Protein AF-0000000080250674 (afdb_homodimer)

Sequence (614 aa):
MIVAAYVLPHGGLALDPSHTEFTSSTDQQLAQSLHDSLILSSQDVAEQNPDIIFLSTPHGFLDVDRFLVYLNHKAAGLASPDNCKDAKNGSVDLSITLAAKESLDLVQHLKKSHKVSGISVFGPPAGSSSPQIRLSADQSFDQTAMPLRWGEVIPLYFIPKMQDRRTIILSHPSRRYDHPETMIPELLHLGRSLFLQLDRLKERVVVIISADLAHTHQKDGPYGYSPSAQAFDDAIGEWLQTLEPAPLLETAATYVNEALSCGYTGLVLLHGMLSEDGLRTWKPNLLINAHPTYYGMAIASMKRSFNMIVAAYVLPHGGLALDPSHTEFTSSTDQQLAQSLHDSLILSSQDVAEQNPDIIFLSTPHGFLDVDRFLVYLNHKAAGLASPDNCKDAKNGSVDLSITLAAKESLDLVQHLKKSHKVSGISVFGPPAGSSSPQIRLSADQSFDQTAMPLRWGEVIPLYFIPKMQDRRTIILSHPSRRYDHPETMIPELLHLGRSLFLQLDRLKERVVVIISADLAHTHQKDGPYGYSPSAQAFDDAIGEWLQTLEPAPLLETAATYVNEALSCGYTGLVLLHGMLSEDGLRTWKPNLLINAHPTYYGMAIASMKRSFN

Nearest PDB structures (foldseek):
  5hee-assembly1_B  TM=8.677E-01  e=6.722E-21  Thermococcus kodakarensis KOD1
  7txy-assembly2_F  TM=7.539E-01  e=1.302E-14  Micromonospora rosaria
  7txy-assembly2_E  TM=7.842E-01  e=2.587E-13  Micromonospora rosaria
  3wpm-assembly1_A  TM=7.695E-01  e=2.399E-12  Sphingobium sp. SYK-6
  8in2-assembly2_B  TM=7.752E-01  e=4.239E-11  Beta vulgaris

InterPro domains:
  IPR004183 Extradiol ring-cleavage dioxygenase, class III enzyme, subunit B [PF02900] (24-287)

Secondary structure (DSSP, 8-state):
-EEEEEEE---HHHH-GGGS--SSHHHHHHHHHHHHHHHHHHHHHHHT--SEEEEEESSSEEESSSEEEE-SSEEEEEE--TT-S-HHHH-EEEEEEE-HHHHHHHHHHHTTTSSEEEEEESSPPTT---HHHHHH--HHHHTPEEEE-HHHHHHHHTSTTGGG-EEEEEEPPGGGGS-GGGGHHHHHHHHHHHHHHHHTSSS-EEEEEE----S-B-TTSTT-B-THHHHHHHHHHHHHHH--HHIIIIIHHHHHHHHT-SSHHHHHHHHHHHHHH-GGGEEEEEEEEE-SSSS-EEEEEEEE---/-EEEEEEE---HHHH-GGGS--SSHHHHHHHHHHHHHHHHHHHHHHHT--SEEEEEESSSEEESSSEEEE-SSEEEEEE--TT-S-HHHH-EEEEEEE-HHHHHHHHHHHTTTSSEEEEEESS--TT---HHHHHH--HHHHTPEEEE-HHHHHHHHTSTTGGG-EEEEEEPPGGGGS-GGGGHHHHHHHHHHHHHHHHTSSS-EEEEEE----S-B-TTSTT-B-THHHHHHHHHHHHHHH--HHIIIIIHHHHHHHHT-SSHHHHHHHHHHHHHH-GGGEEEEEEEEE-SSSS-EEEEEEEE---

pLDDT: mean 94.66, std 8.74, range [53.38, 99.0]

Radius of gyration: 25.17 Å; Cα contacts (8 Å, |Δi|>4): 1543; chains: 2; bounding box: 48×75×57 Å

Foldseek 3Di:
DEFKEKEAALALLLVPVPLDDAPDPVLSVQSVLSVVLLLVVLAVVVVLVFQEEEEEFAPADAAQFAKEKEFAQKAKEKEAHPNDPCCVPRIDIDIAGAPNQLRVVLQVVQVVPARYHYDYPPADGDNDPDPVSVVVPDPVRNPDHHYDYSRPCRSNPSNPPRHSHHYIYIYYHPCCQPLVLVCLVRLLVSLLSVLVSVVPDPTYYYYYQHWWAFQAPDQPGPLHHDPLQVQLLVLVVVCLQQVDVCSLNPRNSVSCNSSVISRSSSVSNNSSNCPNVPVVQWHKDWSDWDDSDRIITTIMMIGGHDD/DEFKEKEAALALLLVPVPLDDAPDPVLSVQSVLSVVLLLVVLAVVVVLVFQEEEEEFAPADAAQFAKEKEQAQKAKEKEAHPNDPCCVPRIDIDIAGAPNQLRVVLQVVQVVPARYHYDYPPADGPNDPDPVSVVVPDPVRNPDHHYDYSRPCRSNPSNPPRHSHHYIYIYYHPCCQPLVLVCLVRLLVLLLSVLVSVVPDPTYYYYYQHWWAFQAPDQPGPLHHDPLQVQLLVLVVVCLQPVDVCSLNPRNSVSCNSSVISRSSSVSNNSSNCPNVPVVQWHKDWSDWDDSDRIITTIMMIGGHDD

Solvent-accessible surface area (backbone atoms only — not comparable to full-atom values): 29170 Å² total; per-residue (Å²): 42,64,50,35,35,34,37,30,37,33,53,23,40,44,72,38,42,84,49,52,87,64,96,42,70,65,34,45,50,48,29,49,48,45,26,51,49,50,45,52,50,19,48,51,51,47,71,67,59,42,45,31,38,40,36,37,22,60,34,40,55,18,25,52,76,28,31,28,30,53,14,28,46,26,32,30,35,46,32,50,30,39,70,47,89,47,52,87,75,56,38,47,76,45,72,43,38,34,35,13,51,62,33,48,53,48,32,67,61,42,40,77,83,41,64,40,41,36,34,13,57,54,36,67,52,30,60,62,79,48,64,52,46,55,56,62,52,42,78,68,42,65,62,44,52,38,82,42,32,33,33,58,37,50,58,48,64,60,31,65,68,48,85,76,28,28,32,37,44,38,15,38,26,43,47,54,57,60,60,47,59,78,41,48,68,59,28,29,54,51,14,30,52,47,37,60,59,51,39,67,37,92,49,37,26,32,41,37,28,26,23,36,37,19,35,6,64,24,65,89,32,95,60,22,60,37,82,32,11,62,56,25,46,50,20,44,48,51,18,45,53,66,64,49,60,55,33,48,73,46,55,19,42,72,20,40,81,64,8,55,37,64,12,56,64,44,53,43,21,47,49,16,25,44,50,64,74,37,59,85,40,42,50,51,43,58,77,48,73,49,49,59,56,30,42,28,36,43,36,34,39,30,39,51,59,81,131,41,64,51,36,35,35,37,30,37,34,53,22,42,42,71,37,42,85,48,50,88,63,94,42,72,65,34,46,50,48,29,48,49,45,26,51,48,50,45,51,49,19,46,51,52,47,72,68,59,41,42,30,38,39,37,37,22,59,35,39,54,17,25,51,76,28,31,29,31,54,16,28,46,26,31,31,34,46,34,49,31,40,70,46,86,48,53,88,74,56,38,47,76,47,73,44,38,34,35,14,50,62,33,48,52,50,32,66,60,41,40,77,81,43,66,39,41,36,32,13,56,54,36,66,51,58,43,57,83,47,65,51,46,55,58,62,51,42,78,68,39,64,63,42,52,39,80,42,30,33,33,58,36,49,57,50,62,63,28,65,68,49,84,76,26,28,33,38,44,37,14,39,26,43,47,55,58,59,61,46,60,78,43,48,69,58,29,29,52,49,14,30,53,49,37,58,59,50,39,67,37,89,49,37,26,30,41,36,29,25,23,35,38,18,36,8,63,24,66,89,33,95,60,22,58,35,82,32,11,62,55,26,45,49,20,44,49,50,20,46,53,68,65,50,60,54,33,48,72,45,56,17,40,72,20,39,80,64,7,54,36,66,12,55,62,43,53,44,20,47,50,16,26,44,50,64,75,36,58,83,39,42,50,52,42,59,77,48,73,51,50,61,56,31,41,27,35,43,35,34,38,30,40,52,59,82,130

Structure (mmCIF, N/CA/C/O backbone):
data_AF-0000000080250674-model_v1
#
loop_
_entity.id
_entity.type
_entity.pdbx_description
1 polymer 'Extradiol ring-cleavage dioxygenase class III enzyme subunit B domain-containing protein'
#
loop_
_atom_site.group_PDB
_atom_site.id
_atom_site.type_symbol
_atom_site.label_atom_id
_atom_site.label_alt_id
_atom_site.label_comp_id
_atom_site.label_asym_id
_atom_site.label_entity_id
_atom_site.label_seq_id
_atom_site.pdbx_PDB_ins_code
_atom_site.Cartn_x
_atom_site.Cartn_y
_atom_site.Cartn_z
_atom_site.occupancy
_atom_site.B_iso_or_equiv
_atom_site.auth_seq_id
_atom_site.auth_comp_id
_atom_site.auth_asym_id
_atom_site.auth_atom_id
_atom_site.pdbx_PDB_model_num
ATOM 1 N N . MET A 1 1 ? 19.844 -13.625 -15.172 1 94.56 1 MET A N 1
ATOM 2 C CA . MET A 1 1 ? 19.234 -14.633 -16.031 1 94.56 1 MET A CA 1
ATOM 3 C C . MET A 1 1 ? 18.172 -15.422 -15.281 1 94.56 1 MET A C 1
ATOM 5 O O . MET A 1 1 ? 18.406 -15.883 -14.164 1 94.56 1 MET A O 1
ATOM 9 N N . ILE A 1 2 ? 17.031 -15.594 -15.914 1 98.62 2 ILE A N 1
ATOM 10 C CA . ILE A 1 2 ? 15.969 -16.406 -15.344 1 98.62 2 ILE A CA 1
ATOM 11 C C . ILE A 1 2 ? 16.266 -17.891 -15.578 1 98.62 2 ILE A C 1
ATOM 13 O O . ILE A 1 2 ? 16.5 -18.312 -16.719 1 98.62 2 ILE A O 1
ATOM 17 N N . VAL A 1 3 ? 16.141 -18.703 -14.5 1 98.56 3 VAL A N 1
ATOM 18 C CA . VAL A 1 3 ? 16.594 -20.078 -14.641 1 98.56 3 VAL A CA 1
ATOM 19 C C . VAL A 1 3 ? 15.406 -21.031 -14.492 1 98.56 3 VAL A C 1
ATOM 21 O O . VAL A 1 3 ? 15.461 -22.172 -14.938 1 98.56 3 VAL A O 1
ATOM 24 N N . ALA A 1 4 ? 14.375 -20.578 -13.844 1 98.81 4 ALA A N 1
ATOM 25 C CA . ALA A 1 4 ? 13.188 -21.406 -13.641 1 98.81 4 ALA A CA 1
ATOM 26 C C . ALA A 1 4 ? 11.984 -20.547 -13.234 1 98.81 4 ALA A C 1
ATOM 28 O O . ALA A 1 4 ? 12.148 -19.391 -12.852 1 98.81 4 ALA A O 1
ATOM 29 N N . ALA A 1 5 ? 10.844 -21.078 -13.414 1 98.94 5 ALA A N 1
ATOM 30 C CA . ALA A 1 5 ? 9.586 -20.5 -12.953 1 98.94 5 ALA A CA 1
ATOM 31 C C . ALA A 1 5 ? 8.742 -21.531 -12.211 1 98.94 5 ALA A C 1
ATOM 33 O O . ALA A 1 5 ? 8.844 -22.734 -12.461 1 98.94 5 ALA A O 1
ATOM 34 N N . TYR A 1 6 ? 7.98 -21.031 -11.281 1 98.94 6 TYR A N 1
ATOM 35 C CA . TYR A 1 6 ? 7.129 -21.891 -10.461 1 98.94 6 TYR A CA 1
ATOM 36 C C . TYR A 1 6 ? 5.738 -21.281 -10.305 1 98.94 6 TYR A C 1
ATOM 38 O O . TYR A 1 6 ? 5.586 -20.062 -10.242 1 98.94 6 TYR A O 1
ATOM 46 N N . VAL A 1 7 ? 4.727 -22.094 -10.289 1 98.94 7 VAL A N 1
ATOM 47 C CA . VAL A 1 7 ? 3.379 -21.766 -9.844 1 98.94 7 VAL A CA 1
ATOM 48 C C . VAL A 1 7 ? 3.113 -22.406 -8.484 1 98.94 7 VAL A C 1
ATOM 50 O O . VAL A 1 7 ? 3.168 -23.625 -8.344 1 98.94 7 VAL A O 1
ATOM 53 N N . LEU A 1 8 ? 2.938 -21.594 -7.496 1 98.94 8 LEU A N 1
ATOM 54 C CA . LEU A 1 8 ? 2.717 -22.062 -6.129 1 98.94 8 LEU A CA 1
ATOM 55 C C . LEU A 1 8 ? 1.421 -21.484 -5.566 1 98.94 8 LEU A C 1
ATOM 57 O O . LEU A 1 8 ? 1.098 -20.312 -5.793 1 98.94 8 LEU A O 1
ATOM 61 N N . PRO A 1 9 ? 0.677 -22.281 -4.812 1 98.81 9 PRO A N 1
ATOM 62 C CA . PRO A 1 9 ? -0.557 -21.781 -4.199 1 98.81 9 PRO A CA 1
ATOM 63 C C . PRO A 1 9 ? -0.297 -20.875 -3 1 98.81 9 PRO A C 1
ATOM 65 O O . PRO A 1 9 ? 0.83 -20.812 -2.5 1 98.81 9 PRO A O 1
ATOM 68 N N . HIS A 1 10 ? -1.327 -20.141 -2.623 1 98.12 10 HIS A N 1
ATOM 69 C CA . HIS A 1 10 ? -1.252 -19.312 -1.419 1 98.12 10 HIS A CA 1
ATOM 70 C C . HIS A 1 10 ? -2.385 -19.656 -0.454 1 98.12 10 HIS A C 1
ATOM 72 O O . HIS A 1 10 ? -2.637 -18.906 0.495 1 98.12 10 HIS A O 1
ATOM 78 N N . GLY A 1 11 ? -3.088 -20.75 -0.676 1 96.19 11 GLY A N 1
ATOM 79 C CA . GLY A 1 11 ? -4.113 -21.188 0.254 1 96.19 11 GLY A CA 1
ATOM 80 C C . GLY A 1 11 ? -3.551 -21.719 1.56 1 96.19 11 GLY A C 1
ATOM 81 O O . GLY A 1 11 ? -2.555 -22.438 1.562 1 96.19 11 GLY A O 1
ATOM 82 N N . GLY A 1 12 ? -4.23 -21.359 2.635 1 95.81 12 GLY A N 1
ATOM 83 C CA . GLY A 1 12 ? -3.791 -21.812 3.945 1 95.81 12 GLY A CA 1
ATOM 84 C C . GLY A 1 12 ? -3.795 -23.312 4.086 1 95.81 12 GLY A C 1
ATOM 85 O O . GLY A 1 12 ? -3.064 -23.875 4.91 1 95.81 12 GLY A O 1
ATOM 86 N N . LEU A 1 13 ? -4.547 -23.984 3.266 1 96.56 13 LEU A N 1
ATOM 87 C CA . LEU A 1 13 ? -4.609 -25.438 3.27 1 96.56 13 LEU A CA 1
ATOM 88 C C . LEU A 1 13 ? -3.26 -26.031 2.891 1 96.56 13 LEU A C 1
ATOM 90 O O . LEU A 1 13 ? -2.857 -27.062 3.441 1 96.56 13 LEU A O 1
ATOM 94 N N . ALA A 1 14 ? -2.613 -25.422 1.9 1 97.94 14 ALA A N 1
ATOM 95 C CA . ALA A 1 14 ? -1.311 -25.906 1.453 1 97.94 14 ALA A CA 1
ATOM 96 C C . ALA A 1 14 ? -0.231 -25.609 2.49 1 97.94 14 ALA A C 1
ATOM 98 O O . ALA A 1 14 ? 0.792 -26.297 2.541 1 97.94 14 ALA A O 1
ATOM 99 N N . LEU A 1 15 ? -0.47 -24.578 3.328 1 97.88 15 LEU A N 1
ATOM 100 C CA . LEU A 1 15 ? 0.463 -24.219 4.395 1 97.88 15 LEU A CA 1
ATOM 101 C C . LEU A 1 15 ? 0.484 -25.297 5.473 1 97.88 15 LEU A C 1
ATOM 103 O O . LEU A 1 15 ? 1.553 -25.781 5.855 1 97.88 15 LEU A O 1
ATOM 107 N N . ASP A 1 16 ? -0.65 -25.672 5.938 1 97.38 16 ASP A N 1
ATOM 108 C CA . ASP A 1 16 ? -0.815 -26.703 6.949 1 97.38 16 ASP A CA 1
ATOM 109 C C . ASP A 1 16 ? -2.213 -27.312 6.887 1 97.38 16 ASP A C 1
ATOM 111 O O . ASP A 1 16 ? -3.168 -26.75 7.426 1 97.38 16 ASP A O 1
ATOM 115 N N . PRO A 1 17 ? -2.311 -28.531 6.363 1 97.12 17 PRO A N 1
ATOM 116 C CA . PRO A 1 17 ? -3.633 -29.141 6.188 1 97.12 17 PRO A CA 1
ATOM 117 C C . PRO A 1 17 ? -4.195 -29.719 7.484 1 97.12 17 PRO A C 1
ATOM 119 O O . PRO A 1 17 ? -5.359 -30.125 7.531 1 97.12 17 PRO A O 1
ATOM 122 N N . SER A 1 18 ? -3.443 -29.719 8.562 1 94.75 18 SER A N 1
ATOM 123 C CA . SER A 1 18 ? -3.842 -30.422 9.781 1 94.75 18 SER A CA 1
ATOM 124 C C . SER A 1 18 ? -4.965 -29.688 10.5 1 94.75 18 SER A C 1
ATOM 126 O O . SER A 1 18 ? -5.625 -30.25 11.375 1 94.75 18 SER A O 1
ATOM 128 N N . HIS A 1 19 ? -5.191 -28.406 10.148 1 93.19 19 HIS A N 1
ATOM 129 C CA . HIS A 1 19 ? -6.207 -27.609 10.82 1 93.19 19 HIS A CA 1
ATOM 130 C C . HIS A 1 19 ? -7.574 -27.781 10.172 1 93.19 19 HIS A C 1
ATOM 132 O O . HIS A 1 19 ? -8.578 -27.266 10.68 1 93.19 19 HIS A O 1
ATOM 138 N N . THR A 1 20 ? -7.613 -28.516 9.062 1 92.5 20 THR A N 1
ATOM 139 C CA . THR A 1 20 ? -8.852 -28.688 8.312 1 92.5 20 THR A CA 1
ATOM 140 C C . THR A 1 20 ? -9.383 -30.109 8.484 1 92.5 20 THR A C 1
ATOM 142 O O . THR A 1 20 ? -8.625 -31.078 8.383 1 92.5 20 THR A O 1
ATOM 145 N N . GLU A 1 21 ? -10.648 -30.172 8.766 1 91.94 21 GLU A N 1
ATOM 146 C CA . GLU A 1 21 ? -11.312 -31.469 8.828 1 91.94 21 GLU A CA 1
ATOM 147 C C . GLU A 1 21 ? -11.906 -31.844 7.469 1 91.94 21 GLU A C 1
ATOM 149 O O . GLU A 1 21 ? -12.492 -30.984 6.785 1 91.94 21 GLU A O 1
ATOM 154 N N . PHE A 1 22 ? -11.719 -33.094 7.133 1 93.19 22 PHE A N 1
ATOM 155 C CA . PHE A 1 22 ? -12.203 -33.562 5.84 1 93.19 22 PHE A CA 1
ATOM 156 C C . PHE A 1 22 ? -13.234 -34.656 6.02 1 93.19 22 PHE A C 1
ATOM 158 O O . PHE A 1 22 ? -13.148 -35.438 6.969 1 93.19 22 PHE A O 1
ATOM 165 N N . THR A 1 23 ? -14.18 -34.625 5.148 1 87.38 23 THR A N 1
ATOM 166 C CA . THR A 1 23 ? -15.195 -35.688 5.195 1 87.38 23 THR A CA 1
ATOM 167 C C . THR A 1 23 ? -14.719 -36.938 4.477 1 87.38 23 THR A C 1
ATOM 169 O O . THR A 1 23 ? -15.227 -38.031 4.723 1 87.38 23 THR A O 1
ATOM 172 N N . SER A 1 24 ? -13.797 -36.75 3.57 1 92.56 24 SER A N 1
ATOM 173 C CA . SER A 1 24 ? -13.289 -37.875 2.793 1 92.56 24 SER A CA 1
ATOM 174 C C . SER A 1 24 ? -11.789 -38.062 2.984 1 92.56 24 SER A C 1
ATOM 176 O O . SER A 1 24 ? -11.047 -37.094 3.09 1 92.56 24 SER A O 1
ATOM 178 N N . SER A 1 25 ? -11.359 -39.344 3.023 1 94 25 SER A N 1
ATOM 179 C CA . SER A 1 25 ? -9.93 -39.656 3.111 1 94 25 SER A CA 1
ATOM 180 C C . SER A 1 25 ? -9.188 -39.219 1.861 1 94 25 SER A C 1
ATOM 182 O O . SER A 1 25 ? -8.016 -38.844 1.933 1 94 25 SER A O 1
ATOM 184 N N . THR A 1 26 ? -9.852 -39.25 0.79 1 96.06 26 THR A N 1
ATOM 185 C CA . THR A 1 26 ? -9.258 -38.812 -0.469 1 96.06 26 THR A CA 1
ATOM 186 C C . THR A 1 26 ? -8.906 -37.312 -0.413 1 96.06 26 THR A C 1
ATOM 188 O O . THR A 1 26 ? -7.809 -36.938 -0.806 1 96.06 26 THR A O 1
ATOM 191 N N . ASP A 1 27 ? -9.836 -36.531 0.128 1 96.56 27 ASP A N 1
ATOM 192 C CA . ASP A 1 27 ? -9.602 -35.094 0.237 1 96.56 27 ASP A CA 1
ATOM 193 C C . ASP A 1 27 ? -8.461 -34.812 1.214 1 96.56 27 ASP A C 1
ATOM 195 O O . ASP A 1 27 ? -7.652 -33.906 0.975 1 96.56 27 ASP A O 1
ATOM 199 N N . GLN A 1 28 ? -8.438 -35.531 2.244 1 97.19 28 GLN A N 1
ATOM 200 C CA . GLN A 1 28 ? -7.363 -35.375 3.215 1 97.19 28 GLN A CA 1
ATOM 201 C C . GLN A 1 28 ? -6.004 -35.688 2.588 1 97.19 28 GLN A C 1
ATOM 203 O O . GLN A 1 28 ? -5.027 -34.969 2.824 1 97.19 28 GLN A O 1
ATOM 208 N N . GLN A 1 29 ? -5.945 -36.75 1.82 1 97.94 29 GLN A N 1
ATOM 209 C CA . GLN A 1 29 ? -4.707 -37.156 1.161 1 97.94 29 GLN A CA 1
ATOM 210 C C . GLN A 1 29 ? -4.277 -36.125 0.125 1 97.94 29 GLN A C 1
ATOM 212 O O . GLN A 1 29 ? -3.088 -35.812 -0.012 1 97.94 29 GLN A O 1
ATOM 217 N N . LEU A 1 30 ? -5.238 -35.625 -0.587 1 98.06 30 LEU A N 1
ATOM 218 C CA . LEU A 1 30 ? -4.938 -34.594 -1.577 1 98.06 30 LEU A CA 1
ATOM 219 C C . LEU A 1 30 ? -4.375 -33.344 -0.909 1 98.06 30 LEU A C 1
ATOM 221 O O . LEU A 1 30 ? -3.439 -32.719 -1.423 1 98.06 30 LEU A O 1
ATOM 225 N N . ALA A 1 31 ? -4.98 -33 0.22 1 98.44 31 ALA A N 1
ATOM 226 C CA . ALA A 1 31 ? -4.5 -31.828 0.964 1 98.44 31 ALA A CA 1
ATOM 227 C C . ALA A 1 31 ? -3.059 -32.031 1.426 1 98.44 31 ALA A C 1
ATOM 229 O O . ALA A 1 31 ? -2.234 -31.125 1.32 1 98.44 31 ALA A O 1
ATOM 230 N N . GLN A 1 32 ? -2.789 -33.188 1.932 1 98.5 32 GLN A N 1
ATOM 231 C CA . GLN A 1 32 ? -1.429 -33.531 2.354 1 98.5 32 GLN A CA 1
ATOM 232 C C . GLN A 1 32 ? -0.464 -33.5 1.171 1 98.5 32 GLN A C 1
ATOM 234 O O . GLN A 1 32 ? 0.666 -33 1.297 1 98.5 32 GLN A O 1
ATOM 239 N N . SER A 1 33 ? -0.892 -34 0.052 1 98.75 33 SER A N 1
ATOM 240 C CA . SER A 1 33 ? -0.061 -34 -1.147 1 98.75 33 SER A CA 1
ATOM 241 C C . SER A 1 33 ? 0.253 -32.594 -1.605 1 98.75 33 SER A C 1
ATOM 243 O O . SER A 1 33 ? 1.355 -32.312 -2.086 1 98.75 33 SER A O 1
ATOM 245 N N . LEU A 1 34 ? -0.746 -31.703 -1.5 1 98.81 34 LEU A N 1
ATOM 246 C CA . LEU A 1 34 ? -0.515 -30.297 -1.825 1 98.81 34 LEU A CA 1
ATOM 247 C C . LEU A 1 34 ? 0.559 -29.703 -0.923 1 98.81 34 LEU A C 1
ATOM 249 O O . LEU A 1 34 ? 1.478 -29.031 -1.402 1 98.81 34 LEU A O 1
ATOM 253 N N . HIS A 1 35 ? 0.445 -29.969 0.351 1 98.88 35 HIS A N 1
ATOM 254 C CA . HIS A 1 35 ? 1.419 -29.484 1.323 1 98.88 35 HIS A CA 1
ATOM 255 C C . HIS A 1 35 ? 2.816 -30.016 1.012 1 98.88 35 HIS A C 1
ATOM 257 O O . HIS A 1 35 ? 3.779 -29.234 0.969 1 98.88 35 HIS A O 1
ATOM 263 N N . ASP A 1 36 ? 2.912 -31.297 0.788 1 98.88 36 ASP A N 1
ATOM 264 C CA . ASP A 1 36 ? 4.199 -31.922 0.503 1 98.88 36 ASP A CA 1
ATOM 265 C C . ASP A 1 36 ? 4.797 -31.391 -0.793 1 98.88 36 ASP A C 1
ATOM 267 O O . ASP A 1 36 ? 6.012 -31.188 -0.887 1 98.88 36 ASP A O 1
ATOM 271 N N . SER A 1 37 ? 3.959 -31.203 -1.787 1 98.94 37 SER A N 1
ATOM 272 C CA . SER A 1 37 ? 4.418 -30.688 -3.072 1 98.94 37 SER A CA 1
ATOM 273 C C . SER A 1 37 ? 4.918 -29.25 -2.943 1 98.94 37 SER A C 1
ATOM 275 O O . SER A 1 37 ? 5.855 -28.859 -3.635 1 98.94 37 SER A O 1
ATOM 277 N N . LEU A 1 38 ? 4.234 -28.469 -2.074 1 98.94 38 LEU A N 1
ATOM 278 C CA . LEU A 1 38 ? 4.695 -27.109 -1.822 1 98.94 38 LEU A CA 1
ATOM 279 C C . LEU A 1 38 ? 6.09 -27.109 -1.199 1 98.94 38 LEU A C 1
ATOM 281 O O . LEU A 1 38 ? 6.965 -26.359 -1.619 1 98.94 38 LEU A O 1
ATOM 285 N N . ILE A 1 39 ? 6.316 -27.953 -0.235 1 98.88 39 ILE A N 1
ATOM 286 C CA . ILE A 1 39 ? 7.617 -28.094 0.415 1 98.88 39 ILE A CA 1
ATOM 287 C C . ILE A 1 39 ? 8.664 -28.531 -0.605 1 98.88 39 ILE A C 1
ATOM 289 O O . ILE A 1 39 ? 9.75 -27.969 -0.678 1 98.88 39 ILE A O 1
ATOM 293 N N . LEU A 1 40 ? 8.305 -29.547 -1.42 1 98.81 40 LEU A N 1
ATOM 294 C CA . LEU A 1 40 ? 9.211 -30.078 -2.438 1 98.81 40 LEU A CA 1
ATOM 295 C C . LEU A 1 40 ? 9.586 -28.984 -3.439 1 98.81 40 LEU A C 1
ATOM 297 O O . LEU A 1 40 ? 10.758 -28.859 -3.816 1 98.81 40 LEU A O 1
ATOM 301 N N . SER A 1 41 ? 8.625 -28.25 -3.906 1 98.88 41 SER A N 1
ATOM 302 C CA . SER A 1 41 ? 8.875 -27.188 -4.867 1 98.88 41 SER A CA 1
ATOM 303 C C . SER A 1 41 ? 9.75 -26.094 -4.258 1 98.88 41 SER A C 1
ATOM 305 O O . SER A 1 41 ? 10.578 -25.5 -4.945 1 98.88 41 SER A O 1
ATOM 307 N N . SER A 1 42 ? 9.5 -25.781 -2.98 1 98.88 42 SER A N 1
ATOM 308 C CA . SER A 1 42 ? 10.312 -24.797 -2.281 1 98.88 42 SER A CA 1
ATOM 309 C C . SER A 1 42 ? 11.773 -25.219 -2.215 1 98.88 42 SER A C 1
ATOM 311 O O . SER A 1 42 ? 12.68 -24.406 -2.389 1 98.88 42 SER A O 1
ATOM 313 N N . GLN A 1 43 ? 11.961 -26.469 -1.958 1 98.69 43 GLN A N 1
ATOM 314 C CA . GLN A 1 43 ? 13.312 -27.016 -1.979 1 98.69 43 GLN A CA 1
ATOM 315 C C . GLN A 1 43 ? 13.93 -26.906 -3.371 1 98.69 43 GLN A C 1
ATOM 317 O O . GLN A 1 43 ? 15.109 -26.578 -3.512 1 98.69 43 GLN A O 1
ATOM 322 N N . ASP A 1 44 ? 13.156 -27.219 -4.352 1 98.75 44 ASP A N 1
ATOM 323 C CA . ASP A 1 44 ? 13.617 -27.125 -5.73 1 98.75 44 ASP A CA 1
ATOM 324 C C . ASP A 1 44 ? 14 -25.688 -6.09 1 98.75 44 ASP A C 1
ATOM 326 O O . ASP A 1 44 ? 14.977 -25.469 -6.809 1 98.75 44 ASP A O 1
ATOM 330 N N . VAL A 1 45 ? 13.219 -24.688 -5.617 1 98.81 45 VAL A N 1
ATOM 331 C CA . VAL A 1 45 ? 13.57 -23.281 -5.812 1 98.81 45 VAL A CA 1
ATOM 332 C C . VAL A 1 45 ? 14.961 -23.016 -5.246 1 98.81 45 VAL A C 1
ATOM 334 O O . VAL A 1 45 ? 15.805 -22.406 -5.914 1 98.81 45 VAL A O 1
ATOM 337 N N . ALA A 1 46 ? 15.164 -23.422 -4.043 1 98.44 46 ALA A N 1
ATOM 338 C CA . ALA A 1 46 ? 16.453 -23.203 -3.391 1 98.44 46 ALA A CA 1
ATOM 339 C C . ALA A 1 46 ? 17.578 -23.859 -4.176 1 98.44 46 ALA A C 1
ATOM 341 O O . ALA A 1 46 ? 18.688 -23.312 -4.25 1 98.44 46 ALA A O 1
ATOM 342 N N . GLU A 1 47 ? 17.312 -24.984 -4.742 1 97.94 47 GLU A N 1
ATOM 343 C CA . GLU A 1 47 ? 18.328 -25.734 -5.484 1 97.94 47 GLU A CA 1
ATOM 344 C C . GLU A 1 47 ? 18.734 -25 -6.762 1 97.94 47 GLU A C 1
ATOM 346 O O . GLU A 1 47 ? 19.812 -25.234 -7.309 1 97.94 47 GLU A O 1
ATOM 351 N N . GLN A 1 48 ? 17.844 -24.156 -7.266 1 97.94 48 GLN A N 1
ATOM 352 C CA . GLN A 1 48 ? 18.203 -23.344 -8.422 1 97.94 48 GLN A CA 1
ATOM 353 C C . GLN A 1 48 ? 19.188 -22.234 -8.031 1 97.94 48 GLN A C 1
ATOM 355 O O . GLN A 1 48 ? 19.719 -21.531 -8.891 1 97.94 48 GLN A O 1
ATOM 360 N N . ASN A 1 49 ? 19.422 -21.969 -6.742 1 97.38 49 ASN A N 1
ATOM 361 C CA . ASN A 1 49 ? 20.359 -21.016 -6.164 1 97.38 49 ASN A CA 1
ATOM 362 C C . ASN A 1 49 ? 20.109 -19.594 -6.672 1 97.38 49 ASN A C 1
ATOM 364 O O . ASN A 1 49 ? 21.016 -18.953 -7.191 1 97.38 49 ASN A O 1
ATOM 368 N N . PRO A 1 50 ? 18.859 -19.141 -6.562 1 98.44 50 PRO A N 1
ATOM 369 C CA . PRO A 1 50 ? 18.594 -17.781 -7.039 1 98.44 50 PRO A CA 1
ATOM 370 C C . PRO A 1 50 ? 19.188 -16.719 -6.133 1 98.44 50 PRO A C 1
ATOM 372 O O . PRO A 1 50 ? 19.188 -16.875 -4.906 1 98.44 50 PRO A O 1
ATOM 375 N N . ASP A 1 51 ? 19.719 -15.602 -6.762 1 98.5 51 ASP A N 1
ATOM 376 C CA . ASP A 1 51 ? 20.031 -14.367 -6.047 1 98.5 51 ASP A CA 1
ATOM 377 C C . ASP A 1 51 ? 18.766 -13.547 -5.789 1 98.5 51 ASP A C 1
ATOM 379 O O . ASP A 1 51 ? 18.641 -12.906 -4.742 1 98.5 51 ASP A O 1
ATOM 383 N N . ILE A 1 52 ? 17.844 -13.617 -6.766 1 98.81 52 ILE A N 1
ATOM 384 C CA . ILE A 1 52 ? 16.609 -12.844 -6.719 1 98.81 52 ILE A CA 1
ATOM 385 C C . ILE A 1 52 ? 15.414 -13.758 -7.02 1 98.81 52 ILE A C 1
ATOM 387 O O . ILE A 1 52 ? 15.469 -14.578 -7.938 1 98.81 52 ILE A O 1
ATOM 391 N N . ILE A 1 53 ? 14.43 -13.672 -6.254 1 98.94 53 ILE A N 1
ATOM 392 C CA . ILE A 1 53 ? 13.133 -14.281 -6.531 1 98.94 53 ILE A CA 1
ATOM 393 C C . ILE A 1 53 ? 12.133 -13.203 -6.945 1 98.94 53 ILE A C 1
ATOM 395 O O . ILE A 1 53 ? 11.93 -12.227 -6.219 1 98.94 53 ILE A O 1
ATOM 399 N N . PHE A 1 54 ? 11.633 -13.297 -8.18 1 98.94 54 PHE A N 1
ATOM 400 C CA . PHE A 1 54 ? 10.508 -12.469 -8.602 1 98.94 54 PHE A CA 1
ATOM 401 C C . PHE A 1 54 ? 9.188 -13.125 -8.234 1 98.94 54 PHE A C 1
ATOM 403 O O . PHE A 1 54 ? 8.891 -14.234 -8.672 1 98.94 54 PHE A O 1
ATOM 410 N N . LEU A 1 55 ? 8.336 -12.461 -7.422 1 98.94 55 LEU A N 1
ATOM 411 C CA . LEU A 1 55 ? 7.043 -12.977 -6.988 1 98.94 55 LEU A CA 1
ATOM 412 C C . LEU A 1 55 ? 5.902 -12.109 -7.52 1 98.94 55 LEU A C 1
ATOM 414 O O . LEU A 1 55 ? 5.887 -10.898 -7.301 1 98.94 55 LEU A O 1
ATOM 418 N N . SER A 1 56 ? 5.047 -12.695 -8.25 1 98.94 56 SER A N 1
ATOM 419 C CA . SER A 1 56 ? 3.781 -12.086 -8.648 1 98.94 56 SER A CA 1
ATOM 420 C C . SER A 1 56 ? 2.645 -12.531 -7.73 1 98.94 56 SER A C 1
ATOM 422 O O . SER A 1 56 ? 2.471 -13.727 -7.484 1 98.94 56 SER A O 1
ATOM 424 N N . THR A 1 57 ? 1.849 -11.562 -7.191 1 98.69 57 THR A N 1
ATOM 425 C CA . THR A 1 57 ? 0.793 -11.922 -6.25 1 98.69 57 THR A CA 1
ATOM 426 C C . THR A 1 57 ? -0.501 -11.188 -6.582 1 98.69 57 THR A C 1
ATOM 428 O O . THR A 1 57 ? -0.474 -10.016 -6.977 1 98.69 57 THR A O 1
ATOM 431 N N . PRO A 1 58 ? -1.633 -11.836 -6.434 1 97 58 PRO A N 1
ATOM 432 C CA . PRO A 1 58 ? -2.928 -11.18 -6.625 1 97 58 PRO A CA 1
ATOM 433 C C . PRO A 1 58 ? -3.498 -10.609 -5.332 1 97 58 PRO A C 1
ATOM 435 O O . PRO A 1 58 ? -4.555 -9.977 -5.344 1 97 58 PRO A O 1
ATOM 438 N N . HIS A 1 59 ? -2.809 -10.844 -4.191 1 94.75 59 HIS A N 1
ATOM 439 C CA . HIS A 1 59 ? -3.398 -10.492 -2.906 1 94.75 59 HIS A CA 1
ATOM 440 C C . HIS A 1 59 ? -2.48 -9.57 -2.111 1 94.75 59 HIS A C 1
ATOM 442 O O . HIS A 1 59 ? -2.352 -9.719 -0.894 1 94.75 59 HIS A O 1
ATOM 448 N N . GLY A 1 60 ? -1.796 -8.656 -2.727 1 96.31 60 GLY A N 1
ATOM 449 C CA . GLY A 1 60 ? -0.945 -7.684 -2.064 1 96.31 60 GLY A CA 1
ATOM 450 C C . GLY A 1 60 ? -1.572 -6.305 -1.98 1 96.31 60 GLY A C 1
ATOM 451 O O . GLY A 1 60 ? -2.674 -6.148 -1.45 1 96.31 60 GLY A O 1
ATOM 452 N N . PHE A 1 61 ? -0.778 -5.355 -2.439 1 97 61 PHE A N 1
ATOM 453 C CA . PHE A 1 61 ? -1.237 -3.979 -2.566 1 97 61 PHE A CA 1
ATOM 454 C C . PHE A 1 61 ? -1.908 -3.752 -3.916 1 97 61 PHE A C 1
ATOM 456 O O . PHE A 1 61 ? -1.243 -3.756 -4.953 1 97 61 PHE A O 1
ATOM 463 N N . LEU A 1 62 ? -3.207 -3.502 -3.85 1 96.56 62 LEU A N 1
ATOM 464 C CA . LEU A 1 62 ? -3.973 -3.488 -5.09 1 96.56 62 LEU A CA 1
ATOM 465 C C . LEU A 1 62 ? -4.379 -2.066 -5.461 1 96.56 62 LEU A C 1
ATOM 467 O O . LEU A 1 62 ? -5.34 -1.527 -4.906 1 96.56 62 LEU A O 1
ATOM 471 N N . ASP A 1 63 ? -3.578 -1.5 -6.375 1 98 63 ASP A N 1
ATOM 472 C CA . ASP A 1 63 ? -4.047 -0.292 -7.047 1 98 63 ASP A CA 1
ATOM 473 C C . ASP A 1 63 ? -5.266 -0.588 -7.922 1 98 63 ASP A C 1
ATOM 475 O O . ASP A 1 63 ? -5.402 -1.695 -8.445 1 98 63 ASP A O 1
ATOM 479 N N . VAL A 1 64 ? -6.098 0.38 -8.117 1 96.31 64 VAL A N 1
ATOM 480 C CA . VAL A 1 64 ? -7.32 0.133 -8.875 1 96.31 64 VAL A CA 1
ATOM 481 C C . VAL A 1 64 ? -6.977 -0.146 -10.336 1 96.31 64 VAL A C 1
ATOM 483 O O . VAL A 1 64 ? -7.695 -0.881 -11.023 1 96.31 64 VAL A O 1
ATOM 486 N N . ASP A 1 65 ? -5.84 0.383 -10.789 1 96.44 65 ASP A N 1
ATOM 487 C CA . ASP A 1 65 ? -5.594 0.328 -12.227 1 96.44 65 ASP A CA 1
ATOM 488 C C . ASP A 1 65 ? -4.234 -0.294 -12.531 1 96.44 65 ASP A C 1
ATOM 490 O O . ASP A 1 65 ? -4.039 -0.893 -13.594 1 96.44 65 ASP A O 1
ATOM 494 N N . ARG A 1 66 ? -3.23 -0.116 -11.695 1 98.31 66 ARG A N 1
ATOM 495 C CA . ARG A 1 66 ? -1.848 -0.4 -12.07 1 98.31 66 ARG A CA 1
ATOM 496 C C . ARG A 1 66 ? -1.292 -1.568 -11.258 1 98.31 66 ARG A C 1
ATOM 498 O O . ARG A 1 66 ? -1.679 -1.771 -10.109 1 98.31 66 ARG A O 1
ATOM 505 N N . PHE A 1 67 ? -0.348 -2.301 -11.898 1 98.88 67 PHE A N 1
ATOM 506 C CA . PHE A 1 67 ? 0.505 -3.219 -11.148 1 98.88 67 PHE A CA 1
ATOM 507 C C . PHE A 1 67 ? 1.491 -2.453 -10.273 1 98.88 67 PHE A C 1
ATOM 509 O O . PHE A 1 67 ? 2.012 -1.412 -10.68 1 98.88 67 PHE A O 1
ATOM 516 N N . LEU A 1 68 ? 1.729 -2.965 -9.094 1 98.81 68 LEU A N 1
ATOM 517 C CA . LEU A 1 68 ? 2.623 -2.26 -8.188 1 98.81 68 LEU A CA 1
ATOM 518 C C . LEU A 1 68 ? 3.832 -3.121 -7.832 1 98.81 68 LEU A C 1
ATOM 520 O O . LEU A 1 68 ? 3.684 -4.293 -7.484 1 98.81 68 LEU A O 1
ATOM 524 N N . VAL A 1 69 ? 4.984 -2.506 -7.926 1 98.88 69 VAL A N 1
ATOM 525 C CA . VAL A 1 69 ? 6.219 -3.127 -7.461 1 98.88 69 VAL A CA 1
ATOM 526 C C . VAL A 1 69 ? 6.602 -2.561 -6.094 1 98.88 69 VAL A C 1
ATOM 528 O O . VAL A 1 69 ? 6.574 -1.345 -5.891 1 98.88 69 VAL A O 1
ATOM 531 N N . TYR A 1 70 ? 6.91 -3.443 -5.133 1 98.25 70 TYR A N 1
ATOM 532 C CA . TYR A 1 70 ? 7.262 -3.037 -3.775 1 98.25 70 TYR A CA 1
ATOM 533 C C . TYR A 1 70 ? 8.656 -2.416 -3.734 1 98.25 70 TYR A C 1
ATOM 535 O O . TYR A 1 70 ? 9.609 -2.979 -4.277 1 98.25 70 TYR A O 1
ATOM 543 N N . LEU A 1 71 ? 8.836 -1.295 -2.969 1 96.81 71 LEU A N 1
ATOM 544 C CA . LEU A 1 71 ? 10.086 -0.55 -3.086 1 96.81 71 LEU A CA 1
ATOM 545 C C . LEU A 1 71 ? 10.719 -0.323 -1.714 1 96.81 71 LEU A C 1
ATOM 547 O O . LEU A 1 71 ? 11.625 0.501 -1.57 1 96.81 71 LEU A O 1
ATOM 551 N N . ASN A 1 72 ? 10.195 -0.987 -0.663 1 95.69 72 ASN A N 1
ATOM 552 C CA . ASN A 1 72 ? 10.891 -0.935 0.619 1 95.69 72 ASN A CA 1
ATOM 553 C C . ASN A 1 72 ? 12.164 -1.776 0.603 1 95.69 72 ASN A C 1
ATOM 555 O O . ASN A 1 72 ? 12.43 -2.486 -0.369 1 95.69 72 ASN A O 1
ATOM 559 N N . HIS A 1 73 ? 12.977 -1.695 1.706 1 94 73 HIS A N 1
ATOM 560 C CA . HIS A 1 73 ? 14.156 -2.529 1.876 1 94 73 HIS A CA 1
ATOM 561 C C . HIS A 1 73 ? 13.781 -3.932 2.342 1 94 73 HIS A C 1
ATOM 563 O O . HIS A 1 73 ? 14.461 -4.906 2.012 1 94 73 HIS A O 1
ATOM 569 N 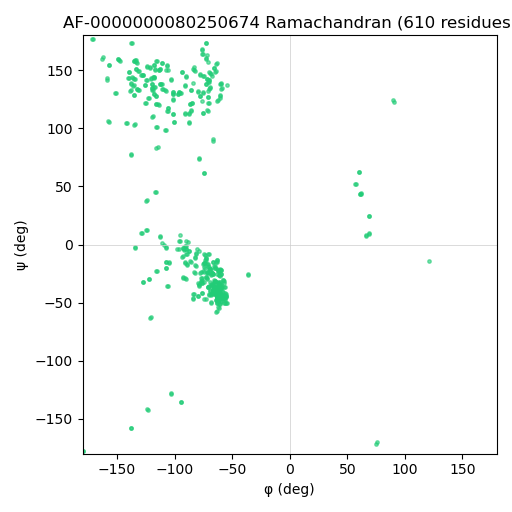N . LYS A 1 74 ? 12.711 -3.938 3.145 1 95.62 74 LYS A N 1
ATOM 570 C CA . LYS A 1 74 ? 12.281 -5.191 3.758 1 95.62 74 LYS A CA 1
ATOM 571 C C . LYS A 1 74 ? 10.766 -5.355 3.662 1 95.62 74 LYS A C 1
ATOM 573 O O . LYS A 1 74 ? 10.047 -4.383 3.445 1 95.62 74 LYS A O 1
ATOM 578 N N . ALA A 1 75 ? 10.328 -6.523 3.752 1 97.44 75 ALA A N 1
ATOM 579 C CA . ALA A 1 75 ? 8.922 -6.879 3.865 1 97.44 75 ALA A CA 1
ATOM 580 C C . ALA A 1 75 ? 8.719 -8.016 4.859 1 97.44 75 ALA A C 1
ATOM 582 O O . ALA A 1 75 ? 9.625 -8.828 5.078 1 97.44 75 ALA A O 1
ATOM 583 N N . ALA A 1 76 ? 7.598 -7.988 5.496 1 97.19 76 ALA A N 1
ATOM 584 C CA . ALA A 1 76 ? 7.316 -9.016 6.492 1 97.19 76 ALA A CA 1
ATOM 585 C C . ALA A 1 76 ? 5.812 -9.172 6.711 1 97.19 76 ALA A C 1
ATOM 587 O O . ALA A 1 76 ? 5.043 -8.25 6.457 1 97.19 76 ALA A O 1
ATOM 588 N N . GLY A 1 77 ? 5.43 -10.336 7.133 1 95.62 77 GLY A N 1
ATOM 589 C CA . GLY A 1 77 ? 4.023 -10.57 7.414 1 95.62 77 GLY A CA 1
ATOM 590 C C . GLY A 1 77 ? 3.734 -11.969 7.914 1 95.62 77 GLY A C 1
ATOM 591 O O . GLY A 1 77 ? 4.66 -12.742 8.18 1 95.62 77 GLY A O 1
ATOM 592 N N . LEU A 1 78 ? 2.457 -12.211 8.133 1 94.56 78 LEU A N 1
ATOM 593 C CA . LEU A 1 78 ? 1.983 -13.469 8.695 1 94.56 78 LEU A CA 1
ATOM 594 C C . LEU A 1 78 ? 1.004 -14.148 7.742 1 94.56 78 LEU A C 1
ATOM 596 O O . LEU A 1 78 ? 0.363 -13.484 6.922 1 94.56 78 LEU A O 1
ATOM 600 N N . ALA A 1 79 ? 0.954 -15.406 7.828 1 95.62 79 ALA A N 1
ATOM 601 C CA . ALA A 1 79 ? -0.07 -16.219 7.176 1 95.62 79 ALA A CA 1
ATOM 602 C C . ALA A 1 79 ? -0.533 -17.359 8.086 1 95.62 79 ALA A C 1
ATOM 604 O O . ALA A 1 79 ? 0.265 -17.922 8.836 1 95.62 79 ALA A O 1
ATOM 605 N N . SER A 1 80 ? -1.789 -17.625 8 1 94.56 80 SER A N 1
ATOM 606 C CA . SER A 1 80 ? -2.361 -18.703 8.805 1 94.56 80 SER A CA 1
ATOM 607 C C . SER A 1 80 ? -2.92 -19.812 7.93 1 94.56 80 SER A C 1
ATOM 609 O O . SER A 1 80 ? -3.4 -19.562 6.824 1 94.56 80 SER A O 1
ATOM 611 N N . PRO A 1 81 ? -2.885 -21.047 8.492 1 95.62 81 PRO A N 1
ATOM 612 C CA . PRO A 1 81 ? -3.609 -22.125 7.797 1 95.62 81 PRO A CA 1
ATOM 613 C C . PRO A 1 81 ? -5.117 -21.875 7.742 1 95.62 81 PRO A C 1
ATOM 615 O O . PRO A 1 81 ? -5.652 -21.109 8.555 1 95.62 81 PRO A O 1
ATOM 618 N N . ASP A 1 82 ? -5.688 -22.484 6.754 1 92.5 82 ASP A N 1
ATOM 619 C CA . ASP A 1 82 ? -7.148 -22.484 6.742 1 92.5 82 ASP A CA 1
ATOM 620 C C . ASP A 1 82 ? -7.711 -23.141 8 1 92.5 82 ASP A C 1
ATOM 622 O O . ASP A 1 82 ? -7.184 -24.156 8.469 1 92.5 82 ASP A O 1
ATOM 626 N N . ASN A 1 83 ? -8.711 -22.469 8.586 1 89.25 83 ASN A N 1
ATOM 627 C CA . ASN A 1 83 ? -9.469 -23 9.711 1 89.25 83 ASN A CA 1
ATOM 628 C C . ASN A 1 83 ? -8.609 -23.078 10.969 1 89.25 83 ASN A C 1
ATOM 630 O O . ASN A 1 83 ? -8.82 -23.953 11.812 1 89.25 83 ASN A O 1
ATOM 634 N N . CYS A 1 84 ? -7.637 -22.234 10.93 1 88.5 84 CYS A N 1
ATOM 635 C CA . CYS A 1 84 ? -6.82 -22.156 12.141 1 88.5 84 CYS A CA 1
ATOM 636 C C . CYS A 1 84 ? -7.578 -21.484 13.273 1 88.5 84 CYS A C 1
ATOM 638 O O . CYS A 1 84 ? -7.918 -20.297 13.18 1 88.5 84 CYS A O 1
ATOM 640 N N . LYS A 1 85 ? -7.891 -22.156 14.398 1 84.5 85 LYS A N 1
ATOM 641 C CA . LYS A 1 85 ? -8.68 -21.625 15.508 1 84.5 85 LYS A CA 1
ATOM 642 C C . LYS A 1 85 ? -7.859 -20.672 16.359 1 84.5 85 LYS A C 1
ATOM 644 O O . LYS A 1 85 ? -8.398 -19.703 16.922 1 84.5 85 LYS A O 1
ATOM 649 N N . ASP A 1 86 ? -6.625 -20.938 16.391 1 83.25 86 ASP A N 1
ATOM 650 C CA . ASP A 1 86 ? -5.699 -20.094 17.141 1 83.25 86 ASP A CA 1
ATOM 651 C C . ASP A 1 86 ? -4.695 -19.422 16.219 1 83.25 86 ASP A C 1
ATOM 653 O O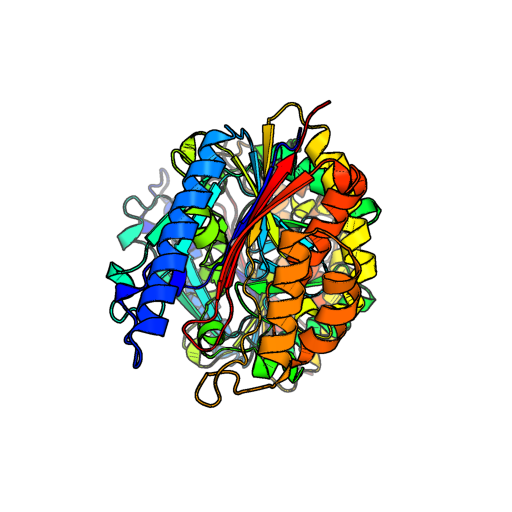 . ASP A 1 86 ? -3.545 -19.844 16.109 1 83.25 86 ASP A O 1
ATOM 657 N N . ALA A 1 87 ? -5.152 -18.312 15.656 1 76.06 87 ALA A N 1
ATOM 658 C CA . ALA A 1 87 ? -4.316 -17.625 14.672 1 76.06 87 ALA A CA 1
ATOM 659 C C . ALA A 1 87 ? -3.025 -17.125 15.305 1 76.06 87 ALA A C 1
ATOM 661 O O . ALA A 1 87 ? -1.983 -17.062 14.648 1 76.06 87 ALA A O 1
ATOM 662 N N . LYS A 1 88 ? -3.074 -16.781 16.516 1 75.38 88 LYS A N 1
ATOM 663 C CA . LYS A 1 88 ? -1.9 -16.234 17.203 1 75.38 88 LYS A CA 1
ATOM 664 C C . LYS A 1 88 ? -0.777 -17.266 17.25 1 75.38 88 LYS A C 1
ATOM 666 O O . LYS A 1 88 ? 0.385 -16.938 17 1 75.38 88 LYS A O 1
ATOM 671 N N . ASN A 1 89 ? -1.225 -18.484 17.344 1 79.12 89 ASN A N 1
ATOM 672 C CA . ASN A 1 89 ? -0.202 -19.516 17.531 1 79.12 89 ASN A CA 1
ATOM 673 C C . ASN A 1 89 ? -0.01 -20.344 16.266 1 79.12 89 ASN A C 1
ATOM 675 O O . ASN A 1 89 ? 1.037 -20.969 16.078 1 79.12 89 ASN A O 1
ATOM 679 N N . GLY A 1 90 ? -0.907 -20.328 15.469 1 88.62 90 GLY A N 1
ATOM 680 C CA . GLY A 1 90 ? -0.854 -21.203 14.297 1 88.62 90 GLY A CA 1
ATOM 681 C C . GLY A 1 90 ? -0.344 -20.484 13.055 1 88.62 90 GLY A C 1
ATOM 682 O O . GLY A 1 90 ? -0.082 -21.125 12.031 1 88.62 90 GLY A O 1
ATOM 683 N N . SER A 1 91 ? -0.112 -19.219 13.188 1 93.44 91 SER A N 1
ATOM 684 C CA . SER A 1 91 ? 0.371 -18.453 12.039 1 93.44 91 SER A CA 1
ATOM 685 C C . SER A 1 91 ? 1.882 -18.594 11.891 1 93.44 91 SER A C 1
ATOM 687 O O . SER A 1 91 ? 2.586 -18.906 12.852 1 93.44 91 SER A O 1
ATOM 689 N N . VAL A 1 92 ? 2.27 -18.453 10.672 1 95.88 92 VAL A N 1
ATOM 690 C CA . VAL A 1 92 ? 3.697 -18.422 10.375 1 95.88 92 VAL A CA 1
ATOM 691 C C . VAL A 1 92 ? 4.109 -16.984 10.016 1 95.88 92 VAL A C 1
ATOM 693 O O . VAL A 1 92 ? 3.285 -16.203 9.555 1 95.88 92 VAL A O 1
ATOM 696 N N . ASP A 1 93 ? 5.324 -16.688 10.312 1 95.75 93 ASP A N 1
ATOM 697 C CA . ASP A 1 93 ? 5.848 -15.352 10.008 1 95.75 93 ASP A CA 1
ATOM 698 C C . ASP A 1 93 ? 7.004 -15.43 9.016 1 95.75 93 ASP A C 1
ATOM 700 O O . ASP A 1 93 ? 7.754 -16.406 9 1 95.75 93 ASP A O 1
ATOM 704 N N . LEU A 1 94 ? 7.105 -14.5 8.164 1 97.5 94 LEU A N 1
ATOM 705 C CA . LEU A 1 94 ? 8.172 -14.391 7.168 1 97.5 94 LEU A CA 1
ATOM 706 C C . LEU A 1 94 ? 8.703 -12.969 7.094 1 97.5 94 LEU A C 1
ATOM 708 O O . LEU A 1 94 ? 7.93 -12.008 7.117 1 97.5 94 LEU A O 1
ATOM 712 N N . SER A 1 95 ? 9.969 -12.773 7.18 1 97.12 95 SER A N 1
ATOM 713 C CA . SER A 1 95 ? 10.68 -11.523 6.906 1 97.12 95 SER A CA 1
ATOM 714 C C . SER A 1 95 ? 11.664 -11.688 5.758 1 97.12 95 SER A C 1
ATOM 716 O O . SER A 1 95 ? 12.469 -12.625 5.75 1 97.12 95 SER A O 1
ATOM 718 N N . ILE A 1 96 ? 11.602 -10.805 4.793 1 98 96 ILE A N 1
ATOM 719 C CA . ILE A 1 96 ? 12.461 -10.945 3.623 1 98 96 ILE A CA 1
ATOM 720 C C . ILE A 1 96 ? 13.102 -9.602 3.289 1 98 96 ILE A C 1
ATOM 722 O O . ILE A 1 96 ? 12.633 -8.555 3.74 1 98 96 ILE A O 1
ATOM 726 N N . THR A 1 97 ? 14.195 -9.664 2.557 1 97.25 97 THR A N 1
ATOM 727 C CA . THR A 1 97 ? 14.836 -8.484 1.976 1 97.25 97 THR A CA 1
ATOM 728 C C . THR A 1 97 ? 14.367 -8.266 0.54 1 97.25 97 THR A C 1
ATOM 730 O O . THR A 1 97 ? 14.328 -9.211 -0.255 1 97.25 97 THR A O 1
ATOM 733 N N . LEU A 1 98 ? 13.969 -7.082 0.242 1 97.56 98 LEU A N 1
ATOM 734 C CA . LEU A 1 98 ? 13.562 -6.758 -1.121 1 97.56 98 LEU A CA 1
ATOM 735 C C . LEU A 1 98 ? 14.75 -6.266 -1.942 1 97.56 98 LEU A C 1
ATOM 737 O O . LEU A 1 98 ? 15.656 -5.621 -1.407 1 97.56 98 LEU A O 1
ATOM 741 N N . ALA A 1 99 ? 14.742 -6.621 -3.223 1 97.44 99 ALA A N 1
ATOM 742 C CA . ALA A 1 99 ? 15.734 -6.098 -4.16 1 97.44 99 ALA A CA 1
ATOM 743 C C . ALA A 1 99 ? 15.383 -4.68 -4.602 1 97.44 99 ALA A C 1
ATOM 745 O O . ALA A 1 99 ? 15.031 -4.457 -5.762 1 97.44 99 ALA A O 1
ATOM 746 N N . ALA A 1 100 ? 15.578 -3.771 -3.711 1 92.56 100 ALA A N 1
ATOM 747 C CA . ALA A 1 100 ? 15.031 -2.426 -3.842 1 92.56 100 ALA A CA 1
ATOM 748 C C . ALA A 1 100 ? 15.57 -1.73 -5.086 1 92.56 100 ALA A C 1
ATOM 750 O O . ALA A 1 100 ? 14.82 -1.095 -5.828 1 92.56 100 ALA A O 1
ATOM 751 N N . LYS A 1 101 ? 16.859 -1.772 -5.336 1 93.94 101 LYS A N 1
ATOM 752 C CA . LYS A 1 101 ? 17.453 -1.12 -6.496 1 93.94 101 LYS A CA 1
ATOM 753 C C . LYS A 1 101 ? 16.922 -1.718 -7.797 1 93.94 101 LYS A C 1
ATOM 755 O O . LYS A 1 101 ? 16.5 -0.987 -8.695 1 93.94 101 LYS A O 1
ATOM 760 N N . GLU A 1 102 ? 16.938 -3.07 -7.879 1 97.31 102 GLU A N 1
ATOM 761 C CA . GLU A 1 102 ? 16.438 -3.754 -9.07 1 97.31 102 GLU A CA 1
ATOM 762 C C . GLU A 1 102 ? 14.945 -3.484 -9.273 1 97.31 102 GLU A C 1
ATOM 764 O O . GLU A 1 102 ? 14.484 -3.35 -10.406 1 97.31 102 GLU A O 1
ATOM 769 N N . SER A 1 103 ? 14.211 -3.404 -8.156 1 97.94 103 SER A N 1
ATOM 770 C CA . SER A 1 103 ? 12.781 -3.113 -8.219 1 97.94 103 SER A CA 1
ATOM 771 C C . SER A 1 103 ? 12.523 -1.723 -8.789 1 97.94 103 SER A C 1
ATOM 773 O O . SER A 1 103 ? 11.656 -1.546 -9.641 1 97.94 103 SER A O 1
ATOM 775 N N . LEU A 1 104 ? 13.25 -0.787 -8.266 1 96.38 104 LEU A N 1
ATOM 776 C CA . LEU A 1 104 ? 13.07 0.585 -8.734 1 96.38 104 LEU A CA 1
ATOM 777 C C . LEU A 1 104 ? 13.461 0.718 -10.203 1 96.38 104 LEU A C 1
ATOM 779 O O . LEU A 1 104 ? 12.773 1.4 -10.969 1 96.38 104 LEU A O 1
ATOM 783 N N . ASP A 1 105 ? 14.555 0.068 -10.617 1 97 105 ASP A N 1
ATOM 784 C CA . ASP A 1 105 ? 14.953 0.057 -12.023 1 97 105 ASP A CA 1
ATOM 785 C C . ASP A 1 105 ? 13.867 -0.564 -12.898 1 97 105 ASP A C 1
ATOM 787 O O . ASP A 1 105 ? 13.578 -0.065 -13.984 1 97 105 ASP A O 1
ATOM 791 N N . LEU A 1 106 ? 13.312 -1.655 -12.414 1 98.31 106 LEU A N 1
ATOM 792 C CA . LEU A 1 106 ? 12.234 -2.336 -13.117 1 98.31 106 LEU A CA 1
ATOM 793 C C . LEU A 1 106 ? 11.055 -1.399 -13.344 1 98.31 106 LEU A C 1
ATOM 795 O O . LEU A 1 106 ? 10.516 -1.324 -14.445 1 98.31 106 LEU A O 1
ATOM 799 N N . VAL A 1 107 ? 10.664 -0.678 -12.336 1 98.38 107 VAL A N 1
ATOM 800 C CA . VAL A 1 107 ? 9.547 0.26 -12.414 1 98.38 107 VAL A CA 1
ATOM 801 C C . VAL A 1 107 ? 9.852 1.343 -13.445 1 98.38 107 VAL A C 1
ATOM 803 O O . VAL A 1 107 ? 9 1.672 -14.281 1 98.38 107 VAL A O 1
ATOM 806 N N . GLN A 1 108 ? 11.055 1.9 -13.398 1 96.88 108 GLN A N 1
ATOM 807 C CA . GLN A 1 108 ? 11.438 2.982 -14.305 1 96.88 108 GLN A CA 1
ATOM 808 C C . GLN A 1 108 ? 11.352 2.543 -15.758 1 96.88 108 GLN A C 1
ATOM 810 O O . GLN A 1 108 ? 10.969 3.33 -16.625 1 96.88 108 GLN A O 1
ATOM 815 N N . HIS A 1 109 ? 11.648 1.313 -16 1 97.94 109 HIS A N 1
ATOM 816 C CA . HIS A 1 109 ? 11.602 0.798 -17.359 1 97.94 109 HIS A CA 1
ATOM 817 C C . HIS A 1 109 ? 10.172 0.467 -17.781 1 97.94 109 HIS A C 1
ATOM 819 O O . HIS A 1 109 ? 9.75 0.804 -18.891 1 97.94 109 HIS A O 1
ATOM 825 N N . LEU A 1 110 ? 9.414 -0.174 -16.906 1 98.56 110 LEU A N 1
ATOM 826 C CA . LEU A 1 110 ? 8.117 -0.725 -17.266 1 98.56 110 LEU A CA 1
ATOM 827 C C . LEU A 1 110 ? 7.062 0.374 -17.344 1 98.56 110 LEU A C 1
ATOM 829 O O . LEU A 1 110 ? 6.121 0.288 -18.141 1 98.56 110 LEU A O 1
ATOM 833 N N . LYS A 1 111 ? 7.203 1.413 -16.516 1 97.38 111 LYS A N 1
ATOM 834 C CA . LYS A 1 111 ? 6.148 2.416 -16.406 1 97.38 111 LYS A CA 1
ATOM 835 C C . LYS A 1 111 ? 6.008 3.203 -17.719 1 97.38 111 LYS A C 1
ATOM 837 O O . LYS A 1 111 ? 4.992 3.863 -17.938 1 97.38 111 LYS A O 1
ATOM 842 N N . LYS A 1 112 ? 6.949 3.145 -18.641 1 96.56 112 LYS A N 1
ATOM 843 C CA . LYS A 1 112 ? 6.949 3.861 -19.906 1 96.56 112 LYS A CA 1
ATOM 844 C C . LYS A 1 112 ? 5.934 3.264 -20.875 1 96.56 112 LYS A C 1
ATOM 846 O O . LYS A 1 112 ? 5.375 3.973 -21.719 1 96.56 112 LYS A O 1
ATOM 851 N N . SER A 1 113 ? 5.652 1.955 -20.719 1 97.62 113 SER A N 1
ATOM 852 C CA . SER A 1 113 ? 4.828 1.297 -21.734 1 97.62 113 SER A CA 1
ATOM 853 C C . SER A 1 113 ? 3.748 0.435 -21.094 1 97.62 113 SER A C 1
ATOM 855 O O . SER A 1 113 ? 2.953 -0.199 -21.797 1 97.62 113 SER A O 1
ATOM 857 N N . HIS A 1 114 ? 3.738 0.361 -19.781 1 98.69 114 HIS A N 1
ATOM 858 C CA . HIS A 1 114 ? 2.791 -0.5 -19.094 1 98.69 114 HIS A CA 1
ATOM 859 C C . HIS A 1 114 ? 2.121 0.241 -17.938 1 98.69 114 HIS A C 1
ATOM 861 O O . HIS A 1 114 ? 2.646 1.242 -17.453 1 98.69 114 HIS A O 1
ATOM 867 N N . LYS A 1 115 ? 0.968 -0.179 -17.516 1 98.19 115 LYS A N 1
ATOM 868 C CA . LYS A 1 115 ? 0.303 0.304 -16.312 1 98.19 115 LYS A CA 1
ATOM 869 C C . LYS A 1 115 ? 0.965 -0.256 -15.055 1 98.19 115 LYS A C 1
ATOM 871 O O . LYS A 1 115 ? 0.339 -0.997 -14.297 1 98.19 115 LYS A O 1
ATOM 876 N N . VAL A 1 116 ? 2.238 0.099 -14.898 1 98.81 116 VAL A N 1
ATOM 877 C CA . VAL A 1 116 ? 3.053 -0.339 -13.766 1 98.81 116 VAL A CA 1
ATOM 878 C C . VAL A 1 116 ? 3.537 0.874 -12.977 1 98.81 116 VAL A C 1
ATOM 880 O O . VAL A 1 116 ? 3.873 1.908 -13.562 1 98.81 116 VAL A O 1
ATOM 883 N N . SER A 1 117 ? 3.514 0.81 -11.656 1 98.62 117 SER A N 1
ATOM 884 C CA . SER A 1 117 ? 4.098 1.806 -10.766 1 98.62 117 SER A CA 1
ATOM 885 C C . SER A 1 117 ? 4.844 1.145 -9.609 1 98.62 117 SER A C 1
ATOM 887 O O . SER A 1 117 ? 4.957 -0.082 -9.562 1 98.62 117 SER A O 1
ATOM 889 N N . GLY A 1 118 ? 5.543 1.973 -8.797 1 98.25 118 GLY A N 1
ATOM 890 C CA . GLY A 1 118 ? 6.188 1.53 -7.574 1 98.25 118 GLY A CA 1
ATOM 891 C C . GLY A 1 118 ? 5.555 2.109 -6.32 1 98.25 118 GLY A C 1
ATOM 892 O O . GLY A 1 118 ? 4.992 3.207 -6.355 1 98.25 118 GLY A O 1
ATOM 893 N N . ILE A 1 119 ? 5.664 1.346 -5.27 1 98 119 ILE A N 1
ATOM 894 C CA . ILE A 1 119 ? 5.062 1.81 -4.027 1 98 119 ILE A CA 1
ATOM 895 C C . ILE A 1 119 ? 5.996 1.519 -2.855 1 98 119 ILE A C 1
ATOM 897 O O . ILE A 1 119 ? 6.629 0.461 -2.807 1 98 119 ILE A O 1
ATOM 901 N N . SER A 1 120 ? 6.234 2.436 -2.008 1 95.56 120 SER A N 1
ATOM 902 C CA . SER A 1 120 ? 6.836 2.248 -0.692 1 95.56 120 SER A CA 1
ATOM 903 C C . SER A 1 120 ? 5.879 2.672 0.418 1 95.56 120 SER A C 1
ATOM 905 O O . SER A 1 120 ? 4.949 3.445 0.183 1 95.56 120 SER A O 1
ATOM 907 N N . VAL A 1 121 ? 6.059 2.098 1.582 1 95 121 VAL A N 1
ATOM 908 C CA . VAL A 1 121 ? 5.152 2.461 2.666 1 95 121 VAL A CA 1
ATOM 909 C C . VAL A 1 121 ? 5.934 3.123 3.797 1 95 121 VAL A C 1
ATOM 911 O O . VAL A 1 121 ? 7.07 2.738 4.082 1 95 121 VAL A O 1
ATOM 914 N N . PHE A 1 122 ? 5.391 4.242 4.355 1 92.94 122 PHE A N 1
ATOM 915 C CA . PHE A 1 122 ? 5.77 4.957 5.57 1 92.94 122 PHE A CA 1
ATOM 916 C C . PHE A 1 122 ? 7.148 5.59 5.414 1 92.94 122 PHE A C 1
ATOM 918 O O . PHE A 1 122 ? 7.75 6.027 6.395 1 92.94 122 PHE A O 1
ATOM 925 N N . GLY A 1 123 ? 7.707 5.559 4.211 1 89.94 123 GLY A N 1
ATOM 926 C CA . GLY A 1 123 ? 8.992 6.164 3.883 1 89.94 123 GLY A CA 1
ATOM 927 C C . GLY A 1 123 ? 9.297 6.145 2.398 1 89.94 123 GLY A C 1
ATOM 928 O O . GLY A 1 123 ? 8.516 5.609 1.605 1 89.94 123 GLY A O 1
ATOM 929 N N . PRO A 1 124 ? 10.375 6.719 2.047 1 90.88 124 PRO A N 1
ATOM 930 C CA . PRO A 1 124 ? 10.727 6.785 0.6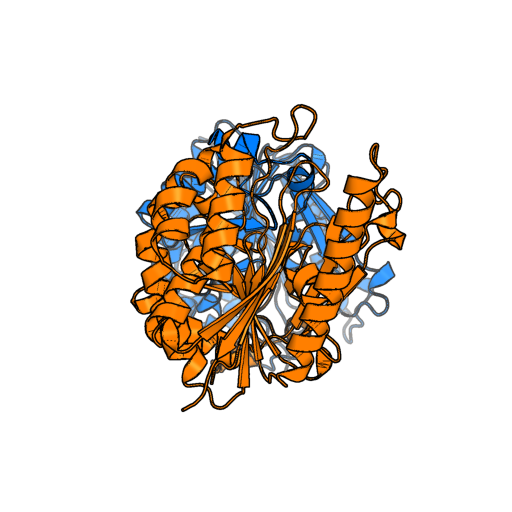25 1 90.88 124 PRO A CA 1
ATOM 931 C C . PRO A 1 124 ? 11.141 5.434 0.056 1 90.88 124 PRO A C 1
ATOM 933 O O . PRO A 1 124 ? 11.469 4.516 0.813 1 90.88 124 PRO A O 1
ATOM 936 N N . PRO A 1 125 ? 11.016 5.25 -1.317 1 91.62 125 PRO A N 1
ATOM 937 C CA . PRO A 1 125 ? 11.516 4.02 -1.936 1 91.62 125 PRO A CA 1
ATOM 938 C C . PRO A 1 125 ? 12.984 3.75 -1.606 1 91.62 125 PRO A C 1
ATOM 940 O O . PRO A 1 125 ? 13.828 4.645 -1.729 1 91.62 125 PRO A O 1
ATOM 943 N N . ALA A 1 126 ? 13.07 2.449 -1.338 1 85.69 126 ALA A N 1
ATOM 944 C CA . ALA A 1 126 ? 14.445 2.014 -1.089 1 85.69 126 ALA A CA 1
ATOM 945 C C . ALA A 1 126 ? 15.234 1.904 -2.393 1 85.69 126 ALA A C 1
ATOM 947 O O . ALA A 1 126 ? 14.656 1.669 -3.457 1 85.69 126 ALA A O 1
ATOM 948 N N . GLY A 1 127 ? 16.312 2.496 -2.66 1 78.25 127 GLY A N 1
ATOM 949 C CA . GLY A 1 127 ? 17.141 2.385 -3.846 1 78.25 127 GLY A CA 1
ATOM 950 C C . GLY A 1 127 ? 17.328 3.703 -4.57 1 78.25 127 GLY A C 1
ATOM 951 O O . GLY A 1 127 ? 18.094 3.787 -5.535 1 78.25 127 GLY A O 1
ATOM 952 N N . SER A 1 128 ? 16.422 4.574 -4.09 1 79.06 128 SER A N 1
ATOM 953 C CA . SER A 1 128 ? 16.531 5.875 -4.75 1 79.06 128 SER A CA 1
ATOM 954 C C . SER A 1 128 ? 17.906 6.492 -4.543 1 79.06 128 SER A C 1
ATOM 956 O O . SER A 1 128 ? 18.469 6.406 -3.453 1 79.06 128 SER A O 1
ATOM 958 N N . SER A 1 129 ? 18.375 7.031 -5.562 1 71.81 129 SER A N 1
ATOM 959 C CA . SER A 1 129 ? 19.672 7.699 -5.504 1 71.81 129 SER A CA 1
ATOM 960 C C . SER A 1 129 ? 19.516 9.195 -5.262 1 71.81 129 SER A C 1
ATOM 962 O O . SER A 1 129 ? 20.5 9.93 -5.195 1 71.81 129 SER A O 1
ATOM 964 N N . SER A 1 130 ? 18.266 9.625 -5.09 1 72 130 SER A N 1
ATOM 965 C CA . SER A 1 130 ? 18.031 11.039 -4.836 1 72 130 SER A CA 1
ATOM 966 C C . SER A 1 130 ? 18.672 11.477 -3.523 1 72 130 SER A C 1
ATOM 968 O O . SER A 1 130 ? 18.406 10.906 -2.469 1 72 130 SER A O 1
ATOM 970 N N . PRO A 1 131 ? 19.5 12.445 -3.594 1 67.62 131 PRO A N 1
ATOM 971 C CA . PRO A 1 131 ? 20.156 12.922 -2.373 1 67.62 131 PRO A CA 1
ATOM 972 C C . PRO A 1 131 ? 19.156 13.352 -1.29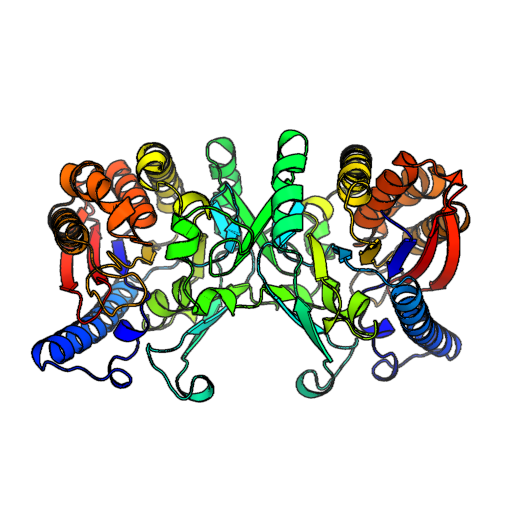9 1 67.62 131 PRO A C 1
ATOM 974 O O . PRO A 1 131 ? 19.391 13.133 -0.108 1 67.62 131 PRO A O 1
ATOM 977 N N . GLN A 1 132 ? 18.125 13.812 -1.774 1 67.25 132 GLN A N 1
ATOM 978 C CA . GLN A 1 132 ? 17.125 14.289 -0.822 1 67.25 132 GLN A CA 1
ATOM 979 C C . GLN A 1 132 ? 16.484 13.117 -0.085 1 67.25 132 GLN A C 1
ATOM 981 O O . GLN A 1 132 ? 16.25 13.188 1.125 1 67.25 132 GLN A O 1
ATOM 986 N N . ILE A 1 133 ? 16.219 12.18 -0.935 1 67.56 133 ILE A N 1
ATOM 987 C CA . ILE A 1 133 ? 15.633 10.984 -0.326 1 67.56 133 ILE A CA 1
ATOM 988 C C . ILE A 1 133 ? 16.641 10.359 0.641 1 67.56 133 ILE A C 1
ATOM 990 O O . ILE A 1 133 ? 16.266 9.953 1.748 1 67.56 133 ILE A O 1
ATOM 994 N N . ARG A 1 134 ? 17.859 10.375 0.302 1 65.69 134 ARG A N 1
ATOM 995 C CA . ARG A 1 134 ? 18.891 9.781 1.135 1 65.69 134 ARG A CA 1
ATOM 996 C C . ARG A 1 134 ? 19.047 10.547 2.447 1 65.69 134 ARG A C 1
ATOM 998 O O . ARG A 1 134 ? 19.266 9.945 3.502 1 65.69 134 ARG A O 1
ATOM 1005 N N . LEU A 1 135 ? 18.922 11.812 2.299 1 59.06 135 LEU A N 1
ATOM 1006 C CA . LEU A 1 135 ? 19.031 12.672 3.473 1 59.06 135 LEU A CA 1
ATOM 1007 C C . LEU A 1 135 ? 17.812 12.516 4.379 1 59.06 135 LEU A C 1
ATOM 1009 O O . LEU A 1 135 ? 17.938 12.609 5.605 1 59.06 135 LEU A O 1
ATOM 1013 N N . SER A 1 136 ? 16.719 12.336 3.635 1 58.25 136 SER A N 1
ATOM 1014 C CA . SER A 1 136 ? 15.477 12.234 4.387 1 58.25 136 SER A CA 1
ATOM 1015 C C . SER A 1 136 ? 15.281 10.82 4.945 1 58.25 136 SER A C 1
ATOM 1017 O O . SER A 1 136 ? 14.445 10.609 5.828 1 58.25 136 SER A O 1
ATOM 1019 N N . ALA A 1 137 ? 16.094 9.984 4.242 1 53.81 137 ALA A N 1
ATOM 1020 C CA . ALA A 1 137 ? 15.945 8.609 4.715 1 53.81 137 ALA A CA 1
ATOM 1021 C C . ALA A 1 137 ? 16.469 8.461 6.145 1 53.81 137 ALA A C 1
ATOM 1023 O O . ALA A 1 137 ? 17.641 8.703 6.41 1 53.81 137 ALA A O 1
ATOM 1024 N N . ASP A 1 138 ? 15.516 8.703 7.039 1 56.5 138 ASP A N 1
ATOM 1025 C CA . ASP A 1 138 ? 15.852 8.461 8.445 1 56.5 138 ASP A CA 1
ATOM 1026 C C . ASP A 1 138 ? 15.992 6.973 8.727 1 56.5 138 ASP A C 1
ATOM 1028 O O . ASP A 1 138 ? 15.359 6.145 8.07 1 56.5 138 ASP A O 1
ATOM 1032 N N . GLN A 1 139 ? 17.031 6.641 9.406 1 53.38 139 GLN A N 1
ATOM 1033 C CA . GLN A 1 139 ? 17.297 5.262 9.805 1 53.38 139 GLN A CA 1
ATOM 1034 C C . GLN A 1 139 ? 16 4.527 10.141 1 53.38 139 GLN A C 1
ATOM 1036 O O . GLN A 1 139 ? 15.891 3.32 9.922 1 53.38 139 GLN A O 1
ATOM 1041 N N . SER A 1 140 ? 14.977 5.309 10.531 1 57.09 140 SER A N 1
ATOM 1042 C CA . SER A 1 140 ? 13.758 4.656 11 1 57.09 140 SER A CA 1
ATOM 1043 C C . SER A 1 140 ? 12.922 4.145 9.836 1 57.09 140 SER A C 1
ATOM 1045 O O . SER A 1 140 ? 12.273 3.104 9.938 1 57.09 140 SER A O 1
ATOM 1047 N N . PHE A 1 141 ? 13.156 4.812 8.703 1 57.09 141 PHE A N 1
ATOM 1048 C CA . PHE A 1 141 ? 12.367 4.402 7.543 1 57.09 141 PHE A CA 1
ATOM 1049 C C . PHE A 1 141 ? 12.906 3.102 6.961 1 57.09 141 PHE A C 1
ATOM 1051 O O . PHE A 1 141 ? 12.133 2.262 6.484 1 57.09 141 PHE A O 1
ATOM 1058 N N . ASP A 1 142 ? 14.148 2.957 7.16 1 55.22 142 ASP A N 1
ATOM 1059 C CA . ASP A 1 142 ? 14.789 1.773 6.598 1 55.22 142 ASP A CA 1
ATOM 1060 C C . ASP A 1 142 ? 14.344 0.507 7.324 1 55.22 142 ASP A C 1
ATOM 1062 O O . ASP A 1 142 ? 14.406 -0.59 6.766 1 55.22 142 ASP A O 1
ATOM 1066 N N . GLN A 1 143 ? 13.648 0.856 8.344 1 64.81 143 GLN A N 1
ATOM 1067 C CA . GLN A 1 143 ? 13.375 -0.332 9.141 1 64.81 143 GLN A CA 1
ATOM 1068 C C . GLN A 1 143 ? 11.906 -0.749 9.016 1 64.81 143 GLN A C 1
ATOM 1070 O O . GLN A 1 143 ? 11.531 -1.84 9.453 1 64.81 143 GLN A O 1
ATOM 1075 N N . THR A 1 144 ? 11.258 -0.01 8.336 1 83.56 144 THR A N 1
ATOM 1076 C CA . THR A 1 144 ? 9.844 -0.369 8.25 1 83.56 144 THR A CA 1
ATOM 1077 C C . THR A 1 144 ? 9.609 -1.401 7.152 1 83.56 144 THR A C 1
ATOM 1079 O O . THR A 1 144 ? 9.977 -1.18 6 1 83.56 144 THR A O 1
ATOM 1082 N N . ALA A 1 145 ? 9.062 -2.5 7.57 1 92.5 145 ALA A N 1
ATOM 1083 C CA . ALA A 1 145 ? 8.805 -3.586 6.629 1 92.5 145 ALA A CA 1
ATOM 1084 C C . ALA A 1 145 ? 7.461 -3.402 5.938 1 92.5 145 ALA A C 1
ATOM 1086 O O . ALA A 1 145 ? 6.477 -3.02 6.574 1 92.5 145 ALA A O 1
ATOM 1087 N N . MET A 1 146 ? 7.5 -3.566 4.656 1 94.88 146 MET A N 1
ATOM 1088 C CA . MET A 1 146 ? 6.254 -3.645 3.902 1 94.88 146 MET A CA 1
ATOM 1089 C C . MET A 1 146 ? 5.406 -4.824 4.371 1 94.88 146 MET A C 1
ATOM 1091 O O . MET A 1 146 ? 5.898 -5.949 4.457 1 94.88 146 MET A O 1
ATOM 1095 N N . PRO A 1 147 ? 4.18 -4.602 4.699 1 95.62 147 PRO A N 1
ATOM 1096 C CA . PRO A 1 147 ? 3.367 -5.715 5.195 1 95.62 147 PRO A CA 1
ATOM 1097 C C . PRO A 1 147 ? 3.057 -6.746 4.113 1 95.62 147 PRO A C 1
ATOM 1099 O O . PRO A 1 147 ? 2.727 -6.383 2.982 1 95.62 147 PRO A O 1
ATOM 1102 N N . LEU A 1 148 ? 3.203 -7.984 4.469 1 97.31 148 LEU A N 1
ATOM 1103 C CA . LEU A 1 148 ? 2.848 -9.117 3.625 1 97.31 148 LEU A CA 1
ATOM 1104 C C . LEU A 1 148 ? 1.727 -9.938 4.258 1 97.31 148 LEU A C 1
ATOM 1106 O O . LEU A 1 148 ? 1.517 -9.875 5.473 1 97.31 148 LEU A O 1
ATOM 1110 N N . ARG A 1 149 ? 1.043 -10.664 3.443 1 95.31 149 ARG A N 1
ATOM 1111 C CA . ARG A 1 149 ? 0.068 -11.641 3.922 1 95.31 149 ARG A CA 1
ATOM 1112 C C . ARG A 1 149 ? 0.164 -12.938 3.133 1 95.31 149 ARG A C 1
ATOM 1114 O O . ARG A 1 149 ? 1.22 -13.266 2.584 1 95.31 149 ARG A O 1
ATOM 1121 N N . TRP A 1 150 ? -0.872 -13.711 3.123 1 95.75 150 TRP A N 1
ATOM 1122 C CA . TRP A 1 150 ? -0.845 -15.102 2.678 1 95.75 150 TRP A CA 1
ATOM 1123 C C . TRP A 1 150 ? -0.42 -15.195 1.216 1 95.75 150 TRP A C 1
ATOM 1125 O O . TRP A 1 150 ? 0.293 -16.125 0.829 1 95.75 150 TRP A O 1
ATOM 1135 N N . GLY A 1 151 ? -0.771 -14.18 0.386 1 97.25 151 GLY A N 1
ATOM 1136 C CA . GLY A 1 151 ? -0.471 -14.234 -1.036 1 97.25 151 GLY A CA 1
ATOM 1137 C C . GLY A 1 151 ? 1.015 -14.164 -1.335 1 97.25 151 GLY A C 1
ATOM 1138 O O . GLY A 1 151 ? 1.463 -14.625 -2.389 1 97.25 151 GLY A O 1
ATOM 1139 N N . GLU A 1 152 ? 1.765 -13.578 -0.404 1 98.38 152 GLU A N 1
ATOM 1140 C CA . GLU A 1 152 ? 3.213 -13.469 -0.545 1 98.38 152 GLU A CA 1
ATOM 1141 C C . GLU A 1 152 ? 3.938 -14.438 0.38 1 98.38 152 GLU A C 1
ATOM 1143 O O . GLU A 1 152 ? 4.938 -15.047 -0.01 1 98.38 152 GLU A O 1
ATOM 1148 N N . VAL A 1 153 ? 3.408 -14.648 1.537 1 98.44 153 VAL A N 1
ATOM 1149 C CA . VAL A 1 153 ? 4.094 -15.398 2.586 1 98.44 153 VAL A CA 1
ATOM 1150 C C . VAL A 1 153 ? 4.109 -16.891 2.238 1 98.44 153 VAL A C 1
ATOM 1152 O O . VAL A 1 153 ? 5.164 -17.531 2.275 1 98.44 153 VAL A O 1
ATOM 1155 N N . ILE A 1 154 ? 3.014 -17.438 1.849 1 98.69 154 ILE A N 1
ATOM 1156 C CA . ILE A 1 154 ? 2.873 -18.875 1.749 1 98.69 154 ILE A CA 1
ATOM 1157 C C . ILE A 1 154 ? 3.752 -19.406 0.618 1 98.69 154 ILE A C 1
ATOM 1159 O O . ILE A 1 154 ? 4.477 -20.391 0.793 1 98.69 154 ILE A O 1
ATOM 1163 N N . PRO A 1 155 ? 3.803 -18.766 -0.568 1 98.88 155 PRO A N 1
ATOM 1164 C CA . PRO A 1 155 ? 4.66 -19.297 -1.63 1 98.88 155 PRO A CA 1
ATOM 1165 C C . PRO A 1 155 ? 6.145 -19.234 -1.273 1 98.88 155 PRO A C 1
ATOM 1167 O O . PRO A 1 155 ? 6.957 -19.953 -1.865 1 98.88 155 PRO A O 1
ATOM 1170 N N . LEU A 1 156 ? 6.5 -18.391 -0.274 1 98.88 156 LEU A N 1
ATOM 1171 C CA . LEU A 1 156 ? 7.91 -18.172 0.017 1 98.88 156 LEU A CA 1
ATOM 1172 C C . LEU A 1 156 ? 8.328 -18.906 1.286 1 98.88 156 LEU A C 1
ATOM 1174 O O . LEU A 1 156 ? 9.516 -19.109 1.526 1 98.88 156 LEU A O 1
ATOM 1178 N N . TYR A 1 157 ? 7.426 -19.328 2.086 1 98.75 157 TYR A N 1
ATOM 1179 C CA . TYR A 1 157 ? 7.648 -19.672 3.486 1 98.75 157 TYR A CA 1
ATOM 1180 C C . TYR A 1 157 ? 8.586 -20.859 3.619 1 98.75 157 TYR A C 1
ATOM 1182 O O . TYR A 1 157 ? 9.461 -20.875 4.492 1 98.75 157 TYR A O 1
ATOM 1190 N N . PHE A 1 158 ? 8.438 -21.844 2.791 1 98.75 158 PHE A N 1
ATOM 1191 C CA . PHE A 1 158 ? 9.18 -23.078 2.971 1 98.75 158 PHE A CA 1
ATOM 1192 C C . PHE A 1 158 ? 10.508 -23.031 2.23 1 98.75 158 PHE A C 1
ATOM 1194 O O . PHE A 1 158 ? 11.273 -24 2.244 1 98.75 158 PHE A O 1
ATOM 1201 N N . ILE A 1 159 ? 10.797 -21.938 1.47 1 98.81 159 ILE A N 1
ATOM 1202 C CA . ILE A 1 159 ? 12.07 -21.828 0.762 1 98.81 159 ILE A CA 1
ATOM 1203 C C . ILE A 1 159 ? 13.203 -21.609 1.764 1 98.81 159 ILE A C 1
ATOM 1205 O O . ILE A 1 159 ? 13.211 -20.609 2.492 1 98.81 159 ILE A O 1
ATOM 1209 N N . PRO A 1 160 ? 14.133 -22.469 1.761 1 97.69 160 PRO A N 1
ATOM 1210 C CA . PRO A 1 160 ? 15.219 -22.328 2.736 1 97.69 160 PRO A CA 1
ATOM 1211 C C . PRO A 1 160 ? 16.125 -21.141 2.447 1 97.69 160 PRO A C 1
ATOM 1213 O O . PRO A 1 160 ? 16.281 -20.734 1.288 1 97.69 160 PRO A O 1
ATOM 1216 N N . LYS A 1 161 ? 16.688 -20.516 3.447 1 96.38 161 LYS A N 1
ATOM 1217 C CA . LYS A 1 161 ? 17.734 -19.5 3.412 1 96.38 161 LYS A CA 1
ATOM 1218 C C . LYS A 1 161 ? 17.281 -18.266 2.639 1 96.38 161 LYS A C 1
ATOM 1220 O O . LYS A 1 161 ? 18 -17.75 1.786 1 96.38 161 LYS A O 1
ATOM 1225 N N . MET A 1 162 ? 16.047 -17.891 2.936 1 96.19 162 MET A N 1
ATOM 1226 C CA . MET A 1 162 ? 15.523 -16.688 2.301 1 96.19 162 MET A CA 1
ATOM 1227 C C . MET A 1 162 ? 16.375 -15.477 2.646 1 96.19 162 MET A C 1
ATOM 1229 O O . MET A 1 162 ? 16.422 -14.5 1.892 1 96.19 162 MET A O 1
ATOM 1233 N N . GLN A 1 163 ? 17.078 -15.477 3.764 1 93.94 163 GLN A N 1
ATOM 1234 C CA . GLN A 1 163 ? 17.906 -14.352 4.195 1 93.94 163 GLN A CA 1
ATOM 1235 C C . GLN A 1 163 ? 19.062 -14.125 3.23 1 93.94 163 GLN A C 1
ATOM 1237 O O . GLN A 1 163 ? 19.672 -13.055 3.221 1 93.94 163 GLN A O 1
ATOM 1242 N N . ASP A 1 164 ? 19.406 -15.188 2.416 1 95.31 164 ASP A N 1
ATOM 1243 C CA . ASP A 1 164 ? 20.516 -15.086 1.468 1 95.31 164 ASP A CA 1
ATOM 1244 C C . ASP A 1 164 ? 20.031 -14.586 0.109 1 95.31 164 ASP A C 1
ATOM 1246 O O . ASP A 1 164 ? 20.812 -14.453 -0.828 1 95.31 164 ASP A O 1
ATOM 1250 N N . ARG A 1 165 ? 18.75 -14.367 0.021 1 97.5 165 ARG A N 1
ATOM 1251 C CA . ARG A 1 165 ? 18.125 -14 -1.246 1 97.5 165 ARG A CA 1
ATOM 1252 C C . ARG A 1 165 ? 17.359 -12.695 -1.123 1 97.5 165 ARG A C 1
ATOM 1254 O O . ARG A 1 165 ? 16.969 -12.297 -0.022 1 97.5 165 ARG A O 1
ATOM 1261 N N . ARG A 1 166 ? 17.25 -12.023 -2.221 1 98.38 166 ARG A N 1
ATOM 1262 C CA . ARG A 1 166 ? 16.391 -10.836 -2.285 1 98.38 166 ARG A CA 1
ATOM 1263 C C . ARG A 1 166 ? 15.172 -11.094 -3.158 1 98.38 166 ARG A C 1
ATOM 1265 O O . ARG A 1 166 ? 15.172 -12 -3.988 1 98.38 166 ARG A O 1
ATOM 1272 N N . THR A 1 167 ? 14.102 -10.344 -2.932 1 98.88 167 THR A N 1
ATOM 1273 C CA . THR A 1 167 ? 12.852 -10.594 -3.637 1 98.88 167 THR A CA 1
ATOM 1274 C C . THR A 1 167 ? 12.352 -9.336 -4.332 1 98.88 167 THR A C 1
ATOM 1276 O O . THR A 1 167 ? 12.469 -8.234 -3.787 1 98.88 167 THR A O 1
ATOM 1279 N N . ILE A 1 168 ? 11.883 -9.414 -5.535 1 98.88 168 ILE A N 1
ATOM 1280 C CA . ILE A 1 168 ? 11.062 -8.422 -6.223 1 98.88 168 ILE A CA 1
ATOM 1281 C C . ILE A 1 168 ? 9.602 -8.859 -6.211 1 98.88 168 ILE A C 1
ATOM 1283 O O . ILE A 1 168 ? 9.273 -9.977 -6.637 1 98.88 168 ILE A O 1
ATOM 1287 N N . ILE A 1 169 ? 8.711 -8.047 -5.715 1 98.94 169 ILE A N 1
ATOM 1288 C CA . ILE A 1 169 ? 7.301 -8.43 -5.645 1 98.94 169 ILE A CA 1
ATOM 1289 C C . ILE A 1 169 ? 6.469 -7.5 -6.527 1 98.94 169 ILE A C 1
ATOM 1291 O O . ILE A 1 169 ? 6.609 -6.277 -6.461 1 98.94 169 ILE A O 1
ATOM 1295 N N . LEU A 1 170 ? 5.676 -8.055 -7.395 1 98.94 170 LEU A N 1
ATOM 1296 C CA . LEU A 1 170 ? 4.695 -7.371 -8.234 1 98.94 170 LEU A CA 1
ATOM 1297 C C . LEU A 1 170 ? 3.275 -7.77 -7.852 1 98.94 170 LEU A C 1
ATOM 1299 O O . LEU A 1 170 ? 2.934 -8.953 -7.871 1 98.94 170 LEU A O 1
ATOM 1303 N N . SER A 1 171 ? 2.482 -6.82 -7.469 1 98.81 171 SER A N 1
ATOM 1304 C CA . SER A 1 171 ? 1.093 -7.082 -7.105 1 98.81 171 SER A CA 1
ATOM 1305 C C . SER A 1 171 ? 0.141 -6.664 -8.219 1 98.81 171 SER A C 1
ATOM 1307 O O . SER A 1 171 ? 0.346 -5.633 -8.859 1 98.81 171 SER A O 1
ATOM 1309 N N . HIS A 1 172 ? -0.885 -7.434 -8.422 1 98.62 172 HIS A N 1
ATOM 1310 C CA . HIS A 1 172 ? -1.851 -7.188 -9.484 1 98.62 172 HIS A CA 1
ATOM 1311 C C . HIS A 1 172 ? -2.898 -6.164 -9.055 1 98.62 172 HIS A C 1
ATOM 1313 O O . HIS A 1 172 ? -3.236 -6.074 -7.875 1 98.62 172 HIS A O 1
ATOM 1319 N N . PRO A 1 173 ? -3.438 -5.395 -10.016 1 97.88 173 PRO A N 1
ATOM 1320 C CA . PRO A 1 173 ? -4.465 -4.395 -9.703 1 97.88 173 PRO A CA 1
ATOM 1321 C C . PRO A 1 173 ? -5.816 -5.023 -9.375 1 97.88 173 PRO A C 1
ATOM 1323 O O . PRO A 1 173 ? -6.078 -6.168 -9.75 1 97.88 173 PRO A O 1
ATOM 1326 N N . SER A 1 174 ? -6.664 -4.289 -8.711 1 94.38 174 SER A N 1
ATOM 1327 C CA . SER A 1 174 ? -7.953 -4.82 -8.273 1 94.38 174 SER A CA 1
ATOM 1328 C C . SER A 1 174 ? -8.898 -5.02 -9.453 1 94.38 174 SER A C 1
ATOM 1330 O O . SER A 1 174 ? -9.883 -5.746 -9.352 1 94.38 174 SER A O 1
ATOM 1332 N N . ARG A 1 175 ? -8.602 -4.398 -10.578 1 93.75 175 ARG A N 1
ATOM 1333 C CA . ARG A 1 175 ? -9.469 -4.602 -11.734 1 93.75 175 ARG A CA 1
ATOM 1334 C C . ARG A 1 175 ? -9.453 -6.059 -12.18 1 93.75 175 ARG A C 1
ATOM 1336 O O . ARG A 1 175 ? -10.281 -6.477 -12.992 1 93.75 175 ARG A O 1
ATOM 1343 N N . ARG A 1 176 ? -8.516 -6.844 -11.688 1 94.12 176 ARG A N 1
ATOM 1344 C CA . ARG A 1 176 ? -8.484 -8.266 -12.008 1 94.12 176 ARG A CA 1
ATOM 1345 C C . ARG A 1 176 ? -9.75 -8.969 -11.531 1 94.12 176 ARG A C 1
ATOM 1347 O O . ARG A 1 176 ? -10.078 -10.062 -11.992 1 94.12 176 ARG A O 1
ATOM 1354 N N . TYR A 1 177 ? -10.438 -8.367 -10.531 1 90.81 177 TYR A N 1
ATOM 1355 C CA . TYR A 1 177 ? -11.656 -8.961 -10 1 90.81 177 TYR A CA 1
ATOM 1356 C C . TYR A 1 177 ? -12.789 -8.891 -11.023 1 90.81 177 TYR A C 1
ATOM 1358 O O . TYR A 1 177 ? -13.766 -9.625 -10.922 1 90.81 177 TYR A O 1
ATOM 1366 N N . ASP A 1 178 ? -12.57 -7.922 -11.969 1 87.25 178 ASP A N 1
ATOM 1367 C CA . ASP A 1 178 ? -13.633 -7.676 -12.938 1 87.25 178 ASP A CA 1
ATOM 1368 C C . ASP A 1 178 ? -13.172 -8.039 -14.352 1 87.25 178 ASP A C 1
ATOM 1370 O O . ASP A 1 178 ? -12.523 -7.242 -15.023 1 87.25 178 ASP A O 1
ATOM 1374 N N . HIS A 1 179 ? -13.562 -9.164 -14.836 1 88.25 179 HIS A N 1
ATOM 1375 C CA . HIS A 1 179 ? -13.297 -9.633 -16.188 1 88.25 179 HIS A CA 1
ATOM 1376 C C . HIS A 1 179 ? -11.797 -9.75 -16.453 1 88.25 179 HIS A C 1
ATOM 1378 O O . HIS A 1 179 ? -11.266 -9.094 -17.344 1 88.25 179 HIS A O 1
ATOM 1384 N N . PRO A 1 180 ? -11.203 -10.641 -15.656 1 94.25 180 PRO A N 1
ATOM 1385 C CA . PRO A 1 180 ? -9.75 -10.812 -15.797 1 94.25 180 PRO A CA 1
ATOM 1386 C C . PRO A 1 180 ? -9.352 -11.258 -17.203 1 94.25 180 PRO A C 1
ATOM 1388 O O . PRO A 1 180 ? -8.227 -11 -17.641 1 94.25 180 PRO A O 1
ATOM 1391 N N . GLU A 1 181 ? -10.297 -11.883 -18 1 95.44 181 GLU A N 1
ATOM 1392 C CA . GLU A 1 181 ? -9.984 -12.352 -19.344 1 95.44 181 GLU A CA 1
ATOM 1393 C C . GLU A 1 181 ? -9.695 -11.188 -20.281 1 95.44 181 GLU A C 1
ATOM 1395 O O . GLU A 1 181 ? -8.945 -11.336 -21.25 1 95.44 181 GLU A O 1
ATOM 1400 N N . THR A 1 182 ? -10.242 -9.969 -19.984 1 96.94 182 THR A N 1
ATOM 1401 C CA . THR A 1 182 ? -10.023 -8.805 -20.844 1 96.94 182 THR A CA 1
ATOM 1402 C C . THR A 1 182 ? -8.602 -8.266 -20.656 1 96.94 182 THR A C 1
ATOM 1404 O O . THR A 1 182 ? -8.141 -7.457 -21.469 1 96.94 182 THR A O 1
ATOM 1407 N N . MET A 1 183 ? -7.863 -8.797 -19.672 1 98.25 183 MET A N 1
ATOM 1408 C CA . MET A 1 183 ? -6.52 -8.312 -19.359 1 98.25 183 MET A CA 1
ATOM 1409 C C . MET A 1 183 ? -5.465 -9.125 -20.109 1 98.25 183 MET A C 1
ATOM 1411 O O . MET A 1 183 ? -4.273 -8.82 -20.031 1 98.25 183 MET A O 1
ATOM 1415 N N . ILE A 1 184 ? -5.832 -10.18 -20.875 1 98.81 184 ILE A N 1
ATOM 1416 C CA . ILE A 1 184 ? -4.918 -11.141 -21.469 1 98.81 184 ILE A CA 1
ATOM 1417 C C . ILE A 1 184 ? -3.881 -10.406 -22.312 1 98.81 184 ILE A C 1
ATOM 1419 O O . ILE A 1 184 ? -2.676 -10.57 -22.125 1 98.81 184 ILE A O 1
ATOM 1423 N N . PRO A 1 185 ? -4.309 -9.469 -23.25 1 98.81 185 PRO A N 1
ATOM 1424 C CA . PRO A 1 185 ? -3.285 -8.82 -24.078 1 98.81 185 PRO A CA 1
ATOM 1425 C C . PRO A 1 185 ? -2.293 -8.008 -23.25 1 98.81 185 PRO A C 1
ATOM 1427 O O . PRO A 1 185 ? -1.087 -8.047 -23.5 1 98.81 185 PRO A O 1
ATOM 1430 N N . GLU A 1 186 ? -2.783 -7.293 -22.266 1 98.75 186 GLU A N 1
ATOM 1431 C CA . GLU A 1 186 ? -1.928 -6.488 -21.391 1 98.75 186 GLU A CA 1
ATOM 1432 C C . GLU A 1 186 ? -0.965 -7.367 -20.594 1 98.75 186 GLU A C 1
ATOM 1434 O O . GLU A 1 186 ? 0.211 -7.027 -20.453 1 98.75 186 GLU A O 1
ATOM 1439 N N . LEU A 1 187 ? -1.459 -8.477 -20.094 1 98.88 187 LEU A N 1
ATOM 1440 C CA . LEU A 1 187 ? -0.667 -9.383 -19.266 1 98.88 187 LEU A CA 1
ATOM 1441 C C . LEU A 1 187 ? 0.429 -10.047 -20.078 1 98.88 187 LEU A C 1
ATOM 1443 O O . LEU A 1 187 ? 1.562 -10.188 -19.609 1 98.88 187 LEU A O 1
ATOM 1447 N N . LEU A 1 188 ? 0.098 -10.461 -21.281 1 98.88 188 LEU A N 1
ATOM 1448 C CA . LEU A 1 188 ? 1.102 -11.047 -22.172 1 98.88 188 LEU A CA 1
ATOM 1449 C C . LEU A 1 188 ? 2.195 -10.039 -22.5 1 98.88 188 LEU A C 1
ATOM 1451 O O . LEU A 1 188 ? 3.383 -10.367 -22.453 1 98.88 188 LEU A O 1
ATOM 1455 N N . HIS A 1 189 ? 1.77 -8.828 -22.797 1 98.88 189 HIS A N 1
ATOM 1456 C CA . HIS A 1 189 ? 2.721 -7.773 -23.109 1 98.88 189 HIS A CA 1
ATOM 1457 C C . HIS A 1 189 ? 3.617 -7.457 -21.922 1 98.88 189 HIS A C 1
ATOM 1459 O O . HIS A 1 189 ? 4.836 -7.348 -22.062 1 98.88 189 HIS A O 1
ATOM 1465 N N . LEU A 1 190 ? 3.062 -7.293 -20.75 1 98.94 190 LEU A N 1
ATOM 1466 C CA . LEU A 1 190 ? 3.832 -7.035 -19.531 1 98.94 190 LEU A CA 1
ATOM 1467 C C . LEU A 1 190 ? 4.766 -8.203 -19.234 1 98.94 190 LEU A C 1
ATOM 1469 O O . LEU A 1 190 ? 5.914 -7.996 -18.828 1 98.94 190 LEU A O 1
ATOM 1473 N N . GLY A 1 191 ? 4.246 -9.453 -19.391 1 98.94 191 GLY A N 1
ATOM 1474 C CA . GLY A 1 191 ? 5.074 -10.633 -19.172 1 98.94 191 GLY A CA 1
ATOM 1475 C C . GLY A 1 191 ? 6.332 -10.641 -20.031 1 98.94 191 GLY A C 1
ATOM 1476 O O . GLY A 1 191 ? 7.422 -10.922 -19.531 1 98.94 191 GLY A O 1
ATOM 1477 N N . ARG A 1 192 ? 6.176 -10.297 -21.281 1 98.81 192 ARG A N 1
ATOM 1478 C CA . ARG A 1 192 ? 7.324 -10.25 -22.188 1 98.81 192 ARG A CA 1
ATOM 1479 C C . ARG A 1 192 ? 8.336 -9.203 -21.734 1 98.81 192 ARG A C 1
ATOM 1481 O O . ARG A 1 192 ? 9.539 -9.469 -21.703 1 98.81 192 ARG A O 1
ATOM 1488 N N . SER A 1 193 ? 7.84 -8.055 -21.375 1 98.88 193 SER A N 1
ATOM 1489 C CA . SER A 1 193 ? 8.719 -6.98 -20.922 1 98.88 193 SER A CA 1
ATOM 1490 C C . SER A 1 193 ? 9.414 -7.352 -19.609 1 98.88 193 SER A C 1
ATOM 1492 O O . SER A 1 193 ? 10.586 -7.027 -19.406 1 98.88 193 SER A O 1
ATOM 1494 N N . LEU A 1 194 ? 8.672 -8.008 -18.703 1 98.94 194 LEU A N 1
ATOM 1495 C CA . LEU A 1 194 ? 9.266 -8.477 -17.453 1 98.94 194 LEU A CA 1
ATOM 1496 C C . LEU A 1 194 ? 10.398 -9.453 -17.719 1 98.94 194 LEU A C 1
ATOM 1498 O O . LEU A 1 194 ? 11.469 -9.359 -17.094 1 98.94 194 LEU A O 1
ATOM 1502 N N . PHE A 1 195 ? 10.141 -10.375 -18.625 1 98.81 195 PHE A N 1
ATOM 1503 C CA . PHE A 1 195 ? 11.188 -11.328 -18.969 1 98.81 195 PHE A CA 1
ATOM 1504 C C . PHE A 1 195 ? 12.453 -10.609 -19.438 1 98.81 195 PHE A C 1
ATOM 1506 O O . PHE A 1 195 ? 13.547 -10.898 -18.969 1 98.81 195 PHE A O 1
ATOM 1513 N N . LEU A 1 196 ? 12.305 -9.641 -20.344 1 98.44 196 LEU A N 1
ATOM 1514 C CA . LEU A 1 196 ? 13.445 -8.93 -20.922 1 98.44 196 LEU A CA 1
ATOM 1515 C C . LEU A 1 196 ? 14.234 -8.195 -19.844 1 98.44 196 LEU A C 1
ATOM 1517 O O . LEU A 1 196 ? 15.461 -8.227 -19.844 1 98.44 196 LEU A O 1
ATOM 1521 N N . GLN A 1 197 ? 13.555 -7.609 -18.922 1 98.44 197 GLN A N 1
ATOM 1522 C CA . GLN A 1 197 ? 14.227 -6.824 -17.891 1 98.44 197 GLN A CA 1
ATOM 1523 C C . GLN A 1 197 ? 14.883 -7.73 -16.844 1 98.44 197 GLN A C 1
ATOM 1525 O O . GLN A 1 197 ? 16.016 -7.48 -16.422 1 98.44 197 GLN A O 1
ATOM 1530 N N . LEU A 1 198 ? 14.211 -8.789 -16.438 1 98.69 198 LEU A N 1
ATOM 1531 C CA . LEU A 1 198 ? 14.711 -9.656 -15.383 1 98.69 198 LEU A CA 1
ATOM 1532 C C . LEU A 1 198 ? 15.828 -10.562 -15.906 1 98.69 198 LEU A C 1
ATOM 1534 O O . LEU A 1 198 ? 16.766 -10.875 -15.18 1 98.69 198 LEU A O 1
ATOM 1538 N N . ASP A 1 199 ? 15.727 -10.945 -17.141 1 98.12 199 ASP A N 1
ATOM 1539 C CA . ASP A 1 199 ? 16.703 -11.875 -17.703 1 98.12 199 ASP A CA 1
ATOM 1540 C C . ASP A 1 199 ? 18.031 -11.188 -17.969 1 98.12 199 ASP A C 1
ATOM 1542 O O . ASP A 1 199 ? 19.062 -11.844 -18.125 1 98.12 199 ASP A O 1
ATOM 1546 N N . ARG A 1 200 ? 18.062 -9.859 -18.062 1 97 200 ARG A N 1
ATOM 1547 C CA . ARG A 1 200 ? 19.281 -9.102 -18.328 1 97 200 ARG A CA 1
ATOM 1548 C C . ARG A 1 200 ? 20.078 -8.883 -17.062 1 97 200 ARG A C 1
ATOM 1550 O O . ARG A 1 200 ? 21.25 -8.5 -17.109 1 97 200 ARG A O 1
ATOM 1557 N N . LEU A 1 201 ? 19.453 -9.203 -15.945 1 97.12 201 LEU A N 1
ATOM 1558 C CA . LEU A 1 201 ? 20.172 -9.039 -14.68 1 97.12 201 LEU A CA 1
ATOM 1559 C C . LEU A 1 201 ? 21.359 -9.984 -14.609 1 97.12 201 LEU A C 1
ATOM 1561 O O . LEU A 1 201 ? 21.328 -11.078 -15.18 1 97.12 201 LEU A O 1
ATOM 1565 N N . LYS A 1 202 ? 22.453 -9.516 -13.891 1 95.75 202 LYS A N 1
ATOM 1566 C CA . LYS A 1 202 ? 23.609 -10.383 -13.633 1 95.75 202 LYS A CA 1
ATOM 1567 C C . LYS A 1 202 ? 23.266 -11.469 -12.617 1 95.75 202 LYS A C 1
ATOM 1569 O O . LYS A 1 202 ? 23.859 -12.547 -12.633 1 95.75 202 LYS A O 1
ATOM 1574 N N . GLU A 1 203 ? 22.281 -11.25 -11.789 1 97 203 GLU A N 1
ATOM 1575 C CA . GLU A 1 203 ? 21.812 -12.156 -10.75 1 97 203 GLU A CA 1
ATOM 1576 C C . GLU A 1 203 ? 21.016 -13.312 -11.344 1 97 203 GLU A C 1
ATOM 1578 O O . GLU A 1 203 ? 20.344 -13.148 -12.359 1 97 203 GLU A O 1
ATOM 1583 N N . ARG A 1 204 ? 21.141 -14.484 -10.742 1 98.06 204 ARG A N 1
ATOM 1584 C CA . ARG A 1 204 ? 20.281 -15.617 -11.055 1 98.06 204 ARG A CA 1
ATOM 1585 C C . ARG A 1 204 ? 18.875 -15.383 -10.523 1 98.06 204 ARG A C 1
ATOM 1587 O O . ARG A 1 204 ? 18.688 -15.094 -9.336 1 98.06 204 ARG A O 1
ATOM 1594 N N . VAL A 1 205 ? 17.844 -15.516 -11.414 1 98.81 205 VAL A N 1
ATOM 1595 C CA . VAL A 1 205 ? 16.469 -15.148 -11.047 1 98.81 205 VAL A CA 1
ATOM 1596 C C . VAL A 1 205 ? 15.562 -16.359 -11.148 1 98.81 205 VAL A C 1
ATOM 1598 O O . VAL A 1 205 ? 15.648 -17.141 -12.109 1 98.81 205 VAL A O 1
ATOM 1601 N N . VAL A 1 206 ? 14.727 -16.578 -10.172 1 98.88 206 VAL A N 1
ATOM 1602 C CA . VAL A 1 206 ? 13.594 -17.5 -10.234 1 98.88 206 VAL A CA 1
ATOM 1603 C C . VAL A 1 206 ? 12.289 -16.719 -10.172 1 98.88 206 VAL A C 1
ATOM 1605 O O . VAL A 1 206 ? 12.18 -15.734 -9.43 1 98.88 206 VAL A O 1
ATOM 1608 N N . VAL A 1 207 ? 11.344 -17.141 -11.008 1 98.94 207 VAL A N 1
ATOM 1609 C CA . VAL A 1 207 ? 10.016 -16.531 -11.039 1 98.94 207 VAL A CA 1
ATOM 1610 C C . VAL A 1 207 ? 9.023 -17.406 -10.281 1 98.94 207 VAL A C 1
ATOM 1612 O O . VAL A 1 207 ? 8.969 -18.609 -10.492 1 98.94 207 VAL A O 1
ATOM 1615 N N . ILE A 1 208 ? 8.273 -16.797 -9.375 1 99 208 ILE A N 1
ATOM 1616 C CA . ILE A 1 208 ? 7.195 -17.5 -8.672 1 99 208 ILE A CA 1
ATOM 1617 C C . ILE A 1 208 ? 5.875 -16.75 -8.898 1 99 208 ILE A C 1
ATOM 1619 O O . ILE A 1 208 ? 5.785 -15.555 -8.656 1 99 208 ILE A O 1
ATOM 1623 N N . ILE A 1 209 ? 4.891 -17.453 -9.375 1 99 209 ILE A N 1
ATOM 1624 C CA . ILE A 1 209 ? 3.527 -16.953 -9.477 1 99 209 ILE A CA 1
ATOM 1625 C C . ILE A 1 209 ? 2.682 -17.5 -8.336 1 99 209 ILE A C 1
ATOM 1627 O O . ILE A 1 209 ? 2.447 -18.703 -8.25 1 99 209 ILE A O 1
ATOM 1631 N N . SER A 1 210 ? 2.271 -16.625 -7.426 1 98.94 210 SER A N 1
ATOM 1632 C CA . SER A 1 210 ? 1.311 -16.969 -6.387 1 98.94 210 SER A CA 1
ATOM 1633 C C . SER A 1 210 ? -0.103 -17.062 -6.949 1 98.94 210 SER A C 1
ATOM 1635 O O . SER A 1 210 ? -0.676 -16.062 -7.371 1 98.94 210 SER A O 1
ATOM 1637 N N . ALA A 1 211 ? -0.669 -18.297 -6.953 1 98.75 211 ALA A N 1
ATOM 1638 C CA . ALA A 1 211 ? -1.938 -18.438 -7.66 1 98.75 211 ALA A CA 1
ATOM 1639 C C . ALA A 1 211 ? -2.781 -19.547 -7.051 1 98.75 211 ALA A C 1
ATOM 1641 O O . ALA A 1 211 ? -2.275 -20.641 -6.77 1 98.75 211 ALA A O 1
ATOM 1642 N N . ASP A 1 212 ? -3.996 -19.234 -6.789 1 97.62 212 ASP A N 1
ATOM 1643 C CA . ASP A 1 212 ? -5.023 -20.266 -6.602 1 97.62 212 ASP A CA 1
ATOM 1644 C C . ASP A 1 212 ? -5.957 -20.328 -7.809 1 97.62 212 ASP A C 1
ATOM 1646 O O . ASP A 1 212 ? -6.078 -19.359 -8.562 1 97.62 212 ASP A O 1
ATOM 1650 N N . LEU A 1 213 ? -6.5 -21.453 -7.953 1 98.62 213 LEU A N 1
ATOM 1651 C CA . LEU A 1 213 ? -7.289 -21.703 -9.156 1 98.62 213 LEU A CA 1
ATOM 1652 C C . LEU A 1 213 ? -8.766 -21.422 -8.898 1 98.62 213 LEU A C 1
ATOM 1654 O O . LEU A 1 213 ? -9.125 -20.375 -8.359 1 98.62 213 LEU A O 1
ATOM 1658 N N . ALA A 1 214 ? -9.68 -22.297 -9.344 1 97.69 214 ALA A N 1
ATOM 1659 C CA . ALA A 1 214 ? -11.109 -22.031 -9.195 1 97.69 214 ALA A CA 1
ATOM 1660 C C . ALA A 1 214 ? -11.523 -22.078 -7.73 1 97.69 214 ALA A C 1
ATOM 1662 O O . ALA A 1 214 ? -11.062 -22.938 -6.977 1 97.69 214 ALA A O 1
ATOM 1663 N N . HIS A 1 215 ? -12.523 -21.234 -7.312 1 95.31 215 HIS A N 1
ATOM 1664 C CA . HIS A 1 215 ? -12.984 -21.156 -5.934 1 95.31 215 HIS A CA 1
ATOM 1665 C C . HIS A 1 215 ? -14.422 -21.672 -5.805 1 95.31 215 HIS A C 1
ATOM 1667 O O . HIS A 1 215 ? -15.023 -21.562 -4.734 1 95.31 215 HIS A O 1
ATOM 1673 N N . THR A 1 216 ? -14.945 -22.219 -6.895 1 95.81 216 THR A N 1
ATOM 1674 C CA . THR A 1 216 ? -16.359 -22.547 -6.914 1 95.81 216 THR A CA 1
ATOM 1675 C C . THR A 1 216 ? -16.562 -24.047 -7.059 1 95.81 216 THR A C 1
ATOM 1677 O O . THR A 1 216 ? -17.453 -24.5 -7.805 1 95.81 216 THR A O 1
ATOM 1680 N N . HIS A 1 217 ? -15.867 -24.875 -6.344 1 96.75 217 HIS A N 1
ATOM 1681 C CA . HIS A 1 217 ? -15.938 -26.328 -6.484 1 96.75 217 HIS A CA 1
ATOM 1682 C C . HIS A 1 217 ? -17.016 -26.922 -5.582 1 96.75 217 HIS A C 1
ATOM 1684 O O . HIS A 1 217 ? -17.406 -28.078 -5.746 1 96.75 217 HIS A O 1
ATOM 1690 N N . GLN A 1 218 ? -17.469 -26.141 -4.566 1 94.69 218 GLN A N 1
ATOM 1691 C CA . GLN A 1 218 ? -18.391 -26.719 -3.586 1 94.69 218 GLN A CA 1
ATOM 1692 C C . GLN A 1 218 ? -19.578 -25.797 -3.34 1 94.69 218 GLN A C 1
ATOM 1694 O O . GLN A 1 218 ? -19.406 -24.609 -3.057 1 94.69 218 GLN A O 1
ATOM 1699 N N . LYS A 1 219 ? -20.734 -26.359 -3.334 1 94.94 219 LYS A N 1
ATOM 1700 C CA . LYS A 1 219 ? -21.969 -25.609 -3.119 1 94.94 219 LYS A CA 1
ATOM 1701 C C . LYS A 1 219 ? -21.984 -24.953 -1.741 1 94.94 219 LYS A C 1
ATOM 1703 O O . LYS A 1 219 ? -22.469 -23.844 -1.586 1 94.94 219 LYS A O 1
ATOM 1708 N N . ASP A 1 220 ? -21.484 -25.641 -0.778 1 91.06 220 ASP A N 1
ATOM 1709 C CA . ASP A 1 220 ? -21.5 -25.141 0.595 1 91.06 220 ASP A CA 1
ATOM 1710 C C . ASP A 1 220 ? -20.266 -24.297 0.9 1 91.06 220 ASP A C 1
ATOM 1712 O O . ASP A 1 220 ? -20.094 -23.828 2.027 1 91.06 220 ASP A O 1
ATOM 1716 N N . GLY A 1 221 ? -19.469 -24.141 -0.119 1 89.19 221 GLY A N 1
ATOM 1717 C CA . GLY A 1 221 ? -18.328 -23.25 0.037 1 89.19 221 GLY A CA 1
ATOM 1718 C C . GLY A 1 221 ? -18.703 -21.781 -0.018 1 89.19 221 GLY A C 1
ATOM 1719 O O . GLY A 1 221 ? -19.812 -21.438 -0.442 1 89.19 221 GLY A O 1
ATOM 1720 N N . PRO A 1 222 ? -17.766 -20.938 0.373 1 87.5 222 PRO A N 1
ATOM 1721 C CA . PRO A 1 222 ? -18.078 -19.516 0.474 1 87.5 222 PRO A CA 1
ATOM 1722 C C . PRO A 1 222 ? -18.469 -18.891 -0.865 1 87.5 222 PRO A C 1
ATOM 1724 O O . PRO A 1 222 ? -19.188 -17.891 -0.897 1 87.5 222 PRO A O 1
ATOM 1727 N N . TYR A 1 223 ? -18.031 -19.547 -1.999 1 90 223 TYR A N 1
ATOM 1728 C CA . TYR A 1 223 ? -18.266 -18.953 -3.305 1 90 223 TYR A CA 1
ATOM 1729 C C . TYR A 1 223 ? -19.312 -19.719 -4.09 1 90 223 TYR A C 1
ATOM 1731 O O . TYR A 1 223 ? -19.609 -19.406 -5.246 1 90 223 TYR A O 1
ATOM 1739 N N . GLY A 1 224 ? -19.812 -20.75 -3.508 1 91.44 224 GLY A N 1
ATOM 1740 C CA . GLY A 1 224 ? -20.797 -21.594 -4.18 1 91.44 224 GLY A CA 1
ATOM 1741 C C . GLY A 1 224 ? -20.188 -22.5 -5.23 1 91.44 224 GLY A C 1
ATOM 1742 O O . GLY A 1 224 ? -18.953 -22.656 -5.285 1 91.44 224 GLY A O 1
ATOM 1743 N N . TYR A 1 225 ? -21.062 -23.172 -6.047 1 95.69 225 TYR A N 1
ATOM 1744 C CA . TYR A 1 225 ? -20.625 -24.156 -7.039 1 95.69 225 TYR A CA 1
ATOM 1745 C C . TYR A 1 225 ? -20.859 -23.641 -8.453 1 95.69 225 TYR A C 1
ATOM 1747 O O . TYR A 1 225 ? -21.891 -23.016 -8.727 1 95.69 225 TYR A O 1
ATOM 1755 N N . SER A 1 226 ? -19.953 -23.844 -9.289 1 96.75 226 SER A N 1
ATOM 1756 C CA . SER A 1 226 ? -20.078 -23.656 -10.727 1 96.75 226 SER A CA 1
ATOM 1757 C C . SER A 1 226 ? -19.453 -24.812 -11.492 1 96.75 226 SER A C 1
ATOM 1759 O O . SER A 1 226 ? -18.344 -25.25 -11.164 1 96.75 226 SER A O 1
ATOM 1761 N N . PRO A 1 227 ? -20.109 -25.297 -12.508 1 97.25 227 PRO A N 1
ATOM 1762 C CA . PRO A 1 227 ? -19.5 -26.328 -13.344 1 97.25 227 PRO A CA 1
ATOM 1763 C C . PRO A 1 227 ? -18.234 -25.844 -14.055 1 97.25 227 PRO A C 1
ATOM 1765 O O . PRO A 1 227 ? -17.453 -26.656 -14.555 1 97.25 227 PRO A O 1
ATOM 1768 N N . SER A 1 228 ? -18.047 -24.562 -14.07 1 98 228 SER A N 1
ATOM 1769 C CA . SER A 1 228 ? -16.859 -23.984 -14.703 1 98 228 SER A CA 1
ATOM 1770 C C . SER A 1 228 ? -15.609 -24.297 -13.891 1 98 228 SER A C 1
ATOM 1772 O O . SER A 1 228 ? -14.492 -24.203 -14.414 1 98 228 SER A O 1
ATOM 1774 N N . ALA A 1 229 ? -15.75 -24.641 -12.641 1 98.25 229 ALA A N 1
ATOM 1775 C CA . ALA A 1 229 ? -14.602 -24.812 -11.75 1 98.25 229 ALA A CA 1
ATOM 1776 C C . ALA A 1 229 ? -13.688 -25.922 -12.25 1 98.25 229 ALA A C 1
ATOM 1778 O O . ALA A 1 229 ? -12.5 -25.688 -12.508 1 98.25 229 ALA A O 1
ATOM 1779 N N . GLN A 1 230 ? -14.289 -27.078 -12.453 1 98.62 230 GLN A N 1
ATOM 1780 C CA . GLN A 1 230 ? -13.469 -28.219 -12.891 1 98.62 230 GLN A CA 1
ATOM 1781 C C . GLN A 1 230 ? -12.891 -27.969 -14.281 1 98.62 230 GLN A C 1
ATOM 1783 O O . GLN A 1 230 ? -11.727 -28.297 -14.531 1 98.62 230 GLN A O 1
ATOM 1788 N N . ALA A 1 231 ? -13.68 -27.422 -15.164 1 98.81 231 ALA A N 1
ATOM 1789 C CA . ALA A 1 231 ? -13.219 -27.141 -16.516 1 98.81 231 ALA A CA 1
ATOM 1790 C C . ALA A 1 231 ? -12.055 -26.156 -16.516 1 98.81 231 ALA A C 1
ATOM 1792 O O . ALA A 1 231 ? -11.094 -26.312 -17.281 1 98.81 231 ALA A O 1
ATOM 1793 N N . PHE A 1 232 ? -12.18 -25.141 -15.711 1 98.88 232 PHE A N 1
ATOM 1794 C CA . PHE A 1 232 ? -11.125 -24.156 -15.562 1 98.88 232 PHE A CA 1
ATOM 1795 C C . PHE A 1 232 ? -9.836 -24.797 -15.055 1 98.88 232 PHE A C 1
ATOM 1797 O O . PHE A 1 232 ? -8.773 -24.625 -15.656 1 98.88 232 PHE A O 1
ATOM 1804 N N . ASP A 1 233 ? -9.93 -25.578 -13.953 1 98.94 233 ASP A N 1
ATOM 1805 C CA . ASP A 1 233 ? -8.75 -26.188 -13.344 1 98.94 233 ASP A CA 1
ATOM 1806 C C . ASP A 1 233 ? -8.094 -27.188 -14.297 1 98.94 233 ASP A C 1
ATOM 1808 O O . ASP A 1 233 ? -6.871 -27.312 -14.336 1 98.94 233 ASP A O 1
ATOM 1812 N N . ASP A 1 234 ? -8.938 -27.906 -15.062 1 98.88 234 ASP A N 1
ATOM 1813 C CA . ASP A 1 234 ? -8.414 -28.844 -16.047 1 98.88 234 ASP A CA 1
ATOM 1814 C C . ASP A 1 234 ? -7.621 -28.109 -17.125 1 98.88 234 ASP A C 1
ATOM 1816 O O . ASP A 1 234 ? -6.555 -28.562 -17.547 1 98.88 234 ASP A O 1
ATOM 1820 N N . ALA A 1 235 ? -8.156 -27.016 -17.578 1 98.94 235 ALA A N 1
ATOM 1821 C CA . ALA A 1 235 ? -7.484 -26.234 -18.594 1 98.94 235 ALA A CA 1
ATOM 1822 C C . ALA A 1 235 ? -6.145 -25.703 -18.094 1 98.94 235 ALA A C 1
ATOM 1824 O O . ALA A 1 235 ? -5.145 -25.75 -18.812 1 98.94 235 ALA A O 1
ATOM 1825 N N . ILE A 1 236 ? -6.145 -25.25 -16.875 1 98.94 236 ILE A N 1
ATOM 1826 C CA . ILE A 1 236 ? -4.895 -24.781 -16.281 1 98.94 236 ILE A CA 1
ATOM 1827 C C . ILE A 1 236 ? -3.904 -25.938 -16.188 1 98.94 236 ILE A C 1
ATOM 1829 O O . ILE A 1 236 ? -2.721 -25.766 -16.484 1 98.94 236 ILE A O 1
ATOM 1833 N N . GLY A 1 237 ? -4.387 -27.094 -15.711 1 98.94 237 GLY A N 1
ATOM 1834 C CA . GLY A 1 237 ? -3.527 -28.266 -15.641 1 98.94 237 GLY A CA 1
ATOM 1835 C C . GLY A 1 237 ? -2.902 -28.625 -16.984 1 98.94 237 GLY A C 1
ATOM 1836 O O . GLY A 1 237 ? -1.712 -28.938 -17.047 1 98.94 237 GLY A O 1
ATOM 1837 N N . GLU A 1 238 ? -3.697 -28.594 -17.984 1 98.88 238 GLU A N 1
ATOM 1838 C CA . GLU A 1 238 ? -3.195 -28.875 -19.312 1 98.88 238 GLU A CA 1
ATOM 1839 C C . GLU A 1 238 ? -2.111 -27.891 -19.734 1 98.88 238 GLU A C 1
ATOM 1841 O O . GLU A 1 238 ? -1.078 -28.281 -20.281 1 98.88 238 GLU A O 1
ATOM 1846 N N . TRP A 1 239 ? -2.35 -26.609 -19.484 1 98.94 239 TRP A N 1
ATOM 1847 C CA . TRP A 1 239 ? -1.354 -25.594 -19.812 1 98.94 239 TRP A CA 1
ATOM 1848 C C . TRP A 1 239 ? -0.064 -25.828 -19.031 1 98.94 239 TRP A C 1
ATOM 1850 O O . TRP A 1 239 ? 1.03 -25.75 -19.594 1 98.94 239 TRP A O 1
ATOM 1860 N N . LEU A 1 240 ? -0.157 -26.172 -17.766 1 98.94 240 LEU A N 1
ATOM 1861 C CA . LEU A 1 240 ? 1.008 -26.359 -16.906 1 98.94 240 LEU A CA 1
ATOM 1862 C C . LEU A 1 240 ? 1.806 -27.594 -17.328 1 98.94 240 LEU A C 1
ATOM 1864 O O . LEU A 1 240 ? 2.994 -27.703 -17.016 1 98.94 240 LEU A O 1
ATOM 1868 N N . GLN A 1 241 ? 1.156 -28.484 -18.031 1 98.5 241 GLN A N 1
ATOM 1869 C CA . GLN A 1 241 ? 1.817 -29.703 -18.469 1 98.5 241 GLN A CA 1
ATOM 1870 C C . GLN A 1 241 ? 2.471 -29.5 -19.844 1 98.5 241 GLN A C 1
ATOM 1872 O O . GLN A 1 241 ? 3.479 -30.141 -20.156 1 98.5 241 GLN A O 1
ATOM 1877 N N . THR A 1 242 ? 1.898 -28.625 -20.641 1 98.38 242 THR A N 1
ATOM 1878 C CA . THR A 1 242 ? 2.281 -28.609 -22.047 1 98.38 242 THR A CA 1
ATOM 1879 C C . THR A 1 242 ? 2.816 -27.25 -22.469 1 98.38 242 THR A C 1
ATOM 1881 O O . THR A 1 242 ? 3.529 -27.125 -23.469 1 98.38 242 THR A O 1
ATOM 1884 N N . LEU A 1 243 ? 2.346 -26.172 -21.828 1 98.5 243 LEU A N 1
ATOM 1885 C CA . LEU A 1 243 ? 2.609 -24.766 -22.109 1 98.5 243 LEU A CA 1
ATOM 1886 C C . LEU A 1 243 ? 1.973 -24.344 -23.422 1 98.5 243 LEU A C 1
ATOM 1888 O O . LEU A 1 243 ? 2.25 -23.25 -23.938 1 98.5 243 LEU A O 1
ATOM 1892 N N . GLU A 1 244 ? 1.135 -25.25 -23.969 1 98.5 244 GLU A N 1
ATOM 1893 C CA . GLU A 1 244 ? 0.347 -24.828 -25.125 1 98.5 244 GLU A CA 1
ATOM 1894 C C . GLU A 1 244 ? -0.557 -23.656 -24.781 1 98.5 244 GLU A C 1
ATOM 1896 O O . GLU A 1 244 ? -1.201 -23.641 -23.719 1 98.5 244 GLU A O 1
ATOM 1901 N N . PRO A 1 245 ? -0.669 -22.688 -25.641 1 98.69 245 PRO A N 1
ATOM 1902 C CA . PRO A 1 245 ? -1.329 -21.422 -25.281 1 98.69 245 PRO A CA 1
ATOM 1903 C C . PRO A 1 245 ? -2.842 -21.578 -25.125 1 98.69 245 PRO A C 1
ATOM 1905 O O . PRO A 1 245 ? -3.439 -20.938 -24.25 1 98.69 245 PRO A O 1
ATOM 1908 N N . ALA A 1 246 ? -3.496 -22.359 -25.891 1 98.81 246 ALA A N 1
ATOM 1909 C CA . ALA A 1 246 ? -4.949 -22.375 -26.016 1 98.81 246 ALA A CA 1
ATOM 1910 C C . ALA A 1 246 ? -5.621 -22.734 -24.703 1 98.81 246 ALA A C 1
ATOM 1912 O O . ALA A 1 246 ? -6.602 -22.109 -24.297 1 98.81 246 ALA A O 1
ATOM 1913 N N . PRO A 1 247 ? -5.121 -23.766 -23.984 1 98.94 247 PRO A N 1
ATOM 1914 C CA . PRO A 1 247 ? -5.781 -24.094 -22.719 1 98.94 247 PRO A CA 1
ATOM 1915 C C . PRO A 1 247 ? -5.84 -22.906 -21.75 1 98.94 247 PRO A C 1
ATOM 1917 O O . PRO A 1 247 ? -6.859 -22.703 -21.094 1 98.94 247 PRO A O 1
ATOM 1920 N N . LEU A 1 248 ? -4.836 -22.094 -21.703 1 98.94 248 LEU A N 1
ATOM 1921 C CA . LEU A 1 248 ? -4.77 -20.969 -20.797 1 98.94 248 LEU A CA 1
ATOM 1922 C C . LEU A 1 248 ? -5.504 -19.75 -21.375 1 98.94 248 LEU A C 1
ATOM 1924 O O . LEU A 1 248 ? -6.34 -19.156 -20.688 1 98.94 248 LEU A O 1
ATOM 1928 N N . LEU A 1 249 ? -5.273 -19.422 -22.641 1 98.88 249 LEU A N 1
ATOM 1929 C CA . LEU A 1 249 ? -5.652 -18.125 -23.203 1 98.88 249 LEU A CA 1
ATOM 1930 C C . LEU A 1 249 ? -7.051 -18.188 -23.812 1 98.88 249 LEU A C 1
ATOM 1932 O O . LEU A 1 249 ? -7.664 -17.156 -24.062 1 98.88 249 LEU A O 1
ATOM 1936 N N . GLU A 1 250 ? -7.551 -19.375 -24.031 1 98.81 250 GLU A N 1
ATOM 1937 C CA . GLU A 1 250 ? -8.875 -19.531 -24.625 1 98.81 250 GLU A CA 1
ATOM 1938 C C . GLU A 1 250 ? -9.812 -20.312 -23.703 1 98.81 250 GLU A C 1
ATOM 1940 O O . GLU A 1 250 ? -10.781 -19.75 -23.188 1 98.81 250 GLU A O 1
ATOM 1945 N N . THR A 1 251 ? -9.461 -21.562 -23.422 1 98.88 251 THR A N 1
ATOM 1946 C CA . THR A 1 251 ? -10.359 -22.422 -22.656 1 98.88 251 THR A CA 1
ATOM 1947 C C . THR A 1 251 ? -10.562 -21.859 -21.234 1 98.88 251 THR A C 1
ATOM 1949 O O . THR A 1 251 ? -11.688 -21.578 -20.828 1 98.88 251 THR A O 1
ATOM 1952 N N . ALA A 1 252 ? -9.5 -21.688 -20.5 1 98.88 252 ALA A N 1
ATOM 1953 C CA . ALA A 1 252 ? -9.609 -21.172 -19.141 1 98.88 252 ALA A CA 1
ATOM 1954 C C . ALA A 1 252 ? -10.242 -19.781 -19.125 1 98.88 252 ALA A C 1
ATOM 1956 O O . ALA A 1 252 ? -11 -19.438 -18.219 1 98.88 252 ALA A O 1
ATOM 1957 N N . ALA A 1 253 ? -9.906 -18.969 -20.172 1 98.75 253 ALA A N 1
ATOM 1958 C CA . ALA A 1 253 ? -10.445 -17.609 -20.297 1 98.75 253 ALA A CA 1
ATOM 1959 C C . ALA A 1 253 ? -11.969 -17.641 -20.344 1 98.75 253 ALA A C 1
ATOM 1961 O O . ALA A 1 253 ? -12.625 -16.734 -19.828 1 98.75 253 ALA A O 1
ATOM 1962 N N . THR A 1 254 ? -12.516 -18.656 -20.859 1 98.25 254 THR A N 1
ATOM 1963 C CA . THR A 1 254 ? -13.969 -18.766 -21 1 98.25 254 THR A CA 1
ATOM 1964 C C . THR A 1 254 ? -14.617 -19.078 -19.656 1 98.25 254 THR A C 1
ATOM 1966 O O . THR A 1 254 ? -15.781 -18.734 -19.422 1 98.25 254 THR A O 1
ATOM 1969 N N . TYR A 1 255 ? -13.844 -19.625 -18.781 1 98.19 255 TYR A N 1
ATOM 1970 C CA . TYR A 1 255 ? -14.438 -20.141 -17.547 1 98.19 255 TYR A CA 1
ATOM 1971 C C . TYR A 1 255 ? -14.086 -19.25 -16.359 1 98.19 255 TYR A C 1
ATOM 1973 O O . TYR A 1 255 ? -14.703 -19.359 -15.297 1 98.19 255 TYR A O 1
ATOM 1981 N N . VAL A 1 256 ? -13.109 -18.359 -16.453 1 97.06 256 VAL A N 1
ATOM 1982 C CA . VAL A 1 256 ? -12.453 -17.734 -15.305 1 97.06 256 VAL A CA 1
ATOM 1983 C C . VAL A 1 256 ? -13.469 -16.875 -14.547 1 97.06 256 VAL A C 1
ATOM 1985 O O . VAL A 1 256 ? -13.414 -16.781 -13.32 1 97.06 256 VAL A O 1
ATOM 1988 N N . ASN A 1 257 ? -14.445 -16.281 -15.141 1 93.31 257 ASN A N 1
ATOM 1989 C CA . ASN A 1 257 ? -15.398 -15.383 -14.484 1 93.31 257 ASN A CA 1
ATOM 1990 C C . ASN A 1 257 ? -16.312 -16.141 -13.523 1 93.31 257 ASN A C 1
ATOM 1992 O O . ASN A 1 257 ? -16.734 -15.586 -12.5 1 93.31 257 ASN A O 1
ATOM 1996 N N . GLU A 1 258 ? -16.594 -17.359 -13.867 1 93.62 258 GLU A N 1
ATOM 1997 C CA . GLU A 1 258 ? -17.438 -18.172 -13.008 1 93.62 258 GLU A CA 1
ATOM 1998 C C . GLU A 1 258 ? -16.609 -19 -12.031 1 93.62 258 GLU A C 1
ATOM 2000 O O . GLU A 1 258 ? -17.062 -19.312 -10.93 1 93.62 258 GLU A O 1
ATOM 2005 N N . ALA A 1 259 ? -15.383 -19.312 -12.5 1 95.62 259 ALA A N 1
ATOM 2006 C CA . ALA A 1 259 ? -14.492 -20.094 -11.648 1 95.62 259 ALA A CA 1
ATOM 2007 C C . ALA A 1 259 ? -13.977 -19.266 -10.477 1 95.62 259 ALA A C 1
ATOM 2009 O O . ALA A 1 259 ? -13.625 -19.812 -9.43 1 95.62 259 ALA A O 1
ATOM 2010 N N . LEU A 1 260 ? -13.859 -17.906 -10.672 1 93.81 260 LEU A N 1
ATOM 2011 C CA . LEU A 1 260 ? -13.438 -16.938 -9.672 1 93.81 260 LEU A CA 1
ATOM 2012 C C . LEU A 1 260 ? -12.008 -17.234 -9.203 1 93.81 260 LEU A C 1
ATOM 2014 O O . LEU A 1 260 ? -11.742 -17.281 -8 1 93.81 260 LEU A O 1
ATOM 2018 N N . SER A 1 261 ? -11.172 -17.531 -10.211 1 95.69 261 SER A N 1
ATOM 2019 C CA . SER A 1 261 ? -9.758 -17.75 -9.906 1 95.69 261 SER A CA 1
ATOM 2020 C C . SER A 1 261 ? -9.047 -16.422 -9.633 1 95.69 261 SER A C 1
ATOM 2022 O O . SER A 1 261 ? -9.148 -15.484 -10.414 1 95.69 261 SER A O 1
ATOM 2024 N N . CYS A 1 262 ? -8.32 -16.375 -8.547 1 94.88 262 CYS A N 1
ATOM 2025 C CA . CYS A 1 262 ? -7.508 -15.195 -8.25 1 94.88 262 CYS A CA 1
ATOM 2026 C C . CYS A 1 262 ? -6.141 -15.305 -8.914 1 94.88 262 CYS A C 1
ATOM 2028 O O . CYS A 1 262 ? -5.414 -14.312 -9.016 1 94.88 262 CYS A O 1
ATOM 2030 N N . GLY A 1 263 ? -5.773 -16.484 -9.375 1 97.5 263 GLY A N 1
ATOM 2031 C CA . GLY A 1 263 ? -4.434 -16.734 -9.883 1 97.5 263 GLY A CA 1
ATOM 2032 C C . GLY A 1 263 ? -4.32 -16.547 -11.383 1 97.5 263 GLY A C 1
ATOM 2033 O O . GLY A 1 263 ? -3.217 -16.5 -11.93 1 97.5 263 GLY A O 1
ATOM 2034 N N . TYR A 1 264 ? -5.488 -16.391 -12.102 1 98.69 264 TYR A N 1
ATOM 2035 C CA . TYR A 1 264 ? -5.512 -16.438 -13.562 1 98.69 264 TYR A CA 1
ATOM 2036 C C . TYR A 1 264 ? -4.609 -15.375 -14.164 1 98.69 264 TYR A C 1
ATOM 2038 O O . TYR A 1 264 ? -3.807 -15.664 -15.055 1 98.69 264 TYR A O 1
ATOM 2046 N N . THR A 1 265 ? -4.641 -14.156 -13.648 1 98.81 265 THR A N 1
ATOM 2047 C CA . THR A 1 265 ? -3.877 -13.07 -14.25 1 98.81 265 THR A CA 1
ATOM 2048 C C . THR A 1 265 ? -2.377 -13.312 -14.094 1 98.81 265 THR A C 1
ATOM 2050 O O . THR A 1 265 ? -1.596 -12.992 -14.992 1 98.81 265 THR A O 1
ATOM 2053 N N . GLY A 1 266 ? -1.967 -13.914 -12.969 1 98.94 266 GLY A N 1
ATOM 2054 C CA . GLY A 1 266 ? -0.566 -14.266 -12.789 1 98.94 266 GLY A CA 1
ATOM 2055 C C . GLY A 1 266 ? -0.093 -15.344 -13.75 1 98.94 266 GLY A C 1
ATOM 2056 O O . GLY A 1 266 ? 1.038 -15.289 -14.234 1 98.94 266 GLY A O 1
ATOM 2057 N N . LEU A 1 267 ? -0.957 -16.281 -14.031 1 98.94 267 LEU A N 1
ATOM 2058 C CA . LEU A 1 267 ? -0.603 -17.359 -14.945 1 98.94 267 LEU A CA 1
ATOM 2059 C C . LEU A 1 267 ? -0.45 -16.844 -16.375 1 98.94 267 LEU A C 1
ATOM 2061 O O . LEU A 1 267 ? 0.463 -17.25 -17.094 1 98.94 267 LEU A O 1
ATOM 2065 N N . VAL A 1 268 ? -1.324 -15.938 -16.781 1 98.94 268 VAL A N 1
ATOM 2066 C CA . VAL A 1 268 ? -1.223 -15.336 -18.109 1 98.94 268 VAL A CA 1
ATOM 2067 C C . VAL A 1 268 ? 0.05 -14.5 -18.203 1 98.94 268 VAL A C 1
ATOM 2069 O O . VAL A 1 268 ? 0.748 -14.523 -19.219 1 98.94 268 VAL A O 1
ATOM 2072 N N . LEU A 1 269 ? 0.37 -13.758 -17.156 1 98.94 269 LEU A N 1
ATOM 2073 C CA . LEU A 1 269 ? 1.616 -13 -17.078 1 98.94 269 LEU A CA 1
ATOM 2074 C C . LEU A 1 269 ? 2.82 -13.914 -17.281 1 98.94 269 LEU A C 1
ATOM 2076 O O . LEU A 1 269 ? 3.729 -13.586 -18.047 1 98.94 269 LEU A O 1
ATOM 2080 N N . LEU A 1 270 ? 2.775 -15.039 -16.609 1 98.94 270 LEU A N 1
ATOM 2081 C CA . LEU A 1 270 ? 3.859 -16.016 -16.719 1 98.94 270 LEU A CA 1
ATOM 2082 C C . LEU A 1 270 ? 3.98 -16.516 -18.156 1 98.94 270 LEU A C 1
ATOM 2084 O O . LEU A 1 270 ? 5.086 -16.641 -18.688 1 98.94 270 LEU A O 1
ATOM 2088 N N . HIS A 1 271 ? 2.85 -16.828 -18.703 1 98.94 271 HIS A N 1
ATOM 2089 C CA . HIS A 1 271 ? 2.877 -17.281 -20.094 1 98.94 271 HIS A CA 1
ATOM 2090 C C . HIS A 1 271 ? 3.555 -16.266 -21 1 98.94 271 HIS A C 1
ATOM 2092 O O . HIS A 1 271 ? 4.309 -16.625 -21.891 1 98.94 271 HIS A O 1
ATOM 2098 N N . GLY A 1 272 ? 3.248 -14.961 -20.797 1 98.94 272 GLY A N 1
ATOM 2099 C CA . GLY A 1 272 ? 3.941 -13.906 -21.531 1 98.94 272 GLY A CA 1
ATOM 2100 C C . GLY A 1 272 ? 5.445 -13.938 -21.328 1 98.94 272 GLY A C 1
ATOM 2101 O O . GLY A 1 272 ? 6.207 -13.781 -22.297 1 98.94 272 GLY A O 1
ATOM 2102 N N . MET A 1 273 ? 5.891 -14.18 -20.125 1 98.88 273 MET A N 1
ATOM 2103 C CA . MET A 1 273 ? 7.316 -14.258 -19.828 1 98.88 273 MET A CA 1
ATOM 2104 C C . MET A 1 273 ? 7.965 -15.414 -20.578 1 98.88 273 MET A C 1
ATOM 2106 O O . MET A 1 273 ? 8.969 -15.227 -21.281 1 98.88 273 MET A O 1
ATOM 2110 N N . LEU A 1 274 ? 7.355 -16.594 -20.469 1 98.75 274 LEU A N 1
ATOM 2111 C CA . LEU A 1 274 ? 7.91 -17.797 -21.078 1 98.75 274 LEU A CA 1
ATOM 2112 C C . LEU A 1 274 ? 7.941 -17.672 -22.594 1 98.75 274 LEU A C 1
ATOM 2114 O O . LEU A 1 274 ? 8.891 -18.125 -23.25 1 98.75 274 LEU A O 1
ATOM 2118 N N . SER A 1 275 ? 6.93 -17.031 -23.141 1 98.5 275 SER A N 1
ATOM 2119 C CA . SER A 1 275 ? 6.805 -16.906 -24.578 1 98.5 275 SER A CA 1
ATOM 2120 C C . SER A 1 275 ? 7.926 -16.047 -25.156 1 98.5 275 SER A C 1
ATOM 2122 O O . SER A 1 275 ? 8.359 -16.25 -26.297 1 98.5 275 SER A O 1
ATOM 2124 N N . GLU A 1 276 ? 8.336 -15.094 -24.391 1 97.75 276 GLU A N 1
ATOM 2125 C CA . GLU A 1 276 ? 9.375 -14.188 -24.859 1 97.75 276 GLU A CA 1
ATOM 2126 C C . GLU A 1 276 ? 10.672 -14.945 -25.156 1 97.75 276 GLU A C 1
ATOM 2128 O O . GLU A 1 276 ? 11.398 -14.594 -26.094 1 97.75 276 GLU A O 1
ATOM 2133 N N . ASP A 1 277 ? 11 -15.953 -24.453 1 95.69 277 ASP A N 1
ATOM 2134 C CA . ASP A 1 277 ? 12.188 -16.781 -24.625 1 95.69 277 ASP A CA 1
ATOM 2135 C C . ASP A 1 277 ? 11.906 -17.938 -25.578 1 95.69 277 ASP A C 1
ATOM 2137 O O . ASP A 1 277 ? 12.828 -18.672 -25.938 1 95.69 277 ASP A O 1
ATOM 2141 N N . GLY A 1 278 ? 10.672 -18.109 -25.953 1 97 278 GLY A N 1
ATOM 2142 C CA . GLY A 1 278 ? 10.234 -19.297 -26.672 1 97 278 GLY A CA 1
ATOM 2143 C C . GLY A 1 278 ? 9.781 -20.422 -25.75 1 97 278 GLY A C 1
ATOM 2144 O O . GLY A 1 278 ? 10.57 -20.938 -24.953 1 97 278 GLY A O 1
ATOM 2145 N N . LEU A 1 279 ? 8.625 -20.891 -25.906 1 97.62 279 LEU A N 1
ATOM 2146 C CA . LEU A 1 279 ? 7.992 -21.844 -25 1 97.62 279 LEU A CA 1
ATOM 2147 C C . LEU A 1 279 ? 8.773 -23.156 -24.984 1 97.62 279 LEU A C 1
ATOM 2149 O O . LEU A 1 279 ? 8.781 -23.859 -23.969 1 97.62 279 LEU A O 1
ATOM 2153 N N . ARG A 1 280 ? 9.477 -23.469 -26 1 95.69 280 ARG A N 1
ATOM 2154 C CA . ARG A 1 280 ? 10.18 -24.75 -26.109 1 95.69 280 ARG A CA 1
ATOM 2155 C C . ARG A 1 280 ? 11.422 -24.766 -25.219 1 95.69 280 ARG A C 1
ATOM 2157 O O . ARG A 1 280 ? 11.992 -25.828 -24.953 1 95.69 280 ARG A O 1
ATOM 2164 N N . THR A 1 281 ? 11.836 -23.578 -24.812 1 96.88 281 THR A N 1
ATOM 2165 C CA . THR A 1 281 ? 13.023 -23.469 -23.969 1 96.88 281 THR A CA 1
ATOM 2166 C C . THR A 1 281 ? 12.727 -23.953 -22.547 1 96.88 281 THR A C 1
ATOM 2168 O O . THR A 1 281 ? 13.648 -24.203 -21.766 1 96.88 281 THR A O 1
ATOM 2171 N N . TRP A 1 282 ? 11.453 -24.125 -22.234 1 98.19 282 TRP A N 1
ATOM 2172 C CA . TRP A 1 282 ? 11.039 -24.438 -20.875 1 98.19 282 TRP A CA 1
ATOM 2173 C C . TRP A 1 282 ? 10.516 -25.859 -20.766 1 98.19 282 TRP A C 1
ATOM 2175 O O . TRP A 1 282 ? 9.711 -26.297 -21.594 1 98.19 282 TRP A O 1
ATOM 2185 N N . LYS A 1 283 ? 10.953 -26.578 -19.766 1 98.25 283 LYS A N 1
ATOM 2186 C CA . LYS A 1 283 ? 10.43 -27.906 -19.484 1 98.25 283 LYS A CA 1
ATOM 2187 C C . LYS A 1 283 ? 9.406 -27.859 -18.344 1 98.25 283 LYS A C 1
ATOM 2189 O O . LYS A 1 283 ? 9.773 -27.719 -17.172 1 98.25 283 LYS A O 1
ATOM 2194 N N . PRO A 1 284 ? 8.18 -27.984 -18.688 1 98.44 284 PRO A N 1
ATOM 2195 C CA . PRO A 1 284 ? 7.152 -27.938 -17.641 1 98.44 284 PRO A CA 1
ATOM 2196 C C . PRO A 1 284 ? 7.039 -29.234 -16.859 1 98.44 284 PRO A C 1
ATOM 2198 O O . PRO A 1 284 ? 7.289 -30.312 -17.391 1 98.44 284 PRO A O 1
ATOM 2201 N N . ASN A 1 285 ? 6.738 -29.125 -15.586 1 98.56 285 ASN A N 1
ATOM 2202 C CA . ASN A 1 285 ? 6.473 -30.25 -14.68 1 98.56 285 ASN A CA 1
ATOM 2203 C C . ASN A 1 285 ? 5.344 -29.906 -13.711 1 98.56 285 ASN A C 1
ATOM 2205 O O . ASN A 1 285 ? 5.531 -29.125 -12.781 1 98.56 285 ASN A O 1
ATOM 2209 N N . LEU A 1 286 ? 4.188 -30.469 -13.969 1 98.88 286 LEU A N 1
ATOM 2210 C CA . LEU A 1 286 ? 3.057 -30.328 -13.055 1 98.88 286 LEU A CA 1
ATOM 2211 C C . LEU A 1 286 ? 3.109 -31.375 -11.953 1 98.88 286 LEU A C 1
ATOM 2213 O O . LEU A 1 286 ? 2.969 -32.562 -12.219 1 98.88 286 LEU A O 1
ATOM 2217 N N . LEU A 1 287 ? 3.279 -30.953 -10.719 1 98.81 287 LEU A N 1
ATOM 2218 C CA . LEU A 1 287 ? 3.381 -31.875 -9.602 1 98.81 287 LEU A CA 1
ATOM 2219 C C . LEU A 1 287 ? 1.996 -32.312 -9.109 1 98.81 287 LEU A C 1
ATOM 2221 O O . LEU A 1 287 ? 1.782 -33.469 -8.758 1 98.81 287 LEU A O 1
ATOM 2225 N N . ILE A 1 288 ? 1.096 -31.328 -9.031 1 98.88 288 ILE A N 1
ATOM 2226 C CA . ILE A 1 288 ? -0.237 -31.625 -8.516 1 98.88 288 ILE A CA 1
ATOM 2227 C C . ILE A 1 288 ? -1.221 -30.562 -8.977 1 98.88 288 ILE A C 1
ATOM 2229 O O . ILE A 1 288 ? -0.847 -29.391 -9.148 1 98.88 288 ILE A O 1
ATOM 2233 N N . ASN A 1 289 ? -2.391 -30.859 -9.305 1 98.88 289 ASN A N 1
ATOM 2234 C CA . ASN A 1 289 ? -3.584 -30.062 -9.562 1 98.88 289 ASN A CA 1
ATOM 2235 C C . ASN A 1 289 ? -4.812 -30.656 -8.875 1 98.88 289 ASN A C 1
ATOM 2237 O O . ASN A 1 289 ? -5.348 -31.672 -9.312 1 98.88 289 ASN A O 1
ATOM 2241 N N . ALA A 1 290 ? -5.223 -30.016 -7.738 1 98.56 290 ALA A N 1
ATOM 2242 C CA . ALA A 1 290 ? -6.238 -30.641 -6.902 1 98.56 290 ALA A CA 1
ATOM 2243 C C . ALA A 1 290 ? -7.094 -29.594 -6.195 1 98.56 290 ALA A C 1
ATOM 2245 O O . ALA A 1 290 ? -6.691 -28.438 -6.07 1 98.56 290 ALA A O 1
ATOM 2246 N N . HIS A 1 291 ? -8.258 -30.016 -5.762 1 97.94 291 HIS A N 1
ATOM 2247 C CA . HIS A 1 291 ? -9.164 -29.188 -4.98 1 97.94 291 HIS A CA 1
ATOM 2248 C C . HIS A 1 291 ? -9.789 -29.969 -3.83 1 97.94 291 HIS A C 1
ATOM 2250 O O . HIS A 1 291 ? -10.961 -30.328 -3.881 1 97.94 291 HIS A O 1
ATOM 2256 N N . PRO A 1 292 ? -8.984 -30.141 -2.809 1 97.25 292 PRO A N 1
ATOM 2257 C CA . PRO A 1 292 ? -9.508 -30.906 -1.676 1 97.25 292 PRO A CA 1
ATOM 2258 C C . PRO A 1 292 ? -10.734 -30.25 -1.042 1 97.25 292 PRO A C 1
ATOM 2260 O O . PRO A 1 292 ? -11.531 -30.938 -0.384 1 97.25 292 PRO A O 1
ATOM 2263 N N . THR A 1 293 ? -10.859 -28.938 -1.163 1 95.56 293 THR A N 1
ATOM 2264 C CA . THR A 1 293 ? -12.008 -28.188 -0.669 1 95.56 293 THR A CA 1
ATOM 2265 C C . THR A 1 293 ? -12.648 -27.375 -1.793 1 95.56 293 THR A C 1
ATOM 2267 O O . THR A 1 293 ? -12.766 -27.859 -2.922 1 95.56 293 THR A O 1
ATOM 2270 N N . TYR A 1 294 ? -13.086 -26.188 -1.489 1 94 294 TYR A N 1
ATOM 2271 C CA . TYR A 1 294 ? -13.914 -25.422 -2.42 1 94 294 TYR A CA 1
ATOM 2272 C C . TYR A 1 294 ? -13.047 -24.719 -3.463 1 94 294 TYR A C 1
ATOM 2274 O O . TYR A 1 294 ? -13.57 -24.188 -4.441 1 94 294 TYR A O 1
ATOM 2282 N N . TYR A 1 295 ? -11.766 -24.75 -3.311 1 96 295 TYR A N 1
ATOM 2283 C CA . TYR A 1 295 ? -10.938 -24.047 -4.277 1 96 295 TYR A CA 1
ATOM 2284 C C . TYR A 1 295 ? -9.773 -24.922 -4.742 1 96 295 TYR A C 1
ATOM 2286 O O . TYR A 1 295 ? -9.352 -25.828 -4.027 1 96 295 TYR A O 1
ATOM 2294 N N . GLY A 1 296 ? -9.297 -24.703 -5.992 1 98.5 296 GLY A N 1
ATOM 2295 C CA . GLY A 1 296 ? -8.242 -25.469 -6.629 1 98.5 296 GLY A CA 1
ATOM 2296 C C . GLY A 1 296 ? -6.863 -24.859 -6.438 1 98.5 296 GLY A C 1
ATOM 2297 O O . GLY A 1 296 ? -6.73 -23.641 -6.34 1 98.5 296 GLY A O 1
ATOM 2298 N N . MET A 1 297 ? -5.883 -25.734 -6.383 1 98.81 297 MET A N 1
ATOM 2299 C CA . MET A 1 297 ? -4.473 -25.359 -6.312 1 98.81 297 MET A CA 1
ATOM 2300 C C . MET A 1 297 ? -3.633 -26.25 -7.223 1 98.81 297 MET A C 1
ATOM 2302 O O . MET A 1 297 ? -3.883 -27.453 -7.324 1 98.81 297 MET A O 1
ATOM 2306 N N . ALA A 1 298 ? -2.717 -25.641 -7.879 1 98.94 298 ALA A N 1
ATOM 2307 C CA . ALA A 1 298 ? -1.74 -26.391 -8.672 1 98.94 298 ALA A CA 1
ATOM 2308 C C . ALA A 1 298 ? -0.314 -25.984 -8.305 1 98.94 298 ALA A C 1
ATOM 2310 O O . ALA A 1 298 ? -0.07 -24.844 -7.902 1 98.94 298 ALA A O 1
ATOM 2311 N N . ILE A 1 299 ? 0.548 -26.906 -8.359 1 98.94 299 ILE A N 1
ATOM 2312 C CA . ILE A 1 299 ? 1.972 -26.672 -8.148 1 98.94 299 ILE A CA 1
ATOM 2313 C C . ILE A 1 299 ? 2.768 -27.203 -9.336 1 98.94 299 ILE A C 1
ATOM 2315 O O . ILE A 1 299 ? 2.652 -28.375 -9.695 1 98.94 299 ILE A O 1
ATOM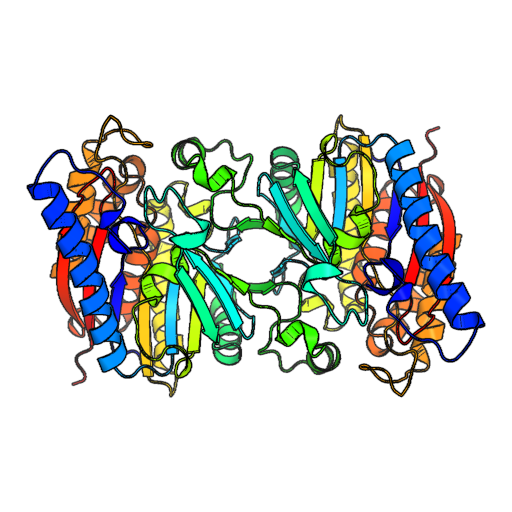 2319 N N . ALA A 1 300 ? 3.506 -26.359 -9.953 1 98.94 300 ALA A N 1
ATOM 2320 C CA . ALA A 1 300 ? 4.25 -26.719 -11.164 1 98.94 300 ALA A CA 1
ATOM 2321 C C . ALA A 1 300 ? 5.559 -25.938 -11.25 1 98.94 300 ALA A C 1
ATOM 2323 O O . ALA A 1 300 ? 5.73 -24.922 -10.578 1 98.94 300 ALA A O 1
ATOM 2324 N N . SER A 1 301 ? 6.465 -26.469 -11.984 1 98.88 301 SER A N 1
ATOM 2325 C CA . SER A 1 301 ? 7.719 -25.797 -12.305 1 98.88 301 SER A CA 1
ATOM 2326 C C . SER A 1 301 ? 7.977 -25.797 -13.805 1 98.88 301 SER A C 1
ATOM 2328 O O . SER A 1 301 ? 7.469 -26.656 -14.531 1 98.88 301 SER A O 1
ATOM 2330 N N . MET A 1 302 ? 8.562 -24.812 -14.344 1 98.75 302 MET A N 1
ATOM 2331 C CA . MET A 1 302 ? 9.133 -24.703 -15.68 1 98.75 302 MET A CA 1
ATOM 2332 C C . MET A 1 302 ? 10.633 -24.438 -15.609 1 98.75 302 MET A C 1
ATOM 2334 O O . MET A 1 302 ? 11.055 -23.328 -15.234 1 98.75 302 MET A O 1
ATOM 2338 N N . LYS A 1 303 ? 11.406 -25.406 -15.992 1 98.38 303 LYS A N 1
ATOM 2339 C CA . LYS A 1 303 ? 12.859 -25.266 -15.953 1 98.38 303 LYS A CA 1
ATOM 2340 C C . LYS A 1 303 ? 13.406 -24.844 -17.312 1 98.38 303 LYS A C 1
ATOM 2342 O O . LYS A 1 303 ? 12.984 -25.359 -18.344 1 98.38 303 LYS A O 1
ATOM 2347 N N . ARG A 1 304 ? 14.227 -23.828 -17.203 1 97.75 304 ARG A N 1
ATOM 2348 C CA . ARG A 1 304 ? 14.797 -23.297 -18.438 1 97.75 304 ARG A CA 1
ATOM 2349 C C . ARG A 1 304 ? 15.93 -24.188 -18.938 1 97.75 304 ARG A C 1
ATOM 2351 O O . ARG A 1 304 ? 16.797 -24.594 -18.156 1 97.75 304 ARG A O 1
ATOM 2358 N N . SER A 1 305 ? 15.867 -24.609 -20.203 1 91.56 305 SER A N 1
ATOM 2359 C CA . SER A 1 305 ? 16.953 -25.359 -20.828 1 91.56 305 SER A CA 1
ATOM 2360 C C . SER A 1 305 ? 17.938 -24.438 -21.516 1 91.56 305 SER A C 1
ATOM 2362 O O . SER A 1 305 ? 17.562 -23.578 -22.312 1 91.56 305 SER A O 1
ATOM 2364 N N . PHE A 1 306 ? 19.156 -24.359 -21.016 1 80.12 306 PHE A N 1
ATOM 2365 C CA . PHE A 1 306 ? 20.172 -23.516 -21.625 1 80.12 306 PHE A CA 1
ATOM 2366 C C . PHE A 1 306 ? 20.922 -24.281 -22.719 1 80.12 306 PHE A C 1
ATOM 2368 O O . PHE A 1 306 ? 21.203 -25.469 -22.562 1 80.12 306 PHE A O 1
ATOM 2375 N N . ASN A 1 307 ? 20.641 -23.984 -24.078 1 57.72 307 ASN A N 1
ATOM 2376 C CA . ASN A 1 307 ? 21.484 -24.594 -25.109 1 57.72 307 ASN A CA 1
ATOM 2377 C C . ASN A 1 307 ? 22.938 -24.172 -24.969 1 57.72 307 ASN A C 1
ATOM 2379 O O . ASN A 1 307 ? 23.234 -23.031 -24.578 1 57.72 307 ASN A O 1
ATOM 2383 N N . MET B 1 1 ? -20.656 18.797 3.486 1 94.56 1 MET B N 1
ATOM 2384 C CA . MET B 1 1 ? -20.125 20.141 3.607 1 94.56 1 MET B CA 1
ATOM 2385 C C . MET B 1 1 ? -18.891 20.172 4.516 1 94.56 1 MET B C 1
ATOM 2387 O O . MET B 1 1 ? -18.922 19.609 5.613 1 94.56 1 MET B O 1
ATOM 2391 N N . ILE B 1 2 ? -17.875 20.828 4.062 1 98.62 2 ILE B N 1
ATOM 2392 C CA . ILE B 1 2 ? -16.672 21.016 4.875 1 98.62 2 ILE B CA 1
ATOM 2393 C C . ILE B 1 2 ? -16.891 22.141 5.883 1 98.62 2 ILE B C 1
ATOM 2395 O O . ILE B 1 2 ? -17.266 23.25 5.504 1 98.62 2 ILE B O 1
ATOM 2399 N N . VAL B 1 3 ? -16.547 21.859 7.164 1 98.56 3 VAL B N 1
ATOM 2400 C CA . VAL B 1 3 ? -16.922 22.844 8.18 1 98.56 3 VAL B CA 1
ATOM 2401 C C . VAL B 1 3 ? -15.656 23.438 8.805 1 98.56 3 VAL B C 1
ATOM 2403 O O . VAL B 1 3 ? -15.695 24.531 9.383 1 98.56 3 VAL B O 1
ATOM 2406 N N . ALA B 1 4 ? -14.578 22.734 8.727 1 98.81 4 ALA B N 1
ATOM 2407 C CA . ALA B 1 4 ? -13.312 23.203 9.289 1 98.81 4 ALA B CA 1
ATOM 2408 C C . ALA B 1 4 ? -12.133 22.438 8.719 1 98.81 4 ALA B C 1
ATOM 2410 O O . ALA B 1 4 ? -12.312 21.375 8.125 1 98.81 4 ALA B O 1
ATOM 2411 N N . ALA B 1 5 ? -10.992 22.969 8.836 1 98.94 5 ALA B N 1
ATOM 2412 C CA . ALA B 1 5 ? -9.727 22.344 8.492 1 98.94 5 ALA B CA 1
ATOM 2413 C C . ALA B 1 5 ? -8.703 22.5 9.617 1 98.94 5 ALA B C 1
ATOM 2415 O O . ALA B 1 5 ? -8.766 23.469 10.375 1 98.94 5 ALA B O 1
ATOM 2416 N N . TYR B 1 6 ? -7.844 21.547 9.719 1 98.94 6 TYR B N 1
ATOM 2417 C CA . TYR B 1 6 ? -6.82 21.562 10.758 1 98.94 6 TYR B CA 1
ATOM 2418 C C . TYR B 1 6 ? -5.469 21.141 10.195 1 98.94 6 TYR B C 1
ATOM 2420 O O . TYR B 1 6 ? -5.398 20.297 9.289 1 98.94 6 TYR B O 1
ATOM 2428 N N . VAL B 1 7 ? -4.418 21.719 10.656 1 98.94 7 VAL B N 1
ATOM 2429 C CA . VAL B 1 7 ? -3.045 21.266 10.484 1 98.94 7 VAL B CA 1
ATOM 2430 C C . VAL B 1 7 ? -2.527 20.688 11.797 1 98.94 7 VAL B C 1
ATOM 2432 O O . VAL B 1 7 ? -2.477 21.375 12.812 1 98.94 7 VAL B O 1
ATOM 2435 N N . LEU B 1 8 ? -2.254 19.422 11.789 1 98.94 8 LEU B N 1
ATOM 2436 C CA . LEU B 1 8 ? -1.793 18.719 12.977 1 98.94 8 LEU B CA 1
ATOM 2437 C C . LEU B 1 8 ? -0.468 18.016 12.711 1 98.94 8 LEU B C 1
ATOM 2439 O O . LEU B 1 8 ? -0.268 17.438 11.641 1 98.94 8 LEU B O 1
ATOM 2443 N N . PRO B 1 9 ? 0.439 18.016 13.695 1 98.81 9 PRO B N 1
ATOM 2444 C CA . PRO B 1 9 ? 1.713 17.328 13.516 1 98.81 9 PRO B CA 1
ATOM 2445 C C . PRO B 1 9 ? 1.576 15.805 13.648 1 98.81 9 PRO B C 1
ATOM 2447 O O . PRO B 1 9 ? 0.539 15.312 14.094 1 98.81 9 PRO B O 1
ATOM 2450 N N . HIS B 1 10 ? 2.6 15.109 13.172 1 98.12 10 HIS B N 1
ATOM 2451 C CA . HIS B 1 10 ? 2.646 13.664 13.336 1 98.12 10 HIS B CA 1
ATOM 2452 C C . HIS B 1 10 ? 3.936 13.227 14.023 1 98.12 10 HIS B C 1
ATOM 2454 O O . HIS B 1 10 ? 4.27 12.039 14.031 1 98.12 10 HIS B O 1
ATOM 2460 N N . GLY B 1 11 ? 4.68 14.164 14.594 1 96.19 11 GLY B N 1
ATOM 2461 C CA . GLY B 1 11 ? 5.863 13.82 15.367 1 96.19 11 GLY B CA 1
ATOM 2462 C C . GLY B 1 11 ? 5.547 13.148 16.688 1 96.19 11 GLY B C 1
ATOM 2463 O O . GLY B 1 11 ? 4.617 13.555 17.391 1 96.19 11 GLY B O 1
ATOM 2464 N N . GLY B 1 12 ? 6.355 12.148 17 1 95.88 12 GLY B N 1
ATOM 2465 C CA . GLY B 1 12 ? 6.152 11.422 18.25 1 95.88 12 GLY B CA 1
ATOM 2466 C C . GLY B 1 12 ? 6.285 12.305 19.469 1 95.88 12 GLY B C 1
ATOM 2467 O O . GLY B 1 12 ? 5.727 12 20.531 1 95.88 12 GLY B O 1
ATOM 2468 N N . LEU B 1 13 ? 6.953 13.406 19.328 1 96.62 13 LEU B N 1
ATOM 2469 C CA . LEU B 1 13 ? 7.113 14.367 20.422 1 96.62 13 LEU B CA 1
ATOM 2470 C C . LEU B 1 13 ? 5.766 14.945 20.828 1 96.62 13 LEU B C 1
ATOM 2472 O O . LEU B 1 13 ? 5.523 15.172 22.016 1 96.62 13 LEU B O 1
ATOM 2476 N N . ALA B 1 14 ? 4.93 15.234 19.828 1 97.94 14 ALA B N 1
ATOM 2477 C CA . ALA B 1 14 ? 3.613 15.797 20.109 1 97.94 14 ALA B CA 1
ATOM 2478 C C . ALA B 1 14 ? 2.688 14.75 20.719 1 97.94 14 ALA B C 1
ATOM 2480 O O . ALA B 1 14 ? 1.735 15.094 21.422 1 97.94 14 ALA B O 1
ATOM 2481 N N . LEU B 1 15 ? 2.98 13.461 20.438 1 97.88 15 LEU B N 1
ATOM 2482 C CA . LEU B 1 15 ? 2.201 12.367 21 1 97.88 15 LEU B CA 1
ATOM 2483 C C . LEU B 1 15 ? 2.426 12.258 22.516 1 97.88 15 LEU B C 1
ATOM 2485 O O . LEU B 1 15 ? 1.466 12.211 23.281 1 97.88 15 LEU B O 1
ATOM 2489 N N . ASP B 1 16 ? 3.646 12.25 22.906 1 97.31 16 ASP B N 1
ATOM 2490 C CA . ASP B 1 16 ? 4.043 12.18 24.312 1 97.31 16 ASP B CA 1
ATOM 2491 C C . ASP B 1 16 ? 5.453 12.719 24.516 1 97.31 16 ASP B C 1
ATOM 2493 O O . ASP B 1 16 ? 6.438 12.016 24.281 1 97.31 16 ASP B O 1
ATOM 2497 N N . PRO B 1 17 ? 5.551 13.914 25.094 1 97.12 17 PRO B N 1
ATOM 2498 C CA . PRO B 1 17 ? 6.871 14.539 25.219 1 97.12 17 PRO B CA 1
ATOM 2499 C C . PRO B 1 17 ? 7.668 13.984 26.406 1 97.12 17 PRO B C 1
ATOM 2501 O O . PRO B 1 17 ? 8.852 14.289 26.547 1 97.12 17 PRO B O 1
ATOM 2504 N N . SER B 1 18 ? 7.098 13.117 27.203 1 94.75 18 SER B N 1
ATOM 2505 C CA . SER B 1 18 ? 7.73 12.695 28.453 1 94.75 18 SER B CA 1
ATOM 2506 C C . SER B 1 18 ? 8.898 11.75 28.188 1 94.75 18 SER B C 1
ATOM 2508 O O . SER B 1 18 ? 9.727 11.516 29.062 1 94.75 18 SER B O 1
ATOM 2510 N N . HIS B 1 19 ? 8.977 11.188 26.953 1 93.25 19 HIS B N 1
ATOM 2511 C CA . HIS B 1 19 ? 10.016 10.227 26.625 1 93.25 19 HIS B CA 1
ATOM 2512 C C . HIS B 1 19 ? 11.281 10.93 26.125 1 93.25 19 HIS B C 1
ATOM 2514 O O . HIS B 1 19 ? 12.305 10.281 25.906 1 93.25 19 HIS B O 1
ATOM 2520 N N . THR B 1 20 ? 11.195 12.234 25.969 1 92.56 20 THR B N 1
ATOM 2521 C CA . THR B 1 20 ? 12.312 13.008 25.438 1 92.56 20 THR B CA 1
ATOM 2522 C C . THR B 1 20 ? 12.969 13.844 26.531 1 92.56 20 THR B C 1
ATOM 2524 O O . THR B 1 20 ? 12.273 14.5 27.312 1 92.56 20 THR B O 1
ATOM 2527 N N . GLU B 1 21 ? 14.258 13.758 26.562 1 92 21 GLU B N 1
ATOM 2528 C CA . GLU B 1 21 ? 15.016 14.609 27.469 1 92 21 GLU B CA 1
ATOM 2529 C C . GLU B 1 21 ? 15.422 15.922 26.797 1 92 21 GLU B C 1
ATOM 2531 O O . GLU B 1 21 ? 15.828 15.922 25.625 1 92 21 GLU B O 1
ATOM 2536 N N . PHE B 1 22 ? 15.258 16.984 27.547 1 93.19 22 PHE B N 1
ATOM 2537 C CA . PHE B 1 22 ? 15.57 18.297 27.016 1 93.19 22 PHE B CA 1
ATOM 2538 C C . PHE B 1 22 ? 16.688 18.953 27.797 1 93.19 22 PHE B C 1
ATOM 2540 O O . PHE B 1 22 ? 16.812 18.75 29.016 1 93.19 22 PHE B O 1
ATOM 2547 N N . THR B 1 23 ? 17.5 19.656 27.078 1 87.31 23 THR B N 1
ATOM 2548 C CA . THR B 1 23 ? 18.578 20.391 27.734 1 87.31 23 THR B CA 1
ATOM 2549 C C . THR B 1 23 ? 18.078 21.719 28.281 1 87.31 23 THR B C 1
ATOM 2551 O O . THR B 1 23 ? 18.688 22.281 29.188 1 87.31 23 THR B O 1
ATOM 2554 N N . SER B 1 24 ? 17.016 22.219 27.703 1 92.56 24 SER B N 1
ATOM 2555 C CA . SER B 1 24 ? 16.469 23.5 28.141 1 92.56 24 SER B CA 1
ATOM 2556 C C . SER B 1 24 ? 15.031 23.359 28.625 1 92.56 24 SER B C 1
ATOM 2558 O O . SER B 1 24 ? 14.25 22.594 28.062 1 92.56 24 SER B O 1
ATOM 2560 N N . SER B 1 25 ? 14.727 24.156 29.688 1 94 25 SER B N 1
ATOM 2561 C CA . SER B 1 25 ? 13.359 24.188 30.203 1 94 25 SER B CA 1
ATOM 2562 C C . SER B 1 25 ? 12.406 24.781 29.172 1 94 25 SER B C 1
ATOM 2564 O O . SER B 1 25 ? 11.234 24.406 29.109 1 94 25 SER B O 1
ATOM 2566 N N . THR B 1 26 ? 12.875 25.656 28.422 1 96.06 26 THR B N 1
ATOM 2567 C CA . THR B 1 26 ? 12.07 26.281 27.375 1 96.06 26 THR B CA 1
ATOM 2568 C C . THR B 1 26 ? 11.625 25.234 26.344 1 96.06 26 THR B C 1
ATOM 2570 O O . THR B 1 26 ? 10.453 25.203 25.969 1 96.06 26 THR B O 1
ATOM 2573 N N . ASP B 1 27 ? 12.57 24.391 25.953 1 96.56 27 ASP B N 1
ATOM 2574 C CA . ASP B 1 27 ? 12.25 23.344 24.984 1 96.56 27 ASP B CA 1
ATOM 2575 C C . ASP B 1 27 ? 11.258 22.344 25.562 1 96.56 27 ASP B C 1
ATOM 2577 O O . ASP B 1 27 ? 10.359 21.875 24.859 1 96.56 27 ASP B O 1
ATOM 2581 N N . GLN B 1 28 ? 11.453 22.047 26.766 1 97.19 28 GLN B N 1
ATOM 2582 C CA . GLN B 1 28 ? 10.531 21.125 27.438 1 97.19 28 GLN B CA 1
ATOM 2583 C C . GLN B 1 28 ? 9.117 21.719 27.484 1 97.19 28 GLN B C 1
ATOM 2585 O O . GLN B 1 28 ? 8.141 21 27.25 1 97.19 28 GLN B O 1
ATOM 2590 N N . GLN B 1 29 ? 9.023 22.969 27.797 1 97.94 29 GLN B N 1
ATOM 2591 C CA . GLN B 1 29 ? 7.727 23.641 27.875 1 97.94 29 GLN B CA 1
ATOM 2592 C C . GLN B 1 29 ? 7.07 23.719 26.5 1 97.94 29 GLN B C 1
ATOM 2594 O O . GLN B 1 29 ? 5.855 23.547 26.375 1 97.94 29 GLN B O 1
ATOM 2599 N N . LEU B 1 30 ? 7.867 24 25.531 1 98.06 30 LEU B N 1
ATOM 2600 C CA . LEU B 1 30 ? 7.344 24.047 24.156 1 98.06 30 LEU B CA 1
ATOM 2601 C C . LEU B 1 30 ? 6.805 22.688 23.734 1 98.06 30 LEU B C 1
ATOM 2603 O O . LEU B 1 30 ? 5.762 22.609 23.094 1 98.06 30 LEU B O 1
ATOM 2607 N N . ALA B 1 31 ? 7.551 21.656 24.094 1 98.44 31 ALA B N 1
ATOM 2608 C CA . ALA B 1 31 ? 7.113 20.297 23.766 1 98.44 31 ALA B CA 1
ATOM 2609 C C . ALA B 1 31 ? 5.777 19.984 24.438 1 98.44 31 ALA B C 1
ATOM 2611 O O . ALA B 1 31 ? 4.883 19.406 23.812 1 98.44 31 ALA B O 1
ATOM 2612 N N . GLN B 1 32 ? 5.664 20.344 25.672 1 98.5 32 GLN B N 1
ATOM 2613 C CA . GLN B 1 32 ? 4.414 20.141 26.406 1 98.5 32 GLN B CA 1
ATOM 2614 C C . GLN B 1 32 ? 3.277 20.938 25.766 1 98.5 32 GLN B C 1
ATOM 2616 O O . GLN B 1 32 ? 2.148 20.453 25.656 1 98.5 32 GLN B O 1
ATOM 2621 N N . SER B 1 33 ? 3.557 22.141 25.375 1 98.75 33 SER B N 1
ATOM 2622 C CA . SER B 1 33 ? 2.555 22.984 24.734 1 98.75 33 SER B CA 1
ATOM 2623 C C . SER B 1 33 ? 2.074 22.391 23.422 1 98.75 33 SER B C 1
ATOM 2625 O O . SER B 1 33 ? 0.895 22.484 23.078 1 98.75 33 SER B O 1
ATOM 2627 N N . LEU B 1 34 ? 3.012 21.797 22.672 1 98.81 34 LEU B N 1
ATOM 2628 C CA . LEU B 1 34 ? 2.635 21.109 21.438 1 98.81 34 LEU B CA 1
ATOM 2629 C C . LEU B 1 34 ? 1.674 19.953 21.734 1 98.81 34 LEU B C 1
ATOM 2631 O O . LEU B 1 34 ? 0.647 19.812 21.062 1 98.81 34 LEU B O 1
ATOM 2635 N N . HIS B 1 35 ? 2.01 19.188 22.734 1 98.88 35 HIS B N 1
ATOM 2636 C CA . HIS B 1 35 ? 1.165 18.062 23.141 1 98.88 35 HIS B CA 1
ATOM 2637 C C . HIS B 1 35 ? -0.222 18.547 23.547 1 98.88 35 HIS B C 1
ATOM 2639 O O . HIS B 1 35 ? -1.232 18 23.094 1 98.88 35 HIS B O 1
ATOM 2645 N N . ASP B 1 36 ? -0.264 19.547 24.391 1 98.88 36 ASP B N 1
ATOM 2646 C CA . ASP B 1 36 ? -1.529 20.094 24.891 1 98.88 36 ASP B CA 1
ATOM 2647 C C . ASP B 1 36 ? -2.359 20.672 23.75 1 98.88 36 ASP B C 1
ATOM 2649 O O . ASP B 1 36 ? -3.582 20.531 23.719 1 98.88 36 ASP B O 1
ATOM 2653 N N . SER B 1 37 ? -1.697 21.359 22.844 1 98.94 37 SER B N 1
ATOM 2654 C CA . SER B 1 37 ? -2.385 21.953 21.703 1 98.94 37 SER B CA 1
ATOM 2655 C C . SER B 1 37 ? -2.959 20.875 20.781 1 98.94 37 SER B C 1
ATOM 2657 O O . SER B 1 37 ? -4.02 21.078 20.188 1 98.94 37 SER B O 1
ATOM 2659 N N . LEU B 1 38 ? -2.211 19.75 20.641 1 98.94 38 LEU B N 1
ATOM 2660 C CA . LEU B 1 38 ? -2.727 18.641 19.844 1 98.94 38 LEU B CA 1
ATOM 2661 C C . LEU B 1 38 ? -4.004 18.078 20.469 1 98.94 38 LEU B C 1
ATOM 2663 O O . LEU B 1 38 ? -4.984 17.828 19.75 1 98.94 38 LEU B O 1
ATOM 2667 N N . ILE B 1 39 ? -4.012 17.906 21.75 1 98.88 39 ILE B N 1
ATOM 2668 C CA . ILE B 1 39 ? -5.184 17.406 22.469 1 98.88 39 ILE B CA 1
ATOM 2669 C C . ILE B 1 39 ? -6.336 18.391 22.312 1 98.88 39 ILE B C 1
ATOM 2671 O O . ILE B 1 39 ? -7.465 18 22 1 98.88 39 ILE B O 1
ATOM 2675 N N . LEU B 1 40 ? -6.043 19.688 22.484 1 98.81 40 LEU B N 1
ATOM 2676 C CA . LEU B 1 40 ? -7.055 20.734 22.375 1 98.81 40 LEU B CA 1
ATOM 2677 C C . LEU B 1 40 ? -7.656 20.75 20.969 1 98.81 40 LEU B C 1
ATOM 2679 O O . LEU B 1 40 ? -8.875 20.875 20.812 1 98.81 40 LEU B O 1
ATOM 2683 N N . SER B 1 41 ? -6.84 20.688 19.984 1 98.88 41 SER B N 1
ATOM 2684 C CA . SER B 1 41 ? -7.312 20.688 18.594 1 98.88 41 SER B CA 1
ATOM 2685 C C . SER B 1 41 ? -8.148 19.453 18.297 1 98.88 41 SER B C 1
ATOM 2687 O O . SER B 1 41 ? -9.125 19.531 17.547 1 98.88 41 SER B O 1
ATOM 2689 N N . SER B 1 42 ? -7.73 18.312 18.844 1 98.88 42 SER B N 1
ATOM 2690 C CA . SER B 1 42 ? -8.492 17.078 18.672 1 98.88 42 SER B CA 1
ATOM 2691 C C . SER B 1 42 ? -9.891 17.203 19.266 1 98.88 42 SER B C 1
ATOM 2693 O O . SER B 1 42 ? -10.867 16.734 18.672 1 98.88 42 SER B O 1
ATOM 2695 N N . GLN B 1 43 ? -9.945 17.828 20.391 1 98.69 43 GLN B N 1
ATOM 2696 C CA . GLN B 1 43 ? -11.25 18.094 21 1 98.69 43 GLN B CA 1
ATOM 2697 C C . GLN B 1 43 ? -12.078 19.031 20.125 1 98.69 43 GLN B C 1
ATOM 2699 O O . GLN B 1 43 ? -13.281 18.844 19.969 1 98.69 43 GLN B O 1
ATOM 2704 N N . ASP B 1 44 ? -11.438 20.031 19.609 1 98.75 44 ASP B N 1
ATOM 2705 C CA . ASP B 1 44 ? -12.117 20.969 18.719 1 98.75 44 ASP B CA 1
ATOM 2706 C C . ASP B 1 44 ? -12.648 20.281 17.484 1 98.75 44 ASP B C 1
ATOM 2708 O O . ASP B 1 44 ? -13.734 20.594 17 1 98.75 44 ASP B O 1
ATOM 2712 N N . VAL B 1 45 ? -11.883 19.312 16.906 1 98.81 45 VAL B N 1
ATOM 2713 C CA . VAL B 1 45 ? -12.352 18.516 15.781 1 98.81 45 VAL B CA 1
ATOM 2714 C C . VAL B 1 45 ? -13.656 17.812 16.156 1 98.81 45 VAL B C 1
ATOM 2716 O O . VAL B 1 45 ? -14.633 17.859 15.398 1 98.81 45 VAL B O 1
ATOM 2719 N N . ALA B 1 46 ? -13.641 17.172 17.266 1 98.38 46 ALA B N 1
ATOM 2720 C CA . ALA B 1 46 ? -14.82 16.438 17.719 1 98.38 46 ALA B CA 1
ATOM 2721 C C . ALA B 1 46 ? -16.016 17.375 17.875 1 98.38 46 ALA B C 1
ATOM 2723 O O . ALA B 1 46 ? -17.156 17 17.594 1 98.38 46 ALA B O 1
ATOM 2724 N N . GLU B 1 47 ? -15.766 18.562 18.328 1 97.94 47 GLU B N 1
ATOM 2725 C CA . GLU B 1 47 ? -16.828 19.547 18.562 1 97.94 47 GLU B CA 1
ATOM 2726 C C . GLU B 1 47 ? -17.469 20 17.25 1 97.94 47 GLU B C 1
ATOM 2728 O O . GLU B 1 47 ? -18.594 20.5 17.25 1 97.94 47 GLU B O 1
ATOM 2733 N N . GLN B 1 48 ? -16.719 19.891 16.156 1 97.88 48 GLN B N 1
ATOM 2734 C CA . GLN B 1 48 ? -17.328 20.203 14.859 1 97.88 48 GLN B CA 1
ATOM 2735 C C . GLN B 1 48 ? -18.312 19.109 14.438 1 97.88 48 GLN B C 1
ATOM 2737 O O . GLN B 1 48 ? -19.016 19.266 13.43 1 97.88 48 GLN B O 1
ATOM 2742 N N . ASN B 1 49 ? -18.359 17.953 15.086 1 97.38 49 ASN B N 1
ATOM 2743 C CA . ASN B 1 49 ? -19.266 16.828 14.883 1 97.38 49 ASN B CA 1
ATOM 2744 C C . ASN B 1 49 ? -19.203 16.297 13.453 1 97.38 49 ASN B C 1
ATOM 2746 O O . ASN B 1 49 ? -20.219 16.203 12.766 1 97.38 49 ASN B O 1
ATOM 2750 N N . PRO B 1 50 ? -17.984 16 13 1 98.44 50 PRO B N 1
ATOM 2751 C CA . PRO B 1 50 ? -17.875 15.492 11.633 1 98.44 50 PRO B CA 1
ATOM 2752 C C . PRO B 1 50 ? -18.406 14.062 11.5 1 98.44 50 PRO B C 1
ATOM 2754 O O . PRO B 1 50 ? -18.219 13.242 12.406 1 98.44 50 PRO B O 1
ATOM 2757 N N . ASP B 1 51 ? -19.094 13.766 10.344 1 98.5 51 ASP B N 1
ATOM 2758 C CA . ASP B 1 51 ? -19.375 12.398 9.922 1 98.5 51 ASP B CA 1
ATOM 2759 C C . ASP B 1 51 ? -18.156 11.758 9.281 1 98.5 51 ASP B C 1
ATOM 2761 O O . ASP B 1 51 ? -17.906 10.562 9.445 1 98.5 51 ASP B O 1
ATOM 2765 N N . ILE B 1 52 ? -17.391 12.602 8.555 1 98.81 52 ILE B N 1
ATOM 2766 C CA . ILE B 1 52 ? -16.234 12.148 7.812 1 98.81 52 ILE B CA 1
ATOM 2767 C C . ILE B 1 52 ? -15.039 13.047 8.125 1 98.81 52 ILE B C 1
ATOM 2769 O O . ILE B 1 52 ? -15.172 14.273 8.164 1 98.81 52 ILE B O 1
ATOM 2773 N N . ILE B 1 53 ? -13.945 12.492 8.398 1 98.94 53 ILE B N 1
ATOM 2774 C CA . ILE B 1 53 ? -12.672 13.188 8.477 1 98.94 53 ILE B CA 1
ATOM 2775 C C . ILE B 1 53 ? -11.828 12.859 7.246 1 98.94 53 ILE B C 1
ATOM 2777 O O . ILE B 1 53 ? -11.578 11.688 6.949 1 98.94 53 ILE B O 1
ATOM 2781 N N . PHE B 1 54 ? -11.516 13.883 6.449 1 98.94 54 PHE B N 1
ATOM 2782 C CA . PHE B 1 54 ? -10.539 13.742 5.379 1 98.94 54 PHE B CA 1
ATOM 2783 C C . PHE B 1 54 ? -9.125 13.984 5.906 1 98.94 54 PHE B C 1
ATOM 2785 O O . PHE B 1 54 ? -8.828 15.062 6.418 1 98.94 54 PHE B O 1
ATOM 2792 N N . LEU B 1 55 ? -8.211 13.008 5.797 1 98.94 55 LEU B N 1
ATOM 2793 C CA . LEU B 1 55 ? -6.836 13.109 6.266 1 98.94 55 LEU B CA 1
ATOM 2794 C C . LEU B 1 55 ? -5.852 13.023 5.102 1 98.94 55 LEU B C 1
ATOM 2796 O O . LEU B 1 55 ? -5.887 12.062 4.328 1 98.94 55 LEU B O 1
ATOM 2800 N N . SER B 1 56 ? -5.082 14.016 4.938 1 98.94 56 SER B N 1
ATOM 2801 C CA . SER B 1 56 ? -3.939 14 4.031 1 98.94 56 SER B CA 1
ATOM 2802 C C . SER B 1 56 ? -2.646 13.688 4.777 1 98.94 56 SER B C 1
ATOM 2804 O O . SER B 1 56 ? -2.357 14.289 5.812 1 98.94 56 SER B O 1
ATOM 2806 N N . THR B 1 57 ? -1.852 12.703 4.281 1 98.69 57 THR B N 1
ATOM 2807 C CA . THR B 1 57 ? -0.641 12.305 4.992 1 98.69 57 THR B CA 1
ATOM 2808 C C . THR B 1 57 ? 0.531 12.164 4.023 1 98.69 57 THR B C 1
ATOM 2810 O O . THR B 1 57 ? 0.361 11.695 2.898 1 98.69 57 THR B O 1
ATOM 2813 N N . PRO B 1 58 ? 1.713 12.562 4.438 1 97 58 PRO B N 1
ATOM 2814 C CA . PRO B 1 58 ? 2.912 12.367 3.621 1 97 58 PRO B CA 1
ATOM 2815 C C . PRO B 1 58 ? 3.631 11.055 3.932 1 97 58 PRO B C 1
ATOM 2817 O O . PRO B 1 58 ? 4.625 10.719 3.279 1 97 58 PRO B O 1
ATOM 2820 N N . HIS B 1 59 ? 3.146 10.312 4.949 1 94.75 59 HIS B N 1
ATOM 2821 C CA . HIS B 1 59 ? 3.893 9.148 5.418 1 94.75 59 HIS B CA 1
ATOM 2822 C C . HIS B 1 59 ? 3.037 7.887 5.371 1 94.75 59 HIS B C 1
ATOM 2824 O O . HIS B 1 59 ? 3.094 7.059 6.281 1 94.75 59 HIS B O 1
ATOM 2830 N N . GLY B 1 60 ? 2.213 7.703 4.391 1 96.31 60 GLY B N 1
ATOM 2831 C CA . GLY B 1 60 ? 1.402 6.512 4.207 1 96.31 60 GLY B CA 1
ATOM 2832 C C . GLY B 1 60 ? 1.938 5.582 3.131 1 96.31 60 GLY B C 1
ATOM 2833 O O . GLY B 1 60 ? 3.094 5.16 3.189 1 96.31 60 GLY B O 1
ATOM 2834 N N . PHE B 1 61 ? 1.017 5.25 2.24 1 97 61 PHE B N 1
ATOM 2835 C CA . PHE B 1 61 ? 1.354 4.469 1.055 1 97 61 PHE B CA 1
ATOM 2836 C C . PHE B 1 61 ? 1.796 5.383 -0.083 1 97 61 PHE B C 1
ATOM 2838 O O . PHE B 1 61 ? 0.982 6.113 -0.652 1 97 61 PHE B O 1
ATOM 2845 N N . LEU B 1 62 ? 3.076 5.27 -0.417 1 96.56 62 LEU B N 1
ATOM 2846 C CA . LEU B 1 62 ? 3.643 6.246 -1.339 1 96.56 62 LEU B CA 1
ATOM 2847 C C . LEU B 1 62 ? 3.889 5.625 -2.709 1 96.56 62 LEU B C 1
ATOM 2849 O O . LEU B 1 62 ? 4.883 4.922 -2.906 1 96.56 62 LEU B O 1
ATOM 2853 N N . ASP B 1 63 ? 2.918 5.883 -3.6 1 98 63 ASP B N 1
ATOM 2854 C CA . ASP B 1 63 ? 3.195 5.629 -5.012 1 98 63 ASP B CA 1
ATOM 2855 C C . ASP B 1 63 ? 4.281 6.566 -5.535 1 98 63 ASP B C 1
ATOM 2857 O O . ASP B 1 63 ? 4.418 7.691 -5.055 1 98 63 ASP B O 1
ATOM 2861 N N . VAL B 1 64 ? 5.004 6.137 -6.523 1 96.31 64 VAL B N 1
ATOM 2862 C CA . VAL B 1 64 ? 6.109 6.953 -7.008 1 96.31 64 VAL B CA 1
ATOM 2863 C C . VAL B 1 64 ? 5.566 8.211 -7.684 1 96.31 64 VAL B C 1
ATOM 2865 O O . VAL B 1 64 ? 6.219 9.258 -7.684 1 96.31 64 VAL B O 1
ATOM 2868 N N . ASP B 1 65 ? 4.34 8.125 -8.188 1 96.5 65 ASP B N 1
ATOM 2869 C CA . ASP B 1 65 ? 3.879 9.227 -9.031 1 96.5 65 ASP B CA 1
ATOM 2870 C C . ASP B 1 65 ? 2.535 9.766 -8.555 1 96.5 65 ASP B C 1
ATOM 2872 O O . ASP B 1 65 ? 2.223 10.938 -8.75 1 96.5 65 ASP B O 1
ATOM 2876 N N . ARG B 1 66 ? 1.655 8.945 -7.992 1 98.31 66 ARG B N 1
ATOM 2877 C CA . ARG B 1 66 ? 0.256 9.32 -7.805 1 98.31 66 ARG B CA 1
ATOM 2878 C C . ARG B 1 66 ? -0.086 9.438 -6.324 1 98.31 66 ARG B C 1
ATOM 2880 O O . ARG B 1 66 ? 0.486 8.734 -5.488 1 98.31 66 ARG B O 1
ATOM 2887 N N . PHE B 1 67 ? -1.063 10.328 -6.043 1 98.88 67 PHE B N 1
ATOM 2888 C CA . PHE B 1 67 ? -1.726 10.305 -4.742 1 98.88 67 PHE B CA 1
ATOM 2889 C C . PHE B 1 67 ? -2.617 9.078 -4.609 1 98.88 67 PHE B C 1
ATOM 2891 O O . PHE B 1 67 ? -3.27 8.672 -5.57 1 98.88 67 PHE B O 1
ATOM 2898 N N . LEU B 1 68 ? -2.633 8.508 -3.43 1 98.81 68 LEU B N 1
ATOM 2899 C CA . LEU B 1 68 ? -3.422 7.297 -3.24 1 98.81 68 LEU B CA 1
ATOM 2900 C C . LEU B 1 68 ? -4.5 7.512 -2.182 1 98.81 68 LEU B C 1
ATOM 2902 O O . LEU B 1 68 ? -4.215 8.023 -1.096 1 98.81 68 LEU B O 1
ATOM 2906 N N . VAL B 1 69 ? -5.688 7.098 -2.521 1 98.88 69 VAL B N 1
ATOM 2907 C CA . VAL B 1 69 ? -6.793 7.066 -1.566 1 98.88 69 VAL B CA 1
ATOM 2908 C C . VAL B 1 69 ? -7 5.641 -1.06 1 98.88 69 VAL B C 1
ATOM 2910 O O . VAL B 1 69 ? -7.023 4.691 -1.848 1 98.88 69 VAL B O 1
ATOM 2913 N N . TYR B 1 70 ? -7.094 5.473 0.268 1 98.25 70 TYR B N 1
ATOM 2914 C CA . TYR B 1 70 ? -7.258 4.164 0.886 1 98.25 70 TYR B CA 1
ATOM 2915 C C . TYR B 1 70 ? -8.664 3.627 0.661 1 98.25 70 TYR B C 1
ATOM 2917 O O . TYR B 1 70 ? -9.648 4.34 0.878 1 98.25 70 TYR B O 1
ATOM 2925 N N . LEU B 1 71 ? -8.82 2.303 0.346 1 96.88 71 LEU B N 1
ATOM 2926 C CA . LEU B 1 71 ? -10.117 1.819 -0.097 1 96.88 71 LEU B CA 1
ATOM 2927 C C . LEU B 1 71 ? -10.547 0.594 0.705 1 96.88 71 LEU B C 1
ATOM 2929 O O . LEU B 1 71 ? -11.477 -0.113 0.317 1 96.88 71 LEU B O 1
ATOM 2933 N N . ASN B 1 72 ? -9.828 0.264 1.794 1 95.75 72 ASN B N 1
ATOM 2934 C CA . ASN B 1 72 ? -10.32 -0.784 2.68 1 95.75 72 ASN B CA 1
ATOM 2935 C C . ASN B 1 72 ? -11.523 -0.308 3.498 1 95.75 72 ASN B C 1
ATOM 2937 O O . ASN B 1 72 ? -11.883 0.869 3.447 1 95.75 72 ASN B O 1
ATOM 2941 N N . HIS B 1 73 ? -12.156 -1.238 4.27 1 94.06 73 HIS B N 1
ATOM 2942 C CA . HIS B 1 73 ? -13.234 -0.903 5.191 1 94.06 73 HIS B CA 1
ATOM 2943 C C . HIS B 1 73 ? -12.688 -0.316 6.488 1 94.06 73 HIS B C 1
ATOM 2945 O O . HIS B 1 73 ? -13.344 0.521 7.117 1 94.06 73 HIS B O 1
ATOM 2951 N N . LYS B 1 74 ? -11.516 -0.842 6.832 1 95.62 74 LYS B N 1
ATOM 2952 C CA . LYS B 1 74 ? -10.906 -0.46 8.102 1 95.62 74 LYS B CA 1
ATOM 2953 C C . LYS B 1 74 ? -9.414 -0.173 7.934 1 95.62 74 LYS B C 1
ATOM 2955 O O . LYS B 1 74 ? -8.805 -0.596 6.949 1 95.62 74 LYS B O 1
ATOM 2960 N N . ALA B 1 75 ? -8.891 0.557 8.805 1 97.44 7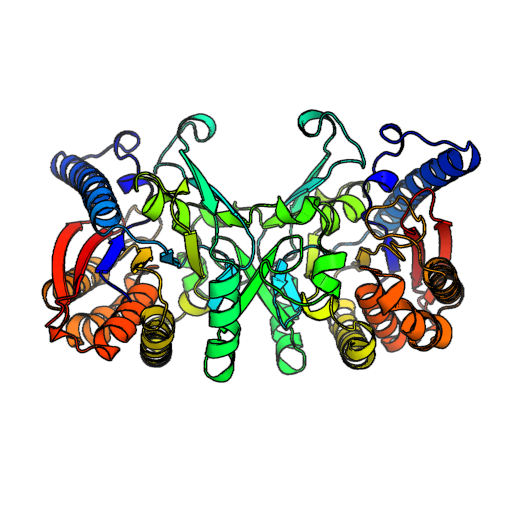5 ALA B N 1
ATOM 2961 C CA . ALA B 1 75 ? -7.457 0.803 8.922 1 97.44 75 ALA B CA 1
ATOM 2962 C C . ALA B 1 75 ? -7.023 0.814 10.391 1 97.44 75 ALA B C 1
ATOM 2964 O O . ALA B 1 75 ? -7.824 1.119 11.273 1 97.44 75 ALA B O 1
ATOM 2965 N N . ALA B 1 76 ? -5.824 0.401 10.602 1 97.25 76 ALA B N 1
ATOM 2966 C CA . ALA B 1 76 ? -5.32 0.345 11.977 1 97.25 76 ALA B CA 1
ATOM 2967 C C . ALA B 1 76 ? -3.795 0.394 12 1 97.25 76 ALA B C 1
ATOM 2969 O O . ALA B 1 76 ? -3.139 0.034 11.023 1 97.25 76 ALA B O 1
ATOM 2970 N N . GLY B 1 77 ? -3.262 0.865 13.086 1 95.62 77 GLY B N 1
ATOM 2971 C CA . GLY B 1 77 ? -1.815 0.905 13.227 1 95.62 77 GLY B CA 1
ATOM 2972 C C . GLY B 1 77 ? -1.357 1.47 14.555 1 95.62 77 GLY B C 1
ATOM 2973 O O . GLY B 1 77 ? -2.174 1.704 15.445 1 95.62 77 GLY B O 1
ATOM 2974 N N . LEU B 1 78 ? -0.051 1.563 14.68 1 94.5 78 LEU B N 1
ATOM 2975 C CA . LEU B 1 78 ? 0.589 2.006 15.914 1 94.5 78 LEU B CA 1
ATOM 2976 C C . LEU B 1 78 ? 1.455 3.236 15.664 1 94.5 78 LEU B C 1
ATOM 2978 O O . LEU B 1 78 ? 1.91 3.465 14.539 1 94.5 78 LEU B O 1
ATOM 2982 N N . ALA B 1 79 ? 1.607 3.984 16.656 1 95.62 79 ALA B N 1
ATOM 2983 C CA . ALA B 1 79 ? 2.574 5.078 16.688 1 95.62 79 ALA B CA 1
ATOM 2984 C C . ALA B 1 79 ? 3.25 5.168 18.062 1 95.62 79 ALA B C 1
ATOM 2986 O O . ALA B 1 79 ? 2.619 4.918 19.094 1 95.62 79 ALA B O 1
ATOM 2987 N N . SER B 1 80 ? 4.492 5.5 18.016 1 94.56 80 SER B N 1
ATOM 2988 C CA . SER B 1 80 ? 5.258 5.633 19.25 1 94.56 80 SER B CA 1
ATOM 2989 C C . SER B 1 80 ? 5.754 7.062 19.438 1 94.56 80 SER B C 1
ATOM 2991 O O . SER B 1 80 ? 6.035 7.762 18.469 1 94.56 80 SER B O 1
ATOM 2993 N N . PRO B 1 81 ? 5.902 7.445 20.734 1 95.62 81 PRO B N 1
ATOM 2994 C CA . PRO B 1 81 ? 6.586 8.719 20.984 1 95.62 81 PRO B CA 1
ATOM 2995 C C . PRO B 1 81 ? 8.039 8.703 20.516 1 95.62 81 PRO B C 1
ATOM 2997 O O . PRO B 1 81 ? 8.641 7.629 20.391 1 95.62 81 PRO B O 1
ATOM 3000 N N . ASP B 1 82 ? 8.492 9.891 20.266 1 92.5 82 ASP B N 1
ATOM 3001 C CA . ASP B 1 82 ? 9.93 10 20.031 1 92.5 82 ASP B CA 1
ATOM 3002 C C . ASP B 1 82 ? 10.727 9.516 21.234 1 92.5 82 ASP B C 1
ATOM 3004 O O . ASP B 1 82 ? 10.359 9.789 22.375 1 92.5 82 ASP B O 1
ATOM 3008 N N . ASN B 1 83 ? 11.75 8.703 20.938 1 89.31 83 ASN B N 1
ATOM 3009 C CA . ASN B 1 83 ? 12.719 8.258 21.938 1 89.31 83 ASN B CA 1
ATOM 3010 C C . ASN B 1 83 ? 12.078 7.301 22.938 1 89.31 83 ASN B C 1
ATOM 3012 O O . ASN B 1 83 ? 12.477 7.258 24.109 1 89.31 83 ASN B O 1
ATOM 3016 N N . CYS B 1 84 ? 11.039 6.707 22.438 1 88.69 84 CYS B N 1
ATOM 3017 C CA . CYS B 1 84 ? 10.422 5.699 23.281 1 88.69 84 CYS B CA 1
ATOM 3018 C C . CYS B 1 84 ? 11.289 4.453 23.391 1 88.69 84 CYS B C 1
ATOM 3020 O O . CYS B 1 84 ? 11.516 3.768 22.391 1 88.69 84 CYS B O 1
ATOM 3022 N N . LYS B 1 85 ? 11.82 4.105 24.531 1 83.44 85 LYS B N 1
ATOM 3023 C CA . LYS B 1 85 ? 12.727 2.984 24.734 1 83.44 85 LYS B CA 1
ATOM 3024 C C . LYS B 1 85 ? 11.984 1.654 24.688 1 83.44 85 LYS B C 1
ATOM 3026 O O . LYS B 1 85 ? 12.531 0.64 24.266 1 83.44 85 LYS B O 1
ATOM 3031 N N . ASP B 1 86 ? 10.797 1.712 25.125 1 83.19 86 ASP B N 1
ATOM 3032 C CA . ASP B 1 86 ? 9.945 0.527 25.109 1 83.19 86 ASP B CA 1
ATOM 3033 C C . ASP B 1 86 ? 8.766 0.707 24.156 1 83.19 86 ASP B C 1
ATOM 3035 O O . ASP B 1 86 ? 7.648 0.981 24.594 1 83.19 86 ASP B O 1
ATOM 3039 N N . ALA B 1 87 ? 9.047 0.422 22.906 1 76 87 ALA B N 1
ATOM 3040 C CA . ALA B 1 87 ? 8.023 0.657 21.891 1 76 87 ALA B CA 1
ATOM 3041 C C . ALA B 1 87 ? 6.816 -0.249 22.109 1 76 87 ALA B C 1
ATOM 3043 O O . ALA B 1 87 ? 5.684 0.13 21.797 1 76 87 ALA B O 1
ATOM 3044 N N . LYS B 1 88 ? 7.02 -1.379 22.609 1 75.56 88 LYS B N 1
ATOM 3045 C CA . LYS B 1 88 ? 5.93 -2.328 22.828 1 75.56 88 LYS B CA 1
ATOM 3046 C C . LYS B 1 88 ? 4.902 -1.771 23.812 1 75.56 88 LYS B C 1
ATOM 3048 O O . LYS B 1 88 ? 3.695 -1.885 23.578 1 75.56 88 LYS B O 1
ATOM 3053 N N . ASN B 1 89 ? 5.441 -1.021 24.719 1 79.06 89 ASN B N 1
ATOM 3054 C CA . ASN B 1 89 ? 4.531 -0.557 25.766 1 79.06 89 ASN B CA 1
ATOM 3055 C C . ASN B 1 89 ? 4.211 0.927 25.609 1 79.06 89 ASN B C 1
ATOM 3057 O O . ASN B 1 89 ? 3.199 1.404 26.125 1 79.06 89 ASN B O 1
ATOM 3061 N N . GLY B 1 90 ? 4.98 1.577 24.953 1 88.38 90 GLY B N 1
ATOM 3062 C CA . GLY B 1 90 ? 4.812 3.018 24.859 1 88.38 90 GLY B CA 1
ATOM 3063 C C . GLY B 1 90 ? 4.07 3.457 23.625 1 88.38 90 GLY B C 1
ATOM 3064 O O . GLY B 1 90 ? 3.709 4.625 23.484 1 88.38 90 GLY B O 1
ATOM 3065 N N . SER B 1 91 ? 3.756 2.5 22.797 1 93.25 91 SER B N 1
ATOM 3066 C CA . SER B 1 91 ? 3.051 2.83 21.562 1 93.25 91 SER B CA 1
ATOM 3067 C C . SER B 1 91 ? 1.547 2.93 21.781 1 93.25 91 SER B C 1
ATOM 3069 O O . SER B 1 91 ? 1.023 2.359 22.75 1 93.25 91 SER B O 1
ATOM 3071 N N . VAL B 1 92 ? 0.963 3.74 20.984 1 95.56 92 VAL B N 1
ATOM 3072 C CA . VAL B 1 92 ? -0.492 3.836 20.984 1 95.56 92 VAL B CA 1
ATOM 3073 C C . VAL B 1 92 ? -1.055 3.143 19.734 1 95.56 92 VAL B C 1
ATOM 3075 O O . VAL B 1 92 ? -0.371 3.029 18.719 1 95.56 92 VAL B O 1
ATOM 3078 N N . ASP B 1 93 ? -2.225 2.635 19.875 1 95.75 93 ASP B N 1
ATOM 3079 C CA . ASP B 1 93 ? -2.883 1.952 18.766 1 95.75 93 ASP B CA 1
ATOM 3080 C C . ASP B 1 93 ? -4.168 2.672 18.375 1 95.75 93 ASP B C 1
ATOM 3082 O O . ASP B 1 93 ? -4.84 3.27 19.219 1 95.75 93 ASP B O 1
ATOM 3086 N N . LEU B 1 94 ? -4.465 2.697 17.141 1 97.5 94 LEU B N 1
ATOM 3087 C CA . LEU B 1 94 ? -5.672 3.303 16.594 1 97.5 94 LEU B CA 1
ATOM 3088 C C . LEU B 1 94 ? -6.312 2.387 15.547 1 97.5 94 LEU B C 1
ATOM 3090 O O . LEU B 1 94 ? -5.613 1.792 14.727 1 97.5 94 LEU B O 1
ATOM 3094 N N . SER B 1 95 ? -7.566 2.105 15.648 1 97.12 95 SER B N 1
ATOM 3095 C CA . SER B 1 95 ? -8.398 1.442 14.648 1 97.12 95 SER B CA 1
ATOM 3096 C C . SER B 1 95 ? -9.531 2.346 14.18 1 97.12 95 SER B C 1
ATOM 3098 O O . SER B 1 95 ? -10.258 2.912 15 1 97.12 95 SER B O 1
ATOM 3100 N N . ILE B 1 96 ? -9.68 2.494 12.891 1 98 96 ILE B N 1
ATOM 3101 C CA . ILE B 1 96 ? -10.695 3.404 12.375 1 98 96 ILE B CA 1
ATOM 3102 C C . ILE B 1 96 ? -11.469 2.729 11.242 1 98 96 ILE B C 1
ATOM 3104 O O . ILE B 1 96 ? -11.008 1.734 10.68 1 98 96 ILE B O 1
ATOM 3108 N N . THR B 1 97 ? -12.656 3.25 10.992 1 97.25 97 THR B N 1
ATOM 3109 C CA . THR B 1 97 ? -13.461 2.875 9.836 1 97.25 97 THR B CA 1
ATOM 3110 C C . THR B 1 97 ? -13.234 3.844 8.68 1 97.25 97 THR B C 1
ATOM 3112 O O . THR B 1 97 ? -13.25 5.062 8.867 1 97.25 97 THR B O 1
ATOM 3115 N N . LEU B 1 98 ? -12.977 3.318 7.531 1 97.56 98 LEU B N 1
ATOM 3116 C CA . LEU B 1 98 ? -12.805 4.16 6.352 1 97.56 98 LEU B CA 1
ATOM 3117 C C . LEU B 1 98 ? -14.133 4.375 5.641 1 97.56 98 LEU B C 1
ATOM 3119 O O . LEU B 1 98 ? -14.992 3.49 5.637 1 97.56 98 LEU B O 1
ATOM 3123 N N . ALA B 1 99 ? -14.297 5.578 5.09 1 97.44 99 ALA B N 1
ATOM 3124 C CA . ALA B 1 99 ? -15.453 5.871 4.25 1 97.44 99 ALA B CA 1
ATOM 3125 C C . ALA B 1 99 ? -15.266 5.301 2.846 1 97.44 99 ALA B C 1
ATOM 3127 O O . ALA B 1 99 ? -15.125 6.047 1.878 1 97.44 99 ALA B O 1
ATOM 3128 N N . ALA B 1 100 ? -15.398 4.02 2.758 1 92.75 100 ALA B N 1
ATOM 3129 C CA . ALA B 1 100 ? -14.969 3.273 1.576 1 92.75 100 ALA B CA 1
ATOM 3130 C C . ALA B 1 100 ? -15.742 3.715 0.339 1 92.75 100 ALA B C 1
ATOM 3132 O O . ALA B 1 100 ? -15.164 3.91 -0.73 1 92.75 100 ALA B O 1
ATOM 3133 N N . LYS B 1 101 ? -17.031 3.846 0.415 1 94 101 LYS B N 1
ATOM 3134 C CA . LYS B 1 101 ? -17.844 4.25 -0.729 1 94 101 LYS B CA 1
ATOM 3135 C C . LYS B 1 101 ? -17.484 5.656 -1.194 1 94 101 LYS B C 1
ATOM 3137 O O . LYS B 1 101 ? -17.25 5.883 -2.385 1 94 101 LYS B O 1
ATOM 3142 N N . GLU B 1 102 ? -17.422 6.605 -0.223 1 97.38 102 GLU B N 1
ATOM 3143 C CA . GLU B 1 102 ? -17.062 7.98 -0.549 1 97.38 102 GLU B CA 1
ATOM 3144 C C . GLU B 1 102 ? -15.641 8.062 -1.112 1 97.38 102 GLU B C 1
ATOM 3146 O O . GLU B 1 102 ? -15.367 8.859 -2.01 1 97.38 102 GLU B O 1
ATOM 3151 N N . SER B 1 103 ? -14.75 7.215 -0.566 1 98 103 SER B N 1
ATOM 3152 C CA . SER B 1 103 ? -13.375 7.172 -1.046 1 98 103 SER B CA 1
ATOM 3153 C C . SER B 1 103 ? -13.305 6.711 -2.496 1 98 103 SER B C 1
ATOM 3155 O O . SER B 1 103 ? -12.594 7.297 -3.311 1 98 103 SER B O 1
ATOM 3157 N N . LEU B 1 104 ? -14.008 5.656 -2.76 1 96.44 104 LEU B N 1
ATOM 3158 C CA . LEU B 1 104 ? -14 5.117 -4.117 1 96.44 104 LEU B CA 1
ATOM 3159 C C . LEU B 1 104 ? -14.617 6.105 -5.098 1 96.44 104 LEU B C 1
ATOM 3161 O O . LEU B 1 104 ? -14.117 6.281 -6.211 1 96.44 104 LEU B O 1
ATOM 3165 N N . ASP B 1 105 ? -15.711 6.773 -4.711 1 97.06 105 ASP B N 1
ATOM 3166 C CA . ASP B 1 105 ? -16.328 7.809 -5.543 1 97.06 105 ASP B CA 1
ATOM 3167 C C . ASP B 1 105 ? -15.344 8.945 -5.801 1 97.06 105 ASP B C 1
ATOM 3169 O O . ASP B 1 105 ? -15.266 9.461 -6.922 1 97.06 105 ASP B O 1
ATOM 3173 N N . LEU B 1 106 ? -14.648 9.336 -4.758 1 98.31 106 LEU B N 1
ATOM 3174 C CA . LEU B 1 106 ? -13.641 10.391 -4.867 1 98.31 106 LEU B CA 1
ATOM 3175 C C . LEU B 1 106 ? -12.578 10.023 -5.895 1 98.31 106 LEU B C 1
ATOM 3177 O O . LEU B 1 106 ? -12.227 10.844 -6.746 1 98.31 106 LEU B O 1
ATOM 3181 N N . VAL B 1 107 ? -12.094 8.828 -5.852 1 98.38 107 VAL B N 1
ATOM 3182 C CA . VAL B 1 107 ? -11.07 8.344 -6.777 1 98.38 107 VAL B CA 1
ATOM 3183 C C . VAL B 1 107 ? -11.609 8.391 -8.203 1 98.38 107 VAL B C 1
ATOM 3185 O O . VAL B 1 107 ? -10.922 8.859 -9.117 1 98.38 107 VAL B O 1
ATOM 3188 N N . GLN B 1 108 ? -12.82 7.914 -8.414 1 96.94 108 GLN B N 1
ATOM 3189 C CA . GLN B 1 108 ? -13.422 7.855 -9.75 1 96.94 108 GLN B CA 1
ATOM 3190 C C . GLN B 1 108 ? -13.523 9.242 -10.367 1 96.94 108 GLN B C 1
ATOM 3192 O O . GLN B 1 108 ? -13.328 9.406 -11.57 1 96.94 108 GLN B O 1
ATOM 3197 N N . HIS B 1 109 ? -13.766 10.203 -9.555 1 97.94 109 HIS B N 1
ATOM 3198 C CA . HIS B 1 109 ? -13.891 11.57 -10.047 1 97.94 109 HIS B CA 1
ATOM 3199 C C . HIS B 1 109 ? -12.523 12.195 -10.289 1 97.94 109 HIS B C 1
ATOM 3201 O O . HIS B 1 109 ? -12.297 12.836 -11.312 1 97.94 109 HIS B O 1
ATOM 3207 N N . LEU B 1 110 ? -11.602 12.016 -9.359 1 98.56 110 LEU B N 1
ATOM 3208 C CA . LEU B 1 110 ? -10.336 12.742 -9.375 1 98.56 110 LEU B CA 1
ATOM 3209 C C . LEU B 1 110 ? -9.383 12.148 -10.406 1 98.56 110 LEU B C 1
ATOM 3211 O O . LEU B 1 110 ? -8.57 12.867 -11 1 98.56 110 LEU B O 1
ATOM 3215 N N . LYS B 1 111 ? -9.469 10.836 -10.641 1 97.38 111 LYS B N 1
ATOM 3216 C CA . LYS B 1 111 ? -8.484 10.172 -11.492 1 97.38 111 LYS B CA 1
ATOM 3217 C C . LYS B 1 111 ? -8.594 10.648 -12.938 1 97.38 111 LYS B C 1
ATOM 3219 O O . LYS B 1 111 ? -7.676 10.453 -13.734 1 97.38 111 LYS B O 1
ATOM 3224 N N . LYS B 1 112 ? -9.664 11.312 -13.336 1 96.5 112 LYS B N 1
ATOM 3225 C CA . LYS B 1 112 ? -9.906 11.797 -14.688 1 96.5 112 LYS B CA 1
ATOM 3226 C C . LYS B 1 112 ? -9.008 12.992 -15.016 1 96.5 112 LYS B C 1
ATOM 3228 O O . LYS B 1 112 ? -8.633 13.195 -16.172 1 96.5 112 LYS B O 1
ATOM 3233 N N . SER B 1 113 ? -8.617 13.75 -13.977 1 97.62 113 SER B N 1
ATOM 3234 C CA . SER B 1 113 ? -7.918 15 -14.258 1 97.62 113 SER B CA 1
ATOM 3235 C C . SER B 1 113 ? -6.695 15.156 -13.359 1 97.62 113 SER B C 1
ATOM 3237 O O . SER B 1 113 ? -5.973 16.156 -13.453 1 97.62 113 SER B O 1
ATOM 3239 N N . HIS B 1 114 ? -6.48 14.234 -12.469 1 98.69 114 HIS B N 1
ATOM 3240 C CA . HIS B 1 114 ? -5.379 14.344 -11.516 1 98.69 114 HIS B CA 1
ATOM 3241 C C . HIS B 1 114 ? -4.59 13.039 -11.438 1 98.69 114 HIS B C 1
ATOM 3243 O O . HIS B 1 114 ? -5.102 11.977 -11.805 1 98.69 114 HIS B O 1
ATOM 3249 N N . LYS B 1 115 ? -3.363 13.07 -11.039 1 98.19 115 LYS B N 1
ATOM 3250 C CA . LYS B 1 115 ? -2.557 11.891 -10.734 1 98.19 115 LYS B CA 1
ATOM 3251 C C . LYS B 1 115 ? -2.977 11.266 -9.406 1 98.19 115 LYS B C 1
ATOM 3253 O O . LYS B 1 115 ? -2.193 11.227 -8.453 1 98.19 115 LYS B O 1
ATOM 3258 N N . VAL B 1 116 ? -4.23 10.828 -9.375 1 98.81 116 VAL B N 1
ATOM 3259 C CA . VAL B 1 116 ? -4.832 10.203 -8.195 1 98.81 116 VAL B CA 1
ATOM 3260 C C . VAL B 1 116 ? -5.273 8.781 -8.531 1 98.81 116 VAL B C 1
ATOM 3262 O O . VAL B 1 116 ? -5.758 8.516 -9.633 1 98.81 116 VAL B O 1
ATOM 3265 N N . SER B 1 117 ? -5.051 7.836 -7.641 1 98.62 117 SER B N 1
ATOM 3266 C CA . SER B 1 117 ? -5.562 6.473 -7.727 1 98.62 117 SER B CA 1
ATOM 3267 C C . SER B 1 117 ? -6.074 5.984 -6.375 1 98.62 117 SER B C 1
ATOM 3269 O O . SER B 1 117 ? -6.09 6.742 -5.402 1 98.62 117 SER B O 1
ATOM 3271 N N . GLY B 1 118 ? -6.691 4.781 -6.367 1 98.25 118 GLY B N 1
ATOM 3272 C CA . GLY B 1 118 ? -7.109 4.105 -5.152 1 98.25 118 GLY B CA 1
ATOM 3273 C C . GLY B 1 118 ? -6.336 2.826 -4.883 1 98.25 118 GLY B C 1
ATOM 3274 O O . GLY B 1 118 ? -5.871 2.17 -5.816 1 98.25 118 GLY B O 1
ATOM 3275 N N . ILE B 1 119 ? -6.227 2.531 -3.613 1 98.06 119 ILE B N 1
ATOM 3276 C CA . ILE B 1 119 ? -5.473 1.333 -3.26 1 98.06 119 ILE B CA 1
ATOM 3277 C C . ILE B 1 119 ? -6.199 0.575 -2.15 1 98.06 119 ILE B C 1
ATOM 3279 O O . ILE B 1 119 ? -6.746 1.186 -1.229 1 98.06 119 ILE B O 1
ATOM 3283 N N . SER B 1 120 ? -6.363 -0.668 -2.26 1 95.62 120 SER B N 1
ATOM 3284 C CA . SER B 1 120 ? -6.746 -1.579 -1.187 1 95.62 120 SER B CA 1
ATOM 3285 C C . SER B 1 120 ? -5.664 -2.623 -0.933 1 95.62 120 SER B C 1
ATOM 3287 O O . SER B 1 120 ? -4.84 -2.895 -1.807 1 95.62 120 SER B O 1
ATOM 3289 N N . VAL B 1 121 ? -5.633 -3.145 0.269 1 95.06 121 VAL B N 1
ATOM 3290 C CA . VAL B 1 121 ? -4.598 -4.129 0.558 1 95.06 121 VAL B CA 1
ATOM 3291 C C . VAL B 1 121 ? -5.242 -5.469 0.904 1 95.06 121 VAL B C 1
ATOM 3293 O O . VAL B 1 121 ? -6.293 -5.512 1.549 1 95.06 121 VAL B O 1
ATOM 3296 N N . PHE B 1 122 ? -4.695 -6.578 0.337 1 93.12 122 PHE B N 1
ATOM 3297 C CA . PHE B 1 122 ? -4.93 -7.984 0.632 1 93.12 122 PHE B CA 1
ATOM 3298 C C . PHE B 1 122 ? -6.355 -8.383 0.265 1 93.12 122 PHE B C 1
ATOM 3300 O O . PHE B 1 122 ? -6.82 -9.461 0.643 1 93.12 122 PHE B O 1
ATOM 3307 N N . GLY B 1 123 ? -7.098 -7.5 -0.376 1 90.12 123 GLY B N 1
ATOM 3308 C CA . GLY B 1 123 ? -8.453 -7.742 -0.848 1 90.12 123 GLY B CA 1
ATOM 3309 C C . GLY B 1 123 ? -8.977 -6.637 -1.74 1 90.12 123 GLY B C 1
ATOM 3310 O O . GLY B 1 123 ? -8.297 -5.637 -1.968 1 90.12 123 GLY B O 1
ATOM 3311 N N . PRO B 1 124 ? -10.156 -6.832 -2.236 1 91 124 PRO B N 1
ATOM 3312 C CA . PRO B 1 124 ? -10.719 -5.832 -3.145 1 91 124 PRO B CA 1
ATOM 3313 C C . PRO B 1 124 ? -11.133 -4.547 -2.428 1 91 124 PRO B C 1
ATOM 3315 O O . PRO B 1 124 ? -11.266 -4.539 -1.201 1 91 124 PRO B O 1
ATOM 3318 N N . PRO B 1 125 ? -11.32 -3.496 -3.182 1 91.75 125 PRO B N 1
ATOM 3319 C CA . PRO B 1 125 ? -11.836 -2.27 -2.572 1 91.75 125 PRO B CA 1
ATOM 3320 C C . PRO B 1 125 ? -13.219 -2.459 -1.947 1 91.75 125 PRO B C 1
ATOM 3322 O O . PRO B 1 125 ? -14.125 -2.99 -2.594 1 91.75 125 PRO B O 1
ATOM 3325 N N . ALA B 1 126 ? -13.539 -2.16 -0.688 1 86.62 126 ALA B N 1
ATOM 3326 C CA . ALA B 1 126 ? -14.781 -2.348 0.064 1 86.62 126 ALA B CA 1
ATOM 3327 C C . ALA B 1 126 ? -15.914 -1.53 -0.541 1 86.62 126 ALA B C 1
ATOM 3329 O O . ALA B 1 126 ? -17.078 -1.958 -0.523 1 86.62 126 ALA B O 1
ATOM 3330 N N . GLY B 1 127 ? -15.789 -0.512 -1.293 1 78.38 127 GLY B N 1
ATOM 3331 C CA . GLY B 1 127 ? -16.812 0.376 -1.812 1 78.38 127 GLY B CA 1
ATOM 3332 C C . GLY B 1 127 ? -17.281 0.002 -3.205 1 78.38 127 GLY B C 1
ATOM 3333 O O . GLY B 1 127 ? -18.188 0.639 -3.758 1 78.38 127 GLY B O 1
ATOM 3334 N N . SER B 1 128 ? -16.797 -1.168 -3.635 1 79.38 128 SER B N 1
ATOM 3335 C CA . SER B 1 128 ? -17.109 -1.538 -5.012 1 79.38 128 SER B CA 1
ATOM 3336 C C . SER B 1 128 ? -18.484 -2.193 -5.113 1 79.38 128 SER B C 1
ATOM 3338 O O . SER B 1 128 ? -18.859 -2.988 -4.25 1 79.38 128 SER B O 1
ATOM 3340 N N . SER B 1 129 ? -19.172 -1.836 -6.109 1 72.38 129 SER B N 1
ATOM 3341 C CA . SER B 1 129 ? -20.484 -2.41 -6.367 1 72.38 129 SER B CA 1
ATOM 3342 C C . SER B 1 129 ? -20.406 -3.557 -7.367 1 72.38 129 SER B C 1
ATOM 3344 O O . SER B 1 129 ? -21.422 -4.156 -7.719 1 72.38 129 SER B O 1
ATOM 3346 N N . SER B 1 130 ? -19.203 -3.889 -7.789 1 72.62 130 SER B N 1
ATOM 3347 C CA . SER B 1 130 ? -19.031 -4.988 -8.734 1 72.62 130 SER B CA 1
ATOM 3348 C C . SER B 1 130 ? -19.5 -6.309 -8.133 1 72.62 130 SER B C 1
ATOM 3350 O O . SER B 1 130 ? -19.016 -6.715 -7.074 1 72.62 130 SER B O 1
ATOM 3352 N N . PRO B 1 131 ? -20.375 -6.945 -8.773 1 67.75 131 PRO B N 1
ATOM 3353 C CA . PRO B 1 131 ? -20.875 -8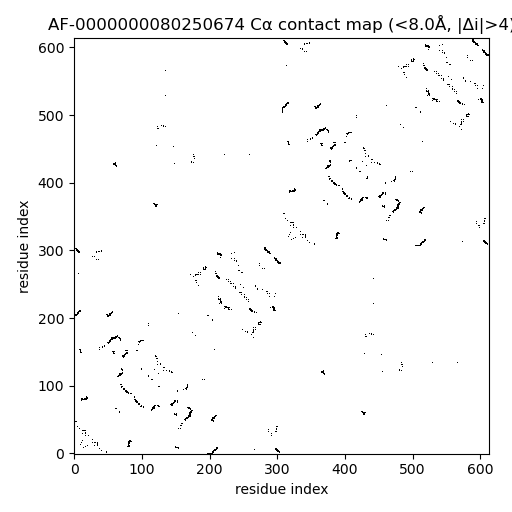.227 -8.258 1 67.75 131 PRO B CA 1
ATOM 3354 C C . PRO B 1 131 ? -19.75 -9.242 -8.055 1 67.75 131 PRO B C 1
ATOM 3356 O O . PRO B 1 131 ? -19.781 -10.016 -7.098 1 67.75 131 PRO B O 1
ATOM 3359 N N . GLN B 1 132 ? -18.859 -9.117 -8.867 1 67.5 132 GLN B N 1
ATOM 3360 C CA . GLN B 1 132 ? -17.75 -10.078 -8.781 1 67.5 132 GLN B CA 1
ATOM 3361 C C . GLN B 1 132 ? -16.906 -9.828 -7.539 1 67.5 132 GLN B C 1
ATOM 3363 O O . GLN B 1 132 ? -16.5 -10.773 -6.855 1 67.5 132 GLN B O 1
ATOM 3368 N N . ILE B 1 133 ? -16.719 -8.555 -7.402 1 67.69 133 ILE B N 1
ATOM 3369 C CA . ILE B 1 133 ? -15.961 -8.195 -6.211 1 67.69 133 ILE B CA 1
ATOM 3370 C C . ILE B 1 133 ? -16.734 -8.586 -4.961 1 67.69 133 ILE B C 1
ATOM 3372 O O . ILE B 1 133 ? -16.172 -9.141 -4.012 1 67.69 133 ILE B O 1
ATOM 3376 N N . ARG B 1 134 ? -17.984 -8.438 -4.98 1 66 134 ARG B N 1
ATOM 3377 C CA . ARG B 1 134 ? -18.828 -8.758 -3.836 1 66 134 ARG B CA 1
ATOM 3378 C C . ARG B 1 134 ? -18.828 -10.25 -3.551 1 66 134 ARG B C 1
ATOM 3380 O O . ARG B 1 134 ? -18.828 -10.672 -2.391 1 66 134 ARG B O 1
ATOM 3387 N N . LEU B 1 135 ? -18.844 -10.953 -4.621 1 59.34 135 LEU B N 1
ATOM 3388 C CA . LEU B 1 135 ? -18.828 -12.406 -4.504 1 59.34 135 LEU B CA 1
ATOM 3389 C C . LEU B 1 135 ? -17.484 -12.906 -4 1 59.34 135 LEU B C 1
ATOM 3391 O O . LEU B 1 135 ? -17.406 -13.898 -3.277 1 59.34 135 LEU B O 1
ATOM 3395 N N . SER B 1 136 ? -16.5 -12.148 -4.504 1 58.78 136 SER B N 1
ATOM 3396 C CA . SER B 1 136 ? -15.156 -12.562 -4.145 1 58.78 136 SER B CA 1
ATOM 3397 C C . SER B 1 136 ? -14.766 -12.047 -2.76 1 58.78 136 SER B C 1
ATOM 3399 O O . SER B 1 136 ? -13.797 -12.516 -2.166 1 58.78 136 SER B O 1
ATOM 3401 N N . ALA B 1 137 ? -15.609 -11.039 -2.439 1 54.03 137 ALA B N 1
ATOM 3402 C CA . ALA B 1 137 ? -15.297 -10.484 -1.127 1 54.03 137 ALA B CA 1
ATOM 3403 C C . ALA B 1 137 ? -15.57 -11.5 -0.021 1 54.03 137 ALA B C 1
ATOM 3405 O O . ALA B 1 137 ? -16.703 -11.945 0.151 1 54.03 137 ALA B O 1
ATOM 3406 N N . ASP B 1 138 ? -14.492 -12.219 0.242 1 57.12 138 ASP B N 1
ATOM 3407 C CA . ASP B 1 138 ? -14.578 -13.141 1.371 1 57.12 138 ASP B CA 1
ATOM 3408 C C . ASP B 1 138 ? -14.602 -12.391 2.697 1 57.12 138 ASP B C 1
ATOM 3410 O O . ASP B 1 138 ? -14.031 -11.297 2.809 1 57.12 138 ASP B O 1
ATOM 3414 N N . GLN B 1 139 ? -15.5 -12.758 3.518 1 53.72 139 GLN B N 1
ATOM 3415 C CA . GLN B 1 139 ? -15.617 -12.164 4.844 1 53.72 139 GLN B CA 1
ATOM 3416 C C . GLN B 1 139 ? -14.25 -11.844 5.43 1 53.72 139 GLN B C 1
ATOM 3418 O O . GLN B 1 139 ? -14.102 -10.867 6.176 1 53.72 139 GLN B O 1
ATOM 3423 N N . SER B 1 140 ? -13.242 -12.586 4.973 1 57.59 140 SER B N 1
ATOM 3424 C CA . SER B 1 140 ? -11.93 -12.414 5.586 1 57.59 140 SER B CA 1
ATOM 3425 C C . SER B 1 140 ? -11.242 -11.148 5.086 1 57.59 140 SER B C 1
ATOM 3427 O O . SER B 1 140 ? -10.516 -10.492 5.836 1 57.59 140 SER B O 1
ATOM 3429 N N . PHE B 1 141 ? -11.695 -10.742 3.893 1 57.72 141 PHE B N 1
ATOM 3430 C CA . PHE B 1 141 ? -11.07 -9.547 3.342 1 57.72 141 PHE B CA 1
ATOM 3431 C C . PHE B 1 141 ? -11.602 -8.297 4.023 1 57.72 141 PHE B C 1
ATOM 3433 O O . PHE B 1 141 ? -10.859 -7.328 4.23 1 57.72 141 PHE B O 1
ATOM 3440 N N . ASP B 1 142 ? -12.781 -8.453 4.445 1 55.5 142 ASP B N 1
ATOM 3441 C CA . ASP B 1 142 ? -13.422 -7.301 5.066 1 55.5 142 ASP B CA 1
ATOM 3442 C C . ASP B 1 142 ? -12.797 -6.988 6.422 1 55.5 142 ASP B C 1
ATOM 3444 O O . ASP B 1 142 ? -12.852 -5.848 6.891 1 55.5 142 ASP B O 1
ATOM 3448 N N . GLN B 1 143 ? -11.984 -7.934 6.723 1 65 143 GLN B N 1
ATOM 3449 C CA . GLN B 1 143 ? -11.508 -7.738 8.086 1 65 143 GLN B CA 1
ATOM 3450 C C . GLN B 1 143 ? -10.055 -7.277 8.094 1 65 143 GLN B C 1
ATOM 3452 O O . GLN B 1 143 ? -9.539 -6.855 9.133 1 65 143 GLN B O 1
ATOM 3457 N N . THR B 1 144 ? -9.57 -7.215 7.008 1 83.75 144 THR B N 1
ATOM 3458 C CA . THR B 1 144 ? -8.164 -6.82 7 1 83.75 144 THR B CA 1
ATOM 3459 C C . THR B 1 144 ? -8.031 -5.301 7.035 1 83.75 144 THR B C 1
ATOM 3461 O O . THR B 1 144 ? -8.586 -4.602 6.188 1 83.75 144 THR B O 1
ATOM 3464 N N . ALA B 1 145 ? -7.344 -4.859 8.055 1 92.5 145 ALA B N 1
ATOM 3465 C CA . ALA B 1 145 ? -7.152 -3.42 8.219 1 92.5 145 ALA B CA 1
ATOM 3466 C C . ALA B 1 145 ? -5.941 -2.928 7.434 1 92.5 145 ALA B C 1
ATOM 3468 O O . ALA B 1 145 ? -4.898 -3.59 7.41 1 92.5 145 ALA B O 1
ATOM 3469 N N . MET B 1 146 ? -6.16 -1.877 6.738 1 94.81 146 MET B N 1
ATOM 3470 C CA . MET B 1 146 ? -5.035 -1.178 6.121 1 94.81 146 MET B CA 1
ATOM 3471 C C . MET B 1 146 ? -4.047 -0.694 7.18 1 94.81 146 MET B C 1
ATOM 3473 O O . MET B 1 146 ? -4.445 -0.058 8.156 1 94.81 146 MET B O 1
ATOM 3477 N N . PRO B 1 147 ? -2.807 -0.984 7.039 1 95.62 147 PRO B N 1
ATOM 3478 C CA . PRO B 1 147 ? -1.852 -0.569 8.07 1 95.62 147 PRO B CA 1
ATOM 3479 C C . PRO B 1 147 ? -1.64 0.943 8.102 1 95.62 147 PRO B C 1
ATOM 3481 O O . PRO B 1 147 ? -1.507 1.574 7.051 1 95.62 147 PRO B O 1
ATOM 3484 N N . LEU B 1 148 ? -1.654 1.479 9.273 1 97.25 148 LEU B N 1
ATOM 3485 C CA . LEU B 1 148 ? -1.354 2.885 9.531 1 97.25 148 LEU B CA 1
ATOM 3486 C C . LEU B 1 148 ? -0.092 3.025 10.375 1 97.25 148 LEU B C 1
ATOM 3488 O O . LEU B 1 148 ? 0.298 2.092 11.078 1 97.25 148 LEU B O 1
ATOM 3492 N N . ARG B 1 149 ? 0.512 4.164 10.297 1 95.25 149 ARG B N 1
ATOM 3493 C CA . ARG B 1 149 ? 1.616 4.512 11.188 1 95.25 149 ARG B CA 1
ATOM 3494 C C . ARG B 1 149 ? 1.49 5.949 11.672 1 95.25 149 ARG B C 1
ATOM 3496 O O . ARG B 1 149 ? 0.389 6.504 11.719 1 95.25 149 ARG B O 1
ATOM 3503 N N . TRP B 1 150 ? 2.568 6.539 12.086 1 95.75 150 TRP B N 1
ATOM 3504 C CA . TRP B 1 150 ? 2.57 7.781 12.852 1 95.75 150 TRP B CA 1
ATOM 3505 C C . TRP B 1 150 ? 1.932 8.914 12.047 1 95.75 150 TRP B C 1
ATOM 3507 O O . TRP B 1 150 ? 1.234 9.758 12.609 1 95.75 150 TRP B O 1
ATOM 3517 N N . GLY B 1 151 ? 2.082 8.891 10.695 1 97.19 151 GLY B N 1
ATOM 3518 C CA . GLY B 1 151 ? 1.571 9.977 9.867 1 97.19 151 GLY B CA 1
ATOM 3519 C C . GLY B 1 151 ? 0.056 10.047 9.859 1 97.19 151 GLY B C 1
ATOM 3520 O O . GLY B 1 151 ? -0.515 11.109 9.602 1 97.19 151 GLY B O 1
ATOM 3521 N N . GLU B 1 152 ? -0.575 8.914 10.133 1 98.38 152 GLU B N 1
ATOM 3522 C CA . GLU B 1 152 ? -2.033 8.836 10.172 1 98.38 152 GLU B CA 1
ATOM 3523 C C . GLU B 1 152 ? -2.539 8.727 11.609 1 98.38 152 GLU B C 1
ATOM 3525 O O . GLU B 1 152 ? -3.545 9.344 11.969 1 98.38 152 GLU B O 1
ATOM 3530 N N . VAL B 1 153 ? -1.819 8.047 12.438 1 98.44 153 VAL B N 1
ATOM 3531 C CA . VAL B 1 153 ? -2.285 7.699 13.773 1 98.44 153 VAL B CA 1
ATOM 3532 C C . VAL B 1 153 ? -2.25 8.93 14.672 1 98.44 153 VAL B C 1
ATOM 3534 O O . VAL B 1 153 ? -3.238 9.25 15.336 1 98.44 153 VAL B O 1
ATOM 3537 N N . ILE B 1 154 ? -1.194 9.664 14.664 1 98.69 154 ILE B N 1
ATOM 3538 C CA . ILE B 1 154 ? -0.969 10.695 15.672 1 98.69 154 ILE B CA 1
ATOM 3539 C C . ILE B 1 154 ? -1.972 11.836 15.477 1 98.69 154 ILE B C 1
ATOM 3541 O O . ILE B 1 154 ? -2.59 12.297 16.438 1 98.69 154 ILE B O 1
ATOM 3545 N N . PRO B 1 155 ? -2.252 12.289 14.242 1 98.88 155 PRO B N 1
ATOM 3546 C CA . PRO B 1 155 ? -3.225 13.375 14.094 1 98.88 155 PRO B CA 1
ATOM 3547 C C . PRO B 1 155 ? -4.637 12.969 14.5 1 98.88 155 PRO B C 1
ATOM 3549 O O . PRO B 1 155 ? -5.477 13.828 14.781 1 98.88 155 PRO B O 1
ATOM 3552 N N . LEU B 1 156 ? -4.887 11.633 14.562 1 98.88 156 LEU B N 1
ATOM 3553 C CA . LEU B 1 156 ? -6.25 11.172 14.805 1 98.88 156 LEU B CA 1
ATOM 3554 C C . LEU B 1 156 ? -6.414 10.664 16.234 1 98.88 156 LEU B C 1
ATOM 3556 O O . LEU B 1 156 ? -7.535 10.531 16.719 1 98.88 156 LEU B O 1
ATOM 3560 N N . TYR B 1 157 ? -5.367 10.414 16.922 1 98.75 157 TYR B N 1
ATOM 3561 C CA . TYR B 1 157 ? -5.348 9.57 18.109 1 98.75 157 TYR B CA 1
ATOM 3562 C C . TYR B 1 157 ? -6.172 10.18 19.234 1 98.75 157 TYR B C 1
ATOM 3564 O O . TYR B 1 157 ? -6.895 9.477 19.938 1 98.75 157 TYR B O 1
ATOM 3572 N N . PHE B 1 158 ? -6.078 11.445 19.422 1 98.75 158 PHE B N 1
ATOM 3573 C CA . PHE B 1 158 ? -6.691 12.078 20.594 1 98.75 158 PHE B CA 1
ATOM 3574 C C . PHE B 1 158 ? -8.117 12.508 20.281 1 98.75 158 PHE B C 1
ATOM 3576 O O . PHE B 1 158 ? -8.797 13.078 21.141 1 98.75 158 PHE B O 1
ATOM 3583 N N . ILE B 1 159 ? -8.602 12.344 19.016 1 98.81 159 ILE B N 1
ATOM 3584 C CA . ILE B 1 159 ? -9.969 12.719 18.672 1 98.81 159 ILE B CA 1
ATOM 3585 C C . ILE B 1 159 ? -10.953 11.742 19.328 1 98.81 159 ILE B C 1
ATOM 3587 O O . ILE B 1 159 ? -10.922 10.539 19.047 1 98.81 159 ILE B O 1
ATOM 3591 N N . PRO B 1 160 ? -11.805 12.25 20.109 1 97.69 160 PRO B N 1
ATOM 3592 C CA . PRO B 1 160 ? -12.734 11.352 20.797 1 97.69 160 PRO B CA 1
ATOM 3593 C C . PRO B 1 160 ? -13.75 10.711 19.859 1 97.69 160 PRO B C 1
ATOM 359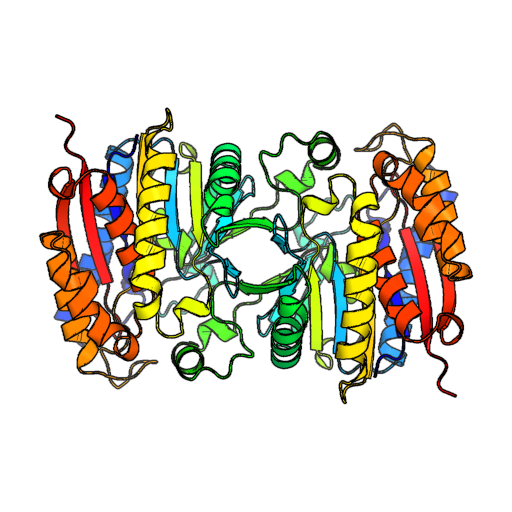5 O O . PRO B 1 160 ? -14.109 11.312 18.828 1 97.69 160 PRO B O 1
ATOM 3598 N N . LYS B 1 161 ? -14.188 9.516 20.109 1 96.38 161 LYS B N 1
ATOM 3599 C CA . LYS B 1 161 ? -15.289 8.797 19.484 1 96.38 161 LYS B CA 1
ATOM 3600 C C . LYS B 1 161 ? -15.055 8.602 18 1 96.38 161 LYS B C 1
ATOM 3602 O O . LYS B 1 161 ? -15.938 8.859 17.188 1 96.38 161 LYS B O 1
ATOM 3607 N N . MET B 1 162 ? -13.828 8.227 17.719 1 96.19 162 MET B N 1
ATOM 3608 C CA . MET B 1 162 ? -13.5 7.957 16.312 1 96.19 162 MET B CA 1
ATOM 3609 C C . MET B 1 162 ? -14.375 6.84 15.758 1 96.19 162 MET B C 1
ATOM 3611 O O . MET B 1 162 ? -14.602 6.77 14.555 1 96.19 162 MET B O 1
ATOM 3615 N N . GLN B 1 163 ? -14.891 5.957 16.578 1 94 163 GLN B N 1
ATOM 3616 C CA . GLN B 1 163 ? -15.719 4.836 16.141 1 94 163 GLN B CA 1
ATOM 3617 C C . GLN B 1 163 ? -17.031 5.328 15.531 1 94 163 GLN B C 1
ATOM 3619 O O . GLN B 1 163 ? -17.703 4.59 14.805 1 94 163 GLN B O 1
ATOM 3624 N N . ASP B 1 164 ? -17.422 6.609 15.867 1 95.31 164 ASP B N 1
ATOM 3625 C CA . ASP B 1 164 ? -18.656 7.172 15.352 1 95.31 164 ASP B CA 1
ATOM 3626 C C . ASP B 1 164 ? -18.422 7.898 14.023 1 95.31 164 ASP B C 1
ATOM 3628 O O . ASP B 1 164 ? -19.359 8.453 13.445 1 95.31 164 ASP B O 1
ATOM 3632 N N . ARG B 1 165 ? -17.203 7.914 13.609 1 97.5 165 ARG B N 1
ATOM 3633 C CA . ARG B 1 165 ? -16.812 8.68 12.422 1 97.5 165 ARG B CA 1
ATOM 3634 C C . ARG B 1 165 ? -16.125 7.777 11.398 1 97.5 165 ARG B C 1
ATOM 3636 O O . ARG B 1 165 ? -15.609 6.711 11.742 1 97.5 165 ARG B O 1
ATOM 3643 N N . ARG B 1 166 ? -16.219 8.164 10.164 1 98.38 166 ARG B N 1
ATOM 3644 C CA . ARG B 1 166 ? -15.469 7.496 9.102 1 98.38 166 ARG B CA 1
ATOM 3645 C C . ARG B 1 166 ? -14.375 8.406 8.547 1 98.38 166 ARG B C 1
ATOM 3647 O O . ARG B 1 166 ? -14.438 9.625 8.703 1 98.38 166 ARG B O 1
ATOM 3654 N N . THR B 1 167 ? -13.352 7.828 7.973 1 98.88 167 THR B N 1
ATOM 3655 C CA . THR B 1 167 ? -12.211 8.617 7.523 1 98.88 167 THR B CA 1
ATOM 3656 C C . THR B 1 167 ? -11.914 8.344 6.051 1 98.88 167 THR B C 1
ATOM 3658 O O . THR B 1 167 ? -12.023 7.207 5.59 1 98.88 167 THR B O 1
ATOM 3661 N N . ILE B 1 168 ? -11.633 9.336 5.27 1 98.88 168 ILE B N 1
ATOM 3662 C CA . ILE B 1 168 ? -11 9.258 3.957 1 98.88 168 ILE B CA 1
ATOM 3663 C C . ILE B 1 168 ? -9.523 9.641 4.07 1 98.88 168 ILE B C 1
ATOM 3665 O O . ILE B 1 168 ? -9.195 10.711 4.578 1 98.88 168 ILE B O 1
ATOM 3669 N N . ILE B 1 169 ? -8.625 8.805 3.635 1 98.94 169 ILE B N 1
ATOM 3670 C CA . ILE B 1 169 ? -7.203 9.094 3.752 1 98.94 169 ILE B CA 1
ATOM 3671 C C . ILE B 1 169 ? -6.586 9.219 2.361 1 98.94 169 ILE B C 1
ATOM 3673 O O . ILE B 1 169 ? -6.801 8.359 1.503 1 98.94 169 ILE B O 1
ATOM 3677 N N . LEU B 1 170 ? -5.898 10.281 2.1 1 98.94 170 LEU B N 1
ATOM 3678 C CA . LEU B 1 170 ? -5.113 10.531 0.897 1 98.94 170 LEU B CA 1
ATOM 3679 C C . LEU B 1 170 ? -3.627 10.609 1.226 1 98.94 170 LEU B C 1
ATOM 3681 O O . LEU B 1 170 ? -3.209 11.422 2.053 1 98.94 170 LEU B O 1
ATOM 3685 N N . SER B 1 171 ? -2.85 9.758 0.631 1 98.81 171 SER B N 1
ATOM 3686 C CA . SER B 1 171 ? -1.406 9.75 0.848 1 98.81 171 SER B CA 1
ATOM 3687 C C . SER B 1 171 ? -0.668 10.383 -0.327 1 98.81 171 SER B C 1
ATOM 3689 O O . SER B 1 171 ? -1.037 10.172 -1.484 1 98.81 171 SER B O 1
ATOM 3691 N N . HIS B 1 172 ? 0.364 11.125 -0.032 1 98.62 172 HIS B N 1
ATOM 3692 C CA . HIS B 1 172 ? 1.138 11.828 -1.045 1 98.62 172 HIS B CA 1
ATOM 3693 C C . HIS B 1 172 ? 2.164 10.914 -1.698 1 98.62 172 HIS B C 1
ATOM 3695 O O . HIS B 1 172 ? 2.676 9.992 -1.057 1 98.62 172 HIS B O 1
ATOM 3701 N N . PRO B 1 173 ? 2.492 11.156 -2.98 1 97.88 173 PRO B N 1
ATOM 3702 C CA . PRO B 1 173 ? 3.48 10.336 -3.689 1 97.88 173 PRO B CA 1
ATOM 3703 C C . PRO B 1 173 ? 4.91 10.602 -3.217 1 97.88 173 PRO B C 1
ATOM 3705 O O . PRO B 1 173 ? 5.191 11.656 -2.639 1 97.88 173 PRO B O 1
ATOM 3708 N N . SER B 1 174 ? 5.793 9.68 -3.473 1 94.38 174 SER B N 1
ATOM 3709 C CA . SER B 1 174 ? 7.168 9.797 -2.992 1 94.38 174 SER B CA 1
ATOM 3710 C C . SER B 1 174 ? 7.93 10.875 -3.748 1 94.38 174 SER B C 1
ATOM 3712 O O . SER B 1 174 ? 8.969 11.352 -3.285 1 94.38 174 SER B O 1
ATOM 3714 N N . ARG B 1 175 ? 7.426 11.289 -4.883 1 93.81 175 ARG B N 1
ATOM 3715 C CA . ARG B 1 175 ? 8.109 12.359 -5.605 1 93.81 175 ARG B CA 1
ATOM 3716 C C . ARG B 1 175 ? 8.125 13.648 -4.793 1 93.81 175 ARG B C 1
ATOM 3718 O O . ARG B 1 175 ? 8.852 14.586 -5.125 1 93.81 175 ARG B O 1
ATOM 3725 N N . ARG B 1 176 ? 7.336 13.719 -3.736 1 94.06 176 ARG B N 1
ATOM 3726 C CA . ARG B 1 176 ? 7.355 14.891 -2.863 1 94.06 176 ARG B CA 1
ATOM 3727 C C . ARG B 1 176 ? 8.727 15.078 -2.23 1 94.06 176 ARG B C 1
ATOM 3729 O O . ARG B 1 176 ? 9.055 16.172 -1.756 1 94.06 176 ARG B O 1
ATOM 3736 N N . TYR B 1 177 ? 9.516 13.992 -2.156 1 90.88 177 TYR B N 1
ATOM 3737 C CA . TYR B 1 177 ? 10.844 14.062 -1.556 1 90.88 177 TYR B CA 1
ATOM 3738 C C . TYR B 1 177 ? 11.797 14.867 -2.436 1 90.88 177 TYR B C 1
ATOM 3740 O O . TYR B 1 177 ? 12.836 15.344 -1.966 1 90.88 177 TYR B O 1
ATOM 3748 N N . ASP B 1 178 ? 11.367 14.938 -3.727 1 87.38 178 ASP B N 1
ATOM 3749 C CA . ASP B 1 178 ? 12.25 15.578 -4.699 1 87.38 178 ASP B CA 1
ATOM 3750 C C . ASP B 1 178 ? 11.602 16.844 -5.262 1 87.38 178 ASP B C 1
ATOM 3752 O O . ASP B 1 178 ? 10.805 16.781 -6.199 1 87.38 178 ASP B O 1
ATOM 3756 N N . HIS B 1 179 ? 11.992 17.969 -4.789 1 88.5 179 HIS B N 1
ATOM 3757 C CA . HIS B 1 179 ? 11.555 19.281 -5.258 1 88.5 179 HIS B CA 1
ATOM 3758 C C . HIS B 1 179 ? 10.047 19.453 -5.113 1 88.5 179 HIS B C 1
ATOM 3760 O O . HIS B 1 179 ? 9.344 19.656 -6.102 1 88.5 179 HIS B O 1
ATOM 3766 N N . PRO B 1 180 ? 9.641 19.391 -3.844 1 94.25 180 PRO B N 1
ATOM 3767 C CA . PRO B 1 180 ? 8.203 19.5 -3.59 1 94.25 180 PRO B CA 1
ATOM 3768 C C . PRO B 1 180 ? 7.617 20.828 -4.09 1 94.25 180 PRO B C 1
ATOM 3770 O O . PRO B 1 180 ? 6.426 20.906 -4.387 1 94.25 180 PRO B O 1
ATOM 3773 N N . GLU B 1 181 ? 8.469 21.906 -4.266 1 95.5 181 GLU B N 1
ATOM 3774 C CA . GLU B 1 181 ? 7.984 23.203 -4.723 1 95.5 181 GLU B CA 1
ATOM 3775 C C . GLU B 1 181 ? 7.477 23.125 -6.16 1 95.5 181 GLU B C 1
ATOM 3777 O O . GLU B 1 181 ? 6.602 23.906 -6.555 1 95.5 181 GLU B O 1
ATOM 3782 N N . THR B 1 182 ? 7.98 22.141 -6.969 1 97 182 THR B N 1
ATOM 3783 C CA . THR B 1 182 ? 7.551 22 -8.359 1 97 182 THR B CA 1
ATOM 3784 C C . THR B 1 182 ? 6.145 21.422 -8.43 1 97 182 THR B C 1
ATOM 3786 O O . THR B 1 182 ? 5.504 21.453 -9.484 1 97 182 THR B O 1
ATOM 3789 N N . MET B 1 183 ? 5.605 20.969 -7.281 1 98.25 183 MET B N 1
ATOM 3790 C CA . MET B 1 183 ? 4.293 20.328 -7.242 1 98.25 183 MET B CA 1
ATOM 3791 C C . MET B 1 183 ? 3.199 21.344 -6.945 1 98.25 183 MET B C 1
ATOM 3793 O O . MET B 1 183 ? 2.014 21 -6.953 1 98.25 183 MET B O 1
ATOM 3797 N N . ILE B 1 184 ? 3.516 22.625 -6.703 1 98.88 184 ILE B N 1
ATOM 3798 C CA . ILE B 1 184 ? 2.586 23.656 -6.23 1 98.88 184 ILE B CA 1
ATOM 3799 C C . ILE B 1 184 ? 1.384 23.734 -7.168 1 98.88 184 ILE B C 1
ATOM 3801 O O . ILE B 1 184 ? 0.237 23.609 -6.73 1 98.88 184 ILE B O 1
ATOM 3805 N N . PRO B 1 185 ? 1.594 23.844 -8.531 1 98.81 185 PRO B N 1
ATOM 3806 C CA . PRO B 1 185 ? 0.413 23.953 -9.391 1 98.81 185 PRO B CA 1
ATOM 3807 C C . PRO B 1 185 ? -0.495 22.734 -9.32 1 98.81 185 PRO B C 1
ATOM 3809 O O . PRO B 1 185 ? -1.72 22.875 -9.266 1 98.81 185 PRO B O 1
ATOM 3812 N N . GLU B 1 186 ? 0.086 21.578 -9.297 1 98.75 186 GLU B N 1
ATOM 3813 C CA . GLU B 1 186 ? -0.682 20.328 -9.219 1 98.75 186 GLU B CA 1
ATOM 3814 C C . GLU B 1 186 ? -1.447 20.234 -7.898 1 98.75 186 GLU B C 1
ATOM 3816 O O . GLU B 1 186 ? -2.607 19.828 -7.879 1 98.75 186 GLU B O 1
ATOM 3821 N N . LEU B 1 187 ? -0.8 20.609 -6.816 1 98.88 187 LEU B N 1
ATOM 3822 C CA . LEU B 1 187 ? -1.39 20.531 -5.484 1 98.88 187 LEU B CA 1
ATOM 3823 C C . LEU B 1 187 ? -2.549 21.5 -5.34 1 98.88 187 LEU B C 1
ATOM 3825 O O . LEU B 1 187 ? -3.584 21.172 -4.762 1 98.88 187 LEU B O 1
ATOM 3829 N N . LEU B 1 188 ? -2.373 22.703 -5.848 1 98.88 188 LEU B N 1
ATOM 3830 C CA . LEU B 1 188 ? -3.457 23.688 -5.816 1 98.88 188 LEU B CA 1
ATOM 3831 C C . LEU B 1 188 ? -4.656 23.188 -6.617 1 98.88 188 LEU B C 1
ATOM 3833 O O . LEU B 1 188 ? -5.797 23.297 -6.168 1 98.88 188 LEU B O 1
ATOM 3837 N N . HIS B 1 189 ? -4.367 22.656 -7.785 1 98.88 189 HIS B N 1
ATOM 3838 C CA . HIS B 1 189 ? -5.426 22.125 -8.641 1 98.88 189 HIS B CA 1
ATOM 3839 C C . HIS B 1 189 ? -6.148 20.969 -7.977 1 98.88 189 HIS B C 1
ATOM 3841 O O . HIS B 1 189 ? -7.383 20.922 -7.965 1 98.88 189 HIS B O 1
ATOM 3847 N N . LEU B 1 190 ? -5.438 20.016 -7.434 1 98.94 190 LEU B N 1
ATOM 3848 C CA . LEU B 1 190 ? -6.031 18.891 -6.734 1 98.94 190 LEU B CA 1
ATOM 3849 C C . LEU B 1 190 ? -6.82 19.344 -5.516 1 98.94 190 LEU B C 1
ATOM 3851 O O . LEU B 1 190 ? -7.91 18.844 -5.242 1 98.94 190 LEU B O 1
ATOM 3855 N N . GLY B 1 191 ? -6.246 20.328 -4.754 1 98.94 191 GLY B N 1
ATOM 3856 C CA . GLY B 1 191 ? -6.949 20.875 -3.604 1 98.94 191 GLY B CA 1
ATOM 3857 C C . GLY B 1 191 ? -8.312 21.438 -3.949 1 98.94 191 GLY B C 1
ATOM 3858 O O . GLY B 1 191 ? -9.297 21.172 -3.252 1 98.94 191 GLY B O 1
ATOM 3859 N N . ARG B 1 192 ? -8.383 22.172 -5.039 1 98.81 192 ARG B N 1
ATOM 3860 C CA . ARG B 1 192 ? -9.648 22.734 -5.477 1 98.81 192 ARG B CA 1
ATOM 3861 C C . ARG B 1 192 ? -10.656 21.641 -5.812 1 98.81 192 ARG B C 1
ATOM 3863 O O . ARG B 1 192 ? -11.812 21.703 -5.402 1 98.81 192 ARG B O 1
ATOM 3870 N N . SER B 1 193 ? -10.188 20.641 -6.531 1 98.88 193 SER B N 1
ATOM 3871 C CA . SER B 1 193 ? -11.062 19.547 -6.91 1 98.88 193 SER B CA 1
ATOM 3872 C C . SER B 1 193 ? -11.516 18.75 -5.688 1 98.88 193 SER B C 1
ATOM 3874 O O . SER B 1 193 ? -12.664 18.312 -5.621 1 98.88 193 SER B O 1
ATOM 3876 N N . LEU B 1 194 ? -10.602 18.547 -4.719 1 98.88 194 LEU B N 1
ATOM 3877 C CA . LEU B 1 194 ? -10.953 17.875 -3.479 1 98.88 194 LEU B CA 1
ATOM 3878 C C . LEU B 1 194 ? -12.047 18.625 -2.732 1 98.88 194 LEU B C 1
ATOM 3880 O O . LEU B 1 194 ? -13.008 18.031 -2.25 1 98.88 194 LEU B O 1
ATOM 3884 N N . PHE B 1 195 ? -11.867 19.938 -2.662 1 98.81 195 PHE B N 1
ATOM 3885 C CA . PHE B 1 195 ? -12.883 20.75 -2 1 98.81 195 PHE B CA 1
ATOM 3886 C C . PHE B 1 195 ? -14.25 20.547 -2.646 1 98.81 195 PHE B C 1
ATOM 3888 O O . PHE B 1 195 ? -15.242 20.297 -1.955 1 98.81 195 PHE B O 1
ATOM 3895 N N . LEU B 1 196 ? -14.32 20.594 -3.984 1 98.44 196 LEU B N 1
ATOM 3896 C CA . LEU B 1 196 ? -15.578 20.484 -4.715 1 98.44 196 LEU B CA 1
ATOM 3897 C C . LEU B 1 196 ? -16.234 19.141 -4.457 1 98.44 196 LEU B C 1
ATOM 3899 O O . LEU B 1 196 ? -17.453 19.062 -4.234 1 98.44 196 LEU B O 1
ATOM 3903 N N . GLN B 1 197 ? -15.469 18.109 -4.41 1 98.38 197 GLN B N 1
ATOM 3904 C CA . GLN B 1 197 ? -16.031 16.766 -4.234 1 98.38 197 GLN B CA 1
ATOM 3905 C C . GLN B 1 197 ? -16.453 16.531 -2.789 1 98.38 197 GLN B C 1
ATOM 3907 O O . GLN B 1 197 ? -17.516 15.977 -2.535 1 98.38 197 GLN B O 1
ATOM 3912 N N . LEU B 1 198 ? -15.648 16.969 -1.834 1 98.69 198 LEU B N 1
ATOM 3913 C CA . LEU B 1 198 ? -15.922 16.703 -0.425 1 98.69 198 LEU B CA 1
ATOM 3914 C C . LEU B 1 198 ? -17.031 17.609 0.094 1 98.69 198 LEU B C 1
ATOM 3916 O O . LEU B 1 198 ? -17.828 17.203 0.94 1 98.69 198 LEU B O 1
ATOM 3920 N N . ASP B 1 199 ? -17.094 18.812 -0.422 1 98.12 199 ASP B N 1
ATOM 3921 C CA . ASP B 1 199 ? -18.078 19.781 0.066 1 98.12 199 ASP B CA 1
ATOM 3922 C C . ASP B 1 199 ? -19.484 19.422 -0.421 1 98.12 199 ASP B C 1
ATOM 3924 O O . ASP B 1 199 ? -20.469 19.906 0.138 1 98.12 199 ASP B O 1
ATOM 3928 N N . ARG B 1 200 ? -19.609 18.625 -1.47 1 96.94 200 ARG B N 1
ATOM 3929 C CA . ARG B 1 200 ? -20.906 18.25 -2.025 1 96.94 200 ARG B CA 1
ATOM 3930 C C . ARG B 1 200 ? -21.531 17.094 -1.248 1 96.94 200 ARG B C 1
ATOM 3932 O O . ARG B 1 200 ? -22.719 16.797 -1.396 1 96.94 200 ARG B O 1
ATOM 3939 N N . LEU B 1 201 ? -20.703 16.5 -0.398 1 97.12 201 LEU B N 1
ATOM 3940 C CA . LEU B 1 201 ? -21.234 15.398 0.398 1 97.12 201 LEU B CA 1
ATOM 3941 C C . LEU B 1 201 ? -22.328 15.875 1.339 1 97.12 201 LEU B C 1
ATOM 3943 O O . LEU B 1 201 ? -22.312 17.031 1.795 1 97.12 201 LEU B O 1
ATOM 3947 N N . LYS B 1 202 ? -23.312 14.953 1.622 1 95.75 202 LYS B N 1
ATOM 3948 C CA . LYS B 1 202 ? -24.344 15.25 2.609 1 95.75 202 LYS B CA 1
ATOM 3949 C C . LYS B 1 202 ? -23.781 15.219 4.027 1 95.75 202 LYS B C 1
ATOM 3951 O O . LYS B 1 202 ? -24.281 15.898 4.918 1 95.75 202 LYS B O 1
ATOM 3956 N N . GLU B 1 203 ? -22.719 14.523 4.238 1 97 203 GLU B N 1
ATOM 3957 C CA . GLU B 1 203 ? -22.031 14.367 5.516 1 97 203 GLU B CA 1
ATOM 3958 C C . GLU B 1 203 ? -21.25 15.625 5.883 1 97 203 GLU B C 1
ATOM 3960 O O . GLU B 1 203 ? -20.75 16.328 5 1 97 203 GLU B O 1
ATOM 3965 N N . ARG B 1 204 ? -21.203 15.938 7.176 1 98.06 204 ARG B N 1
ATOM 3966 C CA . ARG B 1 204 ? -20.312 16.969 7.688 1 98.06 204 ARG B CA 1
ATOM 3967 C C . ARG B 1 204 ? -18.859 16.516 7.637 1 98.06 204 ARG B C 1
ATOM 3969 O O . ARG B 1 204 ? -18.516 15.445 8.156 1 98.06 204 ARG B O 1
ATOM 3976 N N . VAL B 1 205 ? -17.969 17.344 7.012 1 98.81 205 VAL B N 1
ATOM 3977 C CA . VAL B 1 205 ? -16.594 16.922 6.754 1 98.81 205 VAL B CA 1
ATOM 3978 C C . VAL B 1 205 ? -15.625 17.859 7.465 1 98.81 205 VAL B C 1
ATOM 3980 O O . VAL B 1 205 ? -15.812 19.078 7.449 1 98.81 205 VAL B O 1
ATOM 3983 N N . VAL B 1 206 ? -14.641 17.328 8.125 1 98.88 206 VAL B N 1
ATOM 3984 C CA . VAL B 1 206 ? -13.469 18.047 8.602 1 98.88 206 VAL B CA 1
ATOM 3985 C C . VAL B 1 206 ? -12.227 17.578 7.852 1 98.88 206 VAL B C 1
ATOM 3987 O O . VAL B 1 206 ? -12.078 16.391 7.57 1 98.88 206 VAL B O 1
ATOM 3990 N N . VAL B 1 207 ? -11.391 18.547 7.488 1 98.94 207 VAL B N 1
ATOM 3991 C CA . VAL B 1 207 ? -10.141 18.266 6.805 1 98.94 207 VAL B CA 1
ATOM 3992 C C . VAL B 1 207 ? -8.977 18.344 7.793 1 98.94 207 VAL B C 1
ATOM 3994 O O . VAL B 1 207 ? -8.875 19.297 8.562 1 98.94 207 VAL B O 1
ATOM 3997 N N . ILE B 1 208 ? -8.141 17.312 7.809 1 99 208 ILE B N 1
ATOM 3998 C CA . ILE B 1 208 ? -6.922 17.328 8.609 1 99 208 ILE B CA 1
ATOM 3999 C C . ILE B 1 208 ? -5.707 17.109 7.711 1 99 208 ILE B C 1
ATOM 4001 O O . ILE B 1 208 ? -5.668 16.141 6.941 1 99 208 ILE B O 1
ATOM 4005 N N . ILE B 1 209 ? -4.766 17.984 7.785 1 99 209 ILE B N 1
ATOM 4006 C CA . ILE B 1 209 ? -3.473 17.828 7.125 1 99 209 ILE B CA 1
ATOM 4007 C C . ILE B 1 209 ? -2.422 17.391 8.141 1 99 209 ILE B C 1
ATOM 4009 O O . ILE B 1 209 ? -2.09 18.125 9.062 1 99 209 ILE B O 1
ATOM 4013 N N . SER B 1 210 ? -1.944 16.156 7.992 1 98.94 210 SER B N 1
ATOM 4014 C CA . SER B 1 210 ? -0.813 15.672 8.773 1 98.94 210 SER B CA 1
ATOM 4015 C C . SER B 1 210 ? 0.501 16.25 8.273 1 98.94 210 SER B C 1
ATOM 4017 O O . SER B 1 210 ? 0.929 15.961 7.152 1 98.94 210 SER B O 1
ATOM 4019 N N . ALA B 1 211 ? 1.151 17.109 9.109 1 98.75 211 ALA B N 1
ATOM 4020 C CA . ALA B 1 211 ? 2.303 17.828 8.57 1 98.75 211 ALA B CA 1
ATOM 4021 C C . ALA B 1 211 ? 3.307 18.156 9.672 1 98.75 211 ALA B C 1
ATOM 4023 O O . ALA B 1 211 ? 2.928 18.625 10.75 1 98.75 211 ALA B O 1
ATOM 4024 N N . ASP B 1 212 ? 4.523 17.844 9.414 1 97.62 212 ASP B N 1
ATOM 4025 C CA . ASP B 1 212 ? 5.633 18.438 10.148 1 97.62 212 ASP B CA 1
ATOM 4026 C C . ASP B 1 212 ? 6.375 19.453 9.281 1 97.62 212 ASP B C 1
ATOM 4028 O O . ASP B 1 212 ? 6.309 19.406 8.055 1 97.62 212 ASP B O 1
ATOM 4032 N N . LEU B 1 213 ? 6.961 20.344 9.953 1 98.62 213 LEU B N 1
ATOM 4033 C CA . LEU B 1 213 ? 7.57 21.469 9.242 1 98.62 213 LEU B CA 1
ATOM 4034 C C . LEU B 1 213 ? 9.047 21.188 8.977 1 98.62 213 LEU B C 1
ATOM 4036 O O . LEU B 1 213 ? 9.414 20.125 8.484 1 98.62 213 LEU B O 1
ATOM 4040 N N . ALA B 1 214 ? 9.945 22.156 9.203 1 97.69 214 ALA B N 1
ATOM 4041 C CA . ALA B 1 214 ? 11.352 21.984 8.883 1 97.69 214 ALA B CA 1
ATOM 4042 C C . ALA B 1 214 ? 12 20.938 9.797 1 97.69 214 ALA B C 1
ATOM 4044 O O . ALA B 1 214 ? 11.719 20.906 10.992 1 97.69 214 ALA B O 1
ATOM 4045 N N . HIS B 1 215 ? 12.977 20.141 9.258 1 95.25 215 HIS B N 1
ATOM 4046 C CA . HIS B 1 215 ? 13.641 19.094 10.016 1 95.25 215 HIS B CA 1
ATOM 4047 C C . HIS B 1 215 ? 15.109 19.422 10.258 1 95.25 215 HIS B C 1
ATOM 4049 O O . HIS B 1 215 ? 15.867 18.594 10.766 1 95.25 215 HIS B O 1
ATOM 4055 N N . THR B 1 216 ? 15.508 20.641 9.898 1 95.75 216 THR B N 1
ATOM 4056 C CA . THR B 1 216 ? 16.938 20.969 9.914 1 95.75 216 THR B CA 1
ATOM 4057 C C . THR B 1 216 ? 17.219 22.078 10.922 1 95.75 216 THR B C 1
ATOM 4059 O O . THR B 1 216 ? 18 22.984 10.641 1 95.75 216 THR B O 1
ATOM 4062 N N . HIS B 1 217 ? 16.688 22.031 12.102 1 96.75 217 HIS B N 1
ATOM 4063 C CA . HIS B 1 217 ? 16.844 23.094 13.094 1 96.75 217 HIS B CA 1
ATOM 4064 C C . HIS B 1 217 ? 18.094 22.859 13.945 1 96.75 217 HIS B C 1
ATOM 4066 O O . HIS B 1 217 ? 18.531 23.781 14.648 1 96.75 217 HIS B O 1
ATOM 4072 N N . GLN B 1 218 ? 18.641 21.625 13.93 1 94.69 218 GLN B N 1
ATOM 4073 C CA . GLN B 1 218 ? 19.719 21.328 14.859 1 94.69 218 GLN B CA 1
ATOM 4074 C C . GLN B 1 218 ? 20.875 20.625 14.141 1 94.69 218 GLN B C 1
ATOM 4076 O O . GLN B 1 218 ? 20.672 19.625 13.453 1 94.69 218 GLN B O 1
ATOM 4081 N N . LYS B 1 219 ? 22.047 21.062 14.398 1 94.88 219 LYS B N 1
ATOM 4082 C CA . LYS B 1 219 ? 23.25 20.5 13.789 1 94.88 219 LYS B CA 1
ATOM 4083 C C . LYS B 1 219 ? 23.438 19.047 14.172 1 94.88 219 LYS B C 1
ATOM 4085 O O . LYS B 1 219 ? 23.859 18.219 13.352 1 94.88 219 LYS B O 1
ATOM 4090 N N . ASP B 1 220 ? 23.125 18.719 15.375 1 90.94 220 ASP B N 1
ATOM 4091 C CA . ASP B 1 220 ? 23.328 17.359 15.875 1 90.94 220 ASP B CA 1
ATOM 4092 C C . ASP B 1 220 ? 22.109 16.5 15.625 1 90.94 220 ASP B C 1
ATOM 4094 O O . ASP B 1 220 ? 22.062 15.328 16.016 1 90.94 220 ASP B O 1
ATOM 4098 N N . GLY B 1 221 ? 21.141 17.094 14.969 1 88.94 221 GLY B N 1
ATOM 4099 C CA . GLY B 1 221 ? 19.984 16.312 14.57 1 88.94 221 GLY B CA 1
ATOM 4100 C C . GLY B 1 221 ? 20.25 15.422 13.375 1 88.94 221 GLY B C 1
ATOM 4101 O O . GLY B 1 221 ? 21.25 15.594 12.672 1 88.94 221 GLY B O 1
ATOM 4102 N N . PRO B 1 222 ? 19.328 14.531 13.141 1 87.44 222 PRO B N 1
ATOM 4103 C CA . PRO B 1 222 ? 19.547 13.539 12.078 1 87.44 222 PRO B CA 1
ATOM 4104 C C . PRO B 1 222 ? 19.688 14.172 10.703 1 87.44 222 PRO B C 1
ATOM 4106 O O . PRO B 1 222 ? 20.312 13.586 9.812 1 87.44 222 PRO B O 1
ATOM 4109 N N . TYR B 1 223 ? 19.141 15.43 10.547 1 89.94 223 TYR B N 1
ATOM 4110 C CA . TYR B 1 223 ? 19.125 16.031 9.219 1 89.94 223 TYR B CA 1
ATOM 4111 C C . TYR B 1 223 ? 20.078 17.219 9.141 1 89.94 223 TYR B C 1
ATOM 4113 O O . TYR B 1 223 ? 20.172 17.891 8.117 1 89.94 223 TYR B O 1
ATOM 4121 N N . GLY B 1 224 ? 20.734 17.469 10.211 1 91.31 224 GLY B N 1
ATOM 4122 C CA . GLY B 1 224 ? 21.656 18.594 10.258 1 91.31 224 GLY B CA 1
ATOM 4123 C C . GLY B 1 224 ? 20.953 19.938 10.359 1 91.31 224 GLY B C 1
ATOM 4124 O O . GLY B 1 224 ? 19.75 20 10.617 1 91.31 224 GLY B O 1
ATOM 4125 N N . TYR B 1 225 ? 21.734 21.062 10.227 1 95.75 225 TYR B N 1
ATOM 4126 C CA . TYR B 1 225 ? 21.203 22.406 10.391 1 95.75 225 TYR B CA 1
ATOM 4127 C C . TYR B 1 225 ? 21.188 23.156 9.062 1 95.75 225 TYR B C 1
ATOM 4129 O O . TYR B 1 225 ? 22.125 23.016 8.258 1 95.75 225 TYR B O 1
ATOM 4137 N N . SER B 1 226 ? 20.188 23.844 8.812 1 96.75 226 SER B N 1
ATOM 4138 C CA . SER B 1 226 ? 20.078 24.812 7.734 1 96.75 226 SER B CA 1
ATOM 4139 C C . SER B 1 226 ? 19.422 26.109 8.211 1 96.75 226 SER B C 1
ATOM 4141 O O . SER B 1 226 ? 18.406 26.062 8.922 1 96.75 226 SER B O 1
ATOM 4143 N N . PRO B 1 227 ? 19.938 27.234 7.816 1 97.25 227 PRO B N 1
ATOM 4144 C CA . PRO B 1 227 ? 19.297 28.5 8.156 1 97.25 227 PRO B CA 1
ATOM 4145 C C . PRO B 1 227 ? 17.906 28.625 7.523 1 97.25 227 PRO B C 1
ATOM 4147 O O . PRO B 1 227 ? 17.109 29.484 7.938 1 97.25 227 PRO B O 1
ATOM 4150 N N . SER B 1 228 ? 17.625 27.781 6.578 1 98 228 SER B N 1
ATOM 4151 C CA . SER B 1 228 ? 16.312 27.797 5.926 1 98 228 SER B CA 1
ATOM 4152 C C . SER B 1 228 ? 15.227 27.297 6.863 1 98 228 SER B C 1
ATOM 4154 O O . SER B 1 228 ? 14.039 27.562 6.637 1 98 228 SER B O 1
ATOM 4156 N N . ALA B 1 229 ? 15.594 26.609 7.91 1 98.25 229 ALA B N 1
ATOM 4157 C CA . ALA B 1 229 ? 14.609 25.969 8.781 1 98.25 229 ALA B CA 1
ATOM 4158 C C . ALA B 1 229 ? 13.703 27 9.438 1 98.25 229 ALA B C 1
ATOM 4160 O O . ALA B 1 229 ? 12.484 26.953 9.273 1 98.25 229 ALA B O 1
ATOM 4161 N N . GLN B 1 230 ? 14.344 27.969 10.102 1 98.62 230 GLN B N 1
ATOM 4162 C CA . GLN B 1 230 ? 13.547 28.969 10.797 1 98.62 230 GLN B CA 1
ATOM 4163 C C . GLN B 1 230 ? 12.75 29.812 9.812 1 98.62 230 GLN B C 1
ATOM 4165 O O . GLN B 1 230 ? 11.586 30.141 10.07 1 98.62 230 GLN B O 1
ATOM 4170 N N . ALA B 1 231 ? 13.352 30.172 8.711 1 98.81 231 ALA B N 1
ATOM 4171 C CA . ALA B 1 231 ? 12.672 30.984 7.699 1 98.81 231 ALA B CA 1
ATOM 4172 C C . ALA B 1 231 ? 11.453 30.25 7.141 1 98.81 231 ALA B C 1
ATOM 4174 O O . ALA B 1 231 ? 10.406 30.859 6.922 1 98.81 231 ALA B O 1
ATOM 4175 N N . PHE B 1 232 ? 11.633 28.984 6.883 1 98.88 232 PHE B N 1
ATOM 4176 C CA . PHE B 1 232 ? 10.539 28.156 6.391 1 98.88 232 PHE B CA 1
ATOM 4177 C C . PHE B 1 232 ? 9.398 28.109 7.402 1 98.88 232 PHE B C 1
ATOM 4179 O O . PHE B 1 232 ? 8.242 28.375 7.055 1 98.88 232 PHE B O 1
ATOM 4186 N N . ASP B 1 233 ? 9.711 27.781 8.68 1 98.94 233 ASP B N 1
ATOM 4187 C CA . ASP B 1 233 ? 8.688 27.656 9.711 1 98.94 233 ASP B CA 1
ATOM 4188 C C . ASP B 1 233 ? 7.969 28.969 9.945 1 98.94 233 ASP B C 1
ATOM 4190 O O . ASP B 1 233 ? 6.762 29 10.203 1 98.94 233 ASP B O 1
ATOM 4194 N N . ASP B 1 234 ? 8.727 30.078 9.867 1 98.88 234 ASP B N 1
ATOM 4195 C CA . ASP B 1 234 ? 8.125 31.391 10.023 1 98.88 234 ASP B CA 1
ATOM 4196 C C . ASP B 1 234 ? 7.129 31.672 8.898 1 98.88 234 ASP B C 1
ATOM 4198 O O . ASP B 1 234 ? 6.051 32.219 9.141 1 98.88 234 ASP B O 1
ATOM 4202 N N . ALA B 1 235 ? 7.516 31.328 7.715 1 98.94 235 ALA B N 1
ATOM 4203 C CA . ALA B 1 235 ? 6.637 31.531 6.566 1 98.94 235 ALA B CA 1
ATOM 4204 C C . ALA B 1 235 ? 5.355 30.719 6.707 1 98.94 235 ALA B C 1
ATOM 4206 O O . ALA B 1 235 ? 4.262 31.219 6.43 1 98.94 235 ALA B O 1
ATOM 4207 N N . ILE B 1 236 ? 5.512 29.5 7.152 1 98.94 236 ILE B N 1
ATOM 4208 C CA . ILE B 1 236 ? 4.34 28.672 7.367 1 98.94 236 ILE B CA 1
ATOM 4209 C C . ILE B 1 236 ? 3.459 29.281 8.453 1 98.94 236 ILE B C 1
ATOM 4211 O O . ILE B 1 236 ? 2.234 29.328 8.32 1 98.94 236 ILE B O 1
ATOM 4215 N N . GLY B 1 237 ? 4.086 29.719 9.555 1 98.94 237 GLY B N 1
ATOM 4216 C CA . GLY B 1 237 ? 3.334 30.375 10.617 1 98.94 237 GLY B CA 1
ATOM 4217 C C . GLY B 1 237 ? 2.537 31.562 10.125 1 98.94 237 GLY B C 1
ATOM 4218 O O . GLY B 1 237 ? 1.376 31.75 10.5 1 98.94 237 GLY B O 1
ATOM 4219 N N . GLU B 1 238 ? 3.166 32.344 9.32 1 98.88 238 GLU B N 1
ATOM 4220 C CA . GLU B 1 238 ? 2.484 33.531 8.766 1 98.88 238 GLU B CA 1
ATOM 4221 C C . GLU B 1 238 ? 1.283 33.094 7.922 1 98.88 238 GLU B C 1
ATOM 4223 O O . GLU B 1 238 ? 0.209 33.688 8.023 1 98.88 238 GLU B O 1
ATOM 4228 N N . TRP B 1 239 ? 1.464 32.094 7.082 1 98.94 239 TRP B N 1
ATOM 4229 C CA . TRP B 1 239 ? 0.361 31.609 6.266 1 98.94 239 TRP B CA 1
ATOM 4230 C C . TRP B 1 239 ? -0.774 31.094 7.137 1 98.94 239 TRP B C 1
ATOM 4232 O O . TRP B 1 239 ? -1.945 31.375 6.887 1 98.94 239 TRP B O 1
ATOM 4242 N N . LEU B 1 240 ? -0.46 30.375 8.203 1 98.88 240 LEU B N 1
ATOM 4243 C CA . LEU B 1 240 ? -1.463 29.766 9.07 1 98.88 240 LEU B CA 1
ATOM 4244 C C . LEU B 1 240 ? -2.229 30.828 9.844 1 98.88 240 LEU B C 1
ATOM 4246 O O . LEU B 1 240 ? -3.338 30.578 10.32 1 98.88 240 LEU B O 1
ATOM 4250 N N . GLN B 1 241 ? -1.638 31.984 9.961 1 98.5 241 GLN B N 1
ATOM 4251 C CA . GLN B 1 241 ? -2.273 33.062 10.695 1 98.5 241 GLN B CA 1
ATOM 4252 C C . GLN B 1 241 ? -3.139 33.938 9.773 1 98.5 241 GLN B C 1
ATOM 4254 O O . GLN B 1 241 ? -4.137 34.5 10.203 1 98.5 241 GLN B O 1
ATOM 4259 N N . THR B 1 242 ? -2.754 34 8.5 1 98.38 242 THR B N 1
ATOM 4260 C CA . THR B 1 242 ? -3.348 35.031 7.652 1 98.38 242 THR B CA 1
ATOM 4261 C C . THR B 1 242 ? -4.035 34.406 6.441 1 98.38 242 THR B C 1
ATOM 4263 O O . THR B 1 242 ? -4.898 35.031 5.824 1 98.38 242 THR B O 1
ATOM 4266 N N . LEU B 1 243 ? -3.543 33.25 5.969 1 98.5 243 LEU B N 1
ATOM 4267 C CA . LEU B 1 243 ? -3.945 32.531 4.773 1 98.5 243 LEU B CA 1
ATOM 4268 C C . LEU B 1 243 ? -3.549 33.281 3.512 1 98.5 243 LEU B C 1
ATOM 4270 O O . LEU B 1 243 ? -3.975 32.938 2.41 1 98.5 243 LEU B O 1
ATOM 4274 N N . GLU B 1 244 ? -2.75 34.344 3.715 1 98.5 244 GLU B N 1
ATOM 4275 C CA . GLU B 1 244 ? -2.18 35 2.535 1 98.5 244 GLU B CA 1
ATOM 4276 C C . GLU B 1 244 ? -1.319 34 1.735 1 98.5 244 GLU B C 1
ATOM 4278 O O . GLU B 1 244 ? -0.528 33.25 2.309 1 98.5 244 GLU B O 1
ATOM 4283 N N . PRO B 1 245 ? -1.41 34.031 0.439 1 98.75 245 PRO B N 1
ATOM 4284 C CA . PRO B 1 245 ? -0.794 33 -0.38 1 98.75 245 PRO B CA 1
ATOM 4285 C C . PRO B 1 245 ? 0.731 33.094 -0.397 1 98.75 245 PRO B C 1
ATOM 4287 O O . PRO B 1 245 ? 1.41 32.062 -0.402 1 98.75 245 PRO B O 1
ATOM 4290 N N . ALA B 1 246 ? 1.318 34.219 -0.396 1 98.81 246 ALA B N 1
ATOM 4291 C CA . ALA B 1 246 ? 2.732 34.406 -0.695 1 98.81 246 ALA B CA 1
ATOM 4292 C C . ALA B 1 246 ? 3.621 33.719 0.323 1 98.81 246 ALA B C 1
ATOM 4294 O O . ALA B 1 246 ? 4.605 33.062 -0.046 1 98.81 246 ALA B O 1
ATOM 4295 N N . PRO B 1 247 ? 3.307 33.812 1.63 1 98.94 247 PRO B N 1
ATOM 4296 C CA . PRO B 1 247 ? 4.176 33.125 2.59 1 98.94 247 PRO B CA 1
ATOM 4297 C C . PRO B 1 247 ? 4.297 31.625 2.311 1 98.94 247 PRO B C 1
ATOM 4299 O O . PRO B 1 247 ? 5.387 31.062 2.418 1 98.94 247 PRO B O 1
ATOM 4302 N N . LEU B 1 248 ? 3.256 31 1.879 1 98.94 248 LEU B N 1
ATOM 4303 C CA . LEU B 1 248 ? 3.25 29.562 1.623 1 98.94 248 LEU B CA 1
ATOM 4304 C C . LEU B 1 248 ? 3.799 29.25 0.234 1 98.94 248 LEU B C 1
ATOM 4306 O O . LEU B 1 248 ? 4.684 28.406 0.085 1 98.94 248 LEU B O 1
ATOM 4310 N N . LEU B 1 249 ? 3.355 29.969 -0.801 1 98.88 249 LEU B N 1
ATOM 4311 C CA . LEU B 1 249 ? 3.551 29.578 -2.191 1 98.88 249 LEU B CA 1
ATOM 4312 C C . LEU B 1 249 ? 4.84 30.172 -2.75 1 98.88 249 LEU B C 1
ATOM 4314 O O . LEU B 1 249 ? 5.332 29.734 -3.791 1 98.88 249 LEU B O 1
ATOM 4318 N N . GLU B 1 250 ? 5.391 31.141 -2.061 1 98.81 250 GLU B N 1
ATOM 4319 C CA . GLU B 1 250 ? 6.613 31.781 -2.531 1 98.81 250 GLU B CA 1
ATOM 4320 C C . GLU B 1 250 ? 7.734 31.656 -1.504 1 98.81 250 GLU B C 1
ATOM 4322 O O . GLU B 1 250 ? 8.734 30.984 -1.751 1 98.81 250 GLU B O 1
ATOM 4327 N N . THR B 1 251 ? 7.52 32.25 -0.331 1 98.88 251 THR B N 1
ATOM 4328 C CA . THR B 1 251 ? 8.586 32.281 0.664 1 98.88 251 THR B CA 1
ATOM 4329 C C . THR B 1 251 ? 8.953 30.875 1.126 1 98.88 251 THR B C 1
ATOM 4331 O O . THR B 1 251 ? 10.109 30.469 1.003 1 98.88 251 THR B O 1
ATOM 4334 N N . ALA B 1 252 ? 8.016 30.125 1.638 1 98.88 252 ALA B N 1
ATOM 4335 C CA . ALA B 1 252 ? 8.289 28.766 2.096 1 98.88 252 ALA B CA 1
ATOM 4336 C C . ALA B 1 252 ? 8.82 27.906 0.956 1 98.88 252 ALA B C 1
ATOM 4338 O O . ALA B 1 252 ? 9.68 27.047 1.166 1 98.88 252 ALA B O 1
ATOM 4339 N N . ALA B 1 253 ? 8.258 28.141 -0.264 1 98.81 253 ALA B N 1
ATOM 4340 C CA . ALA B 1 253 ? 8.68 27.375 -1.44 1 98.81 253 ALA B CA 1
ATOM 4341 C C . ALA B 1 253 ? 10.18 27.531 -1.688 1 98.81 253 ALA B C 1
ATOM 4343 O O . ALA B 1 253 ? 10.836 26.594 -2.145 1 98.81 253 ALA B O 1
ATOM 4344 N N . THR B 1 254 ? 10.711 28.625 -1.348 1 98.25 254 THR B N 1
ATOM 4345 C CA . THR B 1 254 ? 12.125 28.906 -1.579 1 98.25 254 THR B CA 1
ATOM 4346 C C . THR B 1 254 ? 13 28.141 -0.585 1 98.25 254 THR B C 1
ATOM 4348 O O . THR B 1 254 ? 14.156 27.828 -0.877 1 98.25 254 THR B O 1
ATOM 4351 N N . TYR B 1 255 ? 12.406 27.797 0.516 1 98.19 255 TYR B N 1
ATOM 4352 C CA . TYR B 1 255 ? 13.219 27.25 1.6 1 98.19 255 TYR B CA 1
ATOM 4353 C C . TYR B 1 255 ? 12.992 25.75 1.753 1 98.19 255 TYR B C 1
ATOM 4355 O O . TYR B 1 255 ? 13.773 25.078 2.42 1 98.19 255 TYR B O 1
ATOM 4363 N N . VAL B 1 256 ? 11.945 25.172 1.163 1 97.06 256 VAL B N 1
ATOM 4364 C CA . VAL B 1 256 ? 11.438 23.859 1.526 1 97.06 256 VAL B CA 1
ATOM 4365 C C . VAL B 1 256 ? 12.484 22.797 1.211 1 97.06 256 VAL B C 1
ATOM 4367 O O . VAL B 1 256 ? 12.617 21.797 1.936 1 97.06 256 VAL B O 1
ATOM 4370 N N . ASN B 1 257 ? 13.32 22.906 0.237 1 93.44 257 ASN B N 1
ATOM 4371 C CA . ASN B 1 257 ? 14.297 21.906 -0.166 1 93.44 257 ASN B CA 1
ATOM 4372 C C . ASN B 1 257 ? 15.391 21.734 0.882 1 93.44 257 ASN B C 1
ATOM 4374 O O . ASN B 1 257 ? 15.914 20.625 1.062 1 93.44 257 ASN B O 1
ATOM 4378 N N . GLU B 1 258 ? 15.711 22.812 1.525 1 93.69 258 GLU B N 1
ATOM 4379 C CA . GLU B 1 258 ? 16.734 22.75 2.559 1 93.69 258 GLU B CA 1
ATOM 4380 C C . GLU B 1 258 ? 16.125 22.5 3.934 1 93.69 258 GLU B C 1
ATOM 4382 O O . GLU B 1 258 ? 16.766 21.906 4.809 1 93.69 258 GLU B O 1
ATOM 4387 N N . ALA B 1 259 ? 14.867 22.969 4.055 1 95.62 259 ALA B N 1
ATOM 4388 C CA . ALA B 1 259 ? 14.172 22.797 5.328 1 95.62 259 ALA B CA 1
ATOM 4389 C C . ALA B 1 259 ? 13.781 21.328 5.535 1 95.62 259 ALA B C 1
ATOM 4391 O O . ALA B 1 259 ? 13.633 20.875 6.672 1 95.62 259 ALA B O 1
ATOM 4392 N N . LEU B 1 260 ? 13.539 20.578 4.41 1 93.75 260 LEU B N 1
ATOM 4393 C CA . LEU B 1 260 ? 13.203 19.156 4.391 1 93.75 260 LEU B CA 1
ATOM 4394 C C . LEU B 1 260 ? 11.898 18.906 5.129 1 93.75 260 LEU B C 1
ATOM 4396 O O . LEU B 1 260 ? 11.82 18 5.973 1 93.75 260 LEU B O 1
ATOM 4400 N N . SER B 1 261 ? 10.938 19.797 4.828 1 95.69 261 SER B N 1
ATOM 4401 C CA . SER B 1 261 ? 9.609 19.609 5.398 1 95.69 261 SER B CA 1
ATOM 4402 C C . SER B 1 261 ? 8.852 18.484 4.695 1 95.69 261 SER B C 1
ATOM 4404 O O . SER B 1 261 ? 8.766 18.469 3.465 1 95.69 261 SER B O 1
ATOM 4406 N N . CYS B 1 262 ? 8.305 17.578 5.457 1 94.81 262 CYS B N 1
ATOM 4407 C CA . CYS B 1 262 ? 7.461 16.531 4.887 1 94.81 262 CYS B CA 1
ATOM 4408 C C . CYS B 1 262 ? 6.02 17.016 4.758 1 94.81 262 CYS B C 1
ATOM 4410 O O . CYS B 1 262 ? 5.219 16.391 4.055 1 94.81 262 CYS B O 1
ATOM 4412 N N . GLY B 1 263 ? 5.664 18.094 5.41 1 97.56 263 GLY B N 1
ATOM 4413 C CA . GLY B 1 263 ? 4.285 18.547 5.477 1 97.56 263 GLY B CA 1
ATOM 4414 C C . GLY B 1 263 ? 3.932 19.547 4.398 1 97.56 263 GLY B C 1
ATOM 4415 O O . GLY B 1 263 ? 2.756 19.859 4.184 1 97.56 263 GLY B O 1
ATOM 4416 N N . TYR B 1 264 ? 4.961 20.078 3.631 1 98.75 264 TYR B N 1
ATOM 4417 C CA . TYR B 1 264 ? 4.766 21.203 2.74 1 98.75 264 TYR B CA 1
ATOM 4418 C C . TYR B 1 264 ? 3.709 20.906 1.688 1 98.75 264 TYR B C 1
ATOM 4420 O O . TYR B 1 264 ? 2.803 21.703 1.456 1 98.75 264 TYR B O 1
ATOM 4428 N N . THR B 1 265 ? 3.734 19.719 1.1 1 98.81 265 THR B N 1
ATOM 4429 C CA . THR B 1 265 ? 2.814 19.406 0.011 1 98.81 265 THR B CA 1
ATOM 4430 C C . THR B 1 265 ? 1.377 19.344 0.521 1 98.81 265 THR B C 1
ATOM 4432 O O . THR B 1 265 ? 0.446 19.75 -0.175 1 98.81 265 THR B O 1
ATOM 4435 N N . GLY B 1 266 ? 1.184 18.859 1.769 1 98.94 266 GLY B N 1
ATOM 4436 C CA . GLY B 1 266 ? -0.144 18.859 2.361 1 98.94 266 GLY B CA 1
ATOM 4437 C C . GLY B 1 266 ? -0.68 20.25 2.633 1 98.94 266 GLY B C 1
ATOM 4438 O O . GLY B 1 266 ? -1.873 20.5 2.459 1 98.94 266 GLY B O 1
ATOM 4439 N N . LEU B 1 267 ? 0.195 21.141 3.016 1 98.94 267 LEU B N 1
ATOM 4440 C CA . LEU B 1 267 ? -0.217 22.5 3.303 1 98.94 267 LEU B CA 1
ATOM 4441 C C . LEU B 1 267 ? -0.626 23.234 2.025 1 98.94 267 LEU B C 1
ATOM 4443 O O . LEU B 1 267 ? -1.607 23.984 2.016 1 98.94 267 LEU B O 1
ATOM 4447 N N . VAL B 1 268 ? 0.106 23 0.939 1 98.94 268 VAL B N 1
ATOM 4448 C CA . VAL B 1 268 ? -0.24 23.594 -0.347 1 98.94 268 VAL B CA 1
ATOM 4449 C C . VAL B 1 268 ? -1.567 23.031 -0.841 1 98.94 268 VAL B C 1
ATOM 4451 O O . VAL B 1 268 ? -2.41 23.766 -1.362 1 98.94 268 VAL B O 1
ATOM 4454 N N . LEU B 1 269 ? -1.77 21.734 -0.673 1 98.94 269 LEU B N 1
ATOM 4455 C CA . LEU B 1 269 ? -3.039 21.094 -1.002 1 98.94 269 LEU B CA 1
ATOM 4456 C C . LEU B 1 269 ? -4.191 21.766 -0.262 1 98.94 269 LEU B C 1
ATOM 4458 O O . LEU B 1 269 ? -5.23 22.062 -0.859 1 98.94 269 LEU B O 1
ATOM 4462 N N . LEU B 1 270 ? -3.969 22 1.012 1 98.94 270 LEU B N 1
ATOM 4463 C CA . LEU B 1 270 ? -4.984 22.641 1.829 1 98.94 270 LEU B CA 1
ATOM 4464 C C . LEU B 1 270 ? -5.289 24.047 1.309 1 98.94 270 LEU B C 1
ATOM 4466 O O . LEU B 1 270 ? -6.453 24.453 1.241 1 98.94 270 LEU B O 1
ATOM 4470 N N . HIS B 1 271 ? -4.23 24.734 1.014 1 98.94 271 HIS B N 1
ATOM 4471 C CA . HIS B 1 271 ? -4.438 26.078 0.48 1 98.94 271 HIS B CA 1
ATOM 4472 C C . HIS B 1 271 ? -5.32 26.047 -0.766 1 98.94 271 HIS B C 1
ATOM 4474 O O . HIS B 1 271 ? -6.176 26.922 -0.948 1 98.94 271 HIS B O 1
ATOM 4480 N N . GLY B 1 272 ? -5.082 25.062 -1.666 1 98.94 272 GLY B N 1
ATOM 4481 C CA . GLY B 1 272 ? -5.949 24.891 -2.818 1 98.94 272 GLY B CA 1
ATOM 4482 C C . GLY B 1 272 ? -7.402 24.641 -2.441 1 98.94 272 GLY B C 1
ATOM 4483 O O . GLY B 1 272 ? -8.305 25.203 -3.055 1 98.94 272 GLY B O 1
ATOM 4484 N N . MET B 1 273 ? -7.633 23.859 -1.415 1 98.88 273 MET B N 1
ATOM 4485 C CA . MET B 1 273 ? -8.992 23.594 -0.951 1 98.88 273 MET B CA 1
ATOM 4486 C C . MET B 1 273 ? -9.664 24.875 -0.462 1 98.88 273 MET B C 1
ATOM 4488 O O . MET B 1 273 ? -10.766 25.203 -0.892 1 98.88 273 MET B O 1
ATOM 4492 N N . LEU B 1 274 ? -8.961 25.594 0.396 1 98.75 274 LEU B N 1
ATOM 4493 C CA . LEU B 1 274 ? -9.516 26.797 1.003 1 98.75 274 LEU B CA 1
ATOM 4494 C C . LEU B 1 274 ? -9.789 27.875 -0.054 1 98.75 274 LEU B C 1
ATOM 4496 O O . LEU B 1 274 ? -10.781 28.594 0.027 1 98.75 274 LEU B O 1
ATOM 4500 N N . SER B 1 275 ? -8.922 27.938 -1.034 1 98.44 275 SER B N 1
ATOM 4501 C CA . SER B 1 275 ? -9.031 28.953 -2.078 1 98.44 275 SER B CA 1
ATOM 4502 C C . SER B 1 275 ? -10.289 28.734 -2.922 1 98.44 275 SER B C 1
ATOM 4504 O O . SER B 1 275 ? -10.875 29.703 -3.422 1 98.44 275 SER B O 1
ATOM 4506 N N . GLU B 1 276 ? -10.633 27.5 -3.088 1 97.69 276 GLU B N 1
ATOM 4507 C CA . GLU B 1 276 ? -11.797 27.203 -3.91 1 97.69 276 GLU B CA 1
ATOM 4508 C C . GLU B 1 276 ? -13.062 27.828 -3.332 1 97.69 276 GLU B C 1
ATOM 4510 O O . GLU B 1 276 ? -13.953 28.25 -4.078 1 97.69 276 GLU B O 1
ATOM 4515 N N . ASP B 1 277 ? -13.203 27.922 -2.068 1 95.62 277 ASP B N 1
ATOM 4516 C CA . ASP B 1 277 ? -14.344 28.516 -1.374 1 95.62 277 ASP B CA 1
ATOM 4517 C C . ASP B 1 277 ? -14.141 30 -1.148 1 95.62 277 ASP B C 1
ATOM 4519 O O . ASP B 1 277 ? -15.055 30.703 -0.713 1 95.62 277 ASP B O 1
ATOM 4523 N N . GLY B 1 278 ? -12.961 30.484 -1.435 1 97 278 GLY B N 1
ATOM 4524 C CA . GLY B 1 278 ? -12.57 31.828 -1.072 1 97 278 GLY B CA 1
ATOM 4525 C C . GLY B 1 278 ? -11.906 31.922 0.288 1 97 278 GLY B C 1
ATOM 4526 O O . GLY B 1 278 ? -12.516 31.594 1.307 1 97 278 GLY B O 1
ATOM 4527 N N . LEU B 1 279 ? -10.75 32.406 0.354 1 97.62 279 LEU B N 1
ATOM 4528 C CA . LEU B 1 279 ? -9.922 32.406 1.554 1 97.62 279 LEU B CA 1
ATOM 4529 C C . LEU B 1 279 ? -10.586 33.188 2.676 1 97.62 279 LEU B C 1
ATOM 4531 O O . LEU B 1 279 ? -10.398 32.875 3.855 1 97.62 279 LEU B O 1
ATOM 4535 N N . ARG B 1 280 ? -11.422 34.125 2.369 1 95.62 280 ARG B N 1
ATOM 4536 C CA . ARG B 1 280 ? -12.047 34.969 3.361 1 95.62 280 ARG B CA 1
ATOM 4537 C C . ARG B 1 280 ? -13.133 34.25 4.133 1 95.62 280 ARG B C 1
ATOM 4539 O O . ARG B 1 280 ? -13.578 34.688 5.188 1 95.62 280 ARG B O 1
ATOM 4546 N N . THR B 1 281 ? -13.555 33.125 3.566 1 96.88 281 THR B N 1
ATOM 4547 C CA . THR B 1 281 ? -14.602 32.344 4.211 1 96.88 281 THR B CA 1
ATOM 4548 C C . THR B 1 281 ? -14.055 31.609 5.438 1 96.88 281 THR B C 1
ATOM 4550 O O . THR B 1 281 ? -14.82 31.109 6.266 1 96.88 281 THR B O 1
ATOM 4553 N N . TRP B 1 282 ? -12.742 31.562 5.574 1 98.19 282 TRP B N 1
ATOM 4554 C CA . TRP B 1 282 ? -12.102 30.766 6.613 1 98.19 282 TRP B CA 1
ATOM 4555 C C . TRP B 1 282 ? -11.461 31.672 7.672 1 98.19 282 TRP B C 1
ATOM 4557 O O . TRP B 1 282 ? -10.773 32.625 7.344 1 98.19 282 TRP B O 1
ATOM 4567 N N . LYS B 1 283 ? -11.688 31.344 8.922 1 98.25 283 LYS B N 1
ATOM 4568 C CA . LYS B 1 283 ? -11.023 32.031 10.023 1 98.25 283 LYS B CA 1
ATOM 4569 C C . LYS B 1 283 ? -9.852 31.234 10.555 1 98.25 283 LYS B C 1
ATOM 4571 O O . LYS B 1 283 ? -10.039 30.234 11.258 1 98.25 283 LYS B O 1
ATOM 4576 N N . PRO B 1 284 ? -8.688 31.656 10.25 1 98.38 284 PRO B N 1
ATOM 4577 C CA . PRO B 1 284 ? -7.52 30.906 10.719 1 98.38 284 PRO B CA 1
ATOM 4578 C C . PRO B 1 284 ? -7.199 31.172 12.188 1 98.38 284 PRO B C 1
ATOM 4580 O O . PRO B 1 284 ? -7.449 32.281 12.688 1 98.38 284 PRO B O 1
ATOM 4583 N N . ASN B 1 285 ? -6.707 30.188 12.867 1 98.56 285 ASN B N 1
ATOM 4584 C CA . ASN B 1 285 ? -6.227 30.25 14.242 1 98.56 285 ASN B CA 1
ATOM 4585 C C . ASN B 1 285 ? -4.988 29.375 14.445 1 98.56 285 ASN B C 1
ATOM 4587 O O . ASN B 1 285 ? -5.086 28.156 14.469 1 98.56 285 ASN B O 1
ATOM 4591 N N . LEU B 1 286 ? -3.854 30.016 14.523 1 98.88 286 LEU B N 1
ATOM 4592 C CA . LEU B 1 286 ? -2.609 29.312 14.82 1 98.88 286 LEU B CA 1
ATOM 4593 C C . LEU B 1 286 ? -2.416 29.172 16.328 1 98.88 286 LEU B C 1
ATOM 4595 O O . LEU B 1 286 ? -2.238 30.156 17.031 1 98.88 286 LEU B O 1
ATOM 4599 N N . LEU B 1 287 ? -2.418 27.953 16.828 1 98.81 287 LEU B N 1
ATOM 4600 C CA . LEU B 1 287 ? -2.277 27.719 18.25 1 98.81 287 LEU B CA 1
ATOM 4601 C C . LEU B 1 287 ? -0.809 27.719 18.672 1 98.81 287 LEU B C 1
ATOM 4603 O O . LEU B 1 287 ? -0.461 28.234 19.734 1 98.81 287 LEU B O 1
ATOM 4607 N N . ILE B 1 288 ? 0.02 27.078 17.859 1 98.88 288 ILE B N 1
ATOM 4608 C CA . ILE B 1 288 ? 1.434 26.984 18.203 1 98.88 288 ILE B CA 1
ATOM 4609 C C . ILE B 1 288 ? 2.256 26.703 16.953 1 98.88 288 ILE B C 1
ATOM 4611 O O . ILE B 1 288 ? 1.78 26.031 16.031 1 98.88 288 ILE B O 1
ATOM 4615 N N . ASN B 1 289 ? 3.383 27.219 16.797 1 98.88 289 ASN B N 1
ATOM 4616 C CA . ASN B 1 289 ? 4.461 26.984 15.844 1 98.88 289 ASN B CA 1
ATOM 4617 C C . ASN B 1 289 ? 5.82 26.938 16.531 1 98.88 289 ASN B C 1
ATOM 4619 O O . ASN B 1 289 ? 6.352 27.969 16.938 1 98.88 289 ASN B O 1
ATOM 4623 N N . ALA B 1 290 ? 6.355 25.703 16.719 1 98.56 290 ALA B N 1
ATOM 4624 C CA . ALA B 1 290 ? 7.527 25.547 17.578 1 98.56 290 ALA B CA 1
ATOM 4625 C C . ALA B 1 290 ? 8.406 24.391 17.109 1 98.56 290 ALA B C 1
ATOM 4627 O O . ALA B 1 290 ? 7.945 23.516 16.391 1 98.56 290 ALA B O 1
ATOM 4628 N N . HIS B 1 291 ? 9.648 24.422 17.531 1 97.94 291 HIS B N 1
ATOM 4629 C CA . HIS B 1 291 ? 10.602 23.344 17.266 1 97.94 291 HIS B CA 1
ATOM 4630 C C . HIS B 1 291 ? 11.445 23.031 18.5 1 97.94 291 HIS B C 1
ATOM 4632 O O . HIS B 1 291 ? 12.625 23.391 18.547 1 97.94 291 HIS B O 1
ATOM 4638 N N . PRO B 1 292 ? 10.828 22.328 19.391 1 97.19 292 PRO B N 1
ATOM 4639 C CA . PRO B 1 292 ? 11.578 22.016 20.609 1 97.19 292 PRO B CA 1
ATOM 4640 C C . PRO B 1 292 ? 12.836 21.203 20.328 1 97.19 292 PRO B C 1
ATOM 4642 O O . PRO B 1 292 ? 13.766 21.203 21.141 1 97.19 292 PRO B O 1
ATOM 4645 N N . THR B 1 293 ? 12.836 20.438 19.25 1 95.56 293 THR B N 1
ATOM 4646 C CA . THR B 1 293 ? 13.984 19.641 18.812 1 95.56 293 THR B CA 1
ATOM 4647 C C . THR B 1 293 ? 14.391 20 17.391 1 95.56 293 THR B C 1
ATOM 4649 O O . THR B 1 293 ? 14.352 21.172 17 1 95.56 293 THR B O 1
ATOM 4652 N N . TYR B 1 294 ? 14.789 19.031 16.625 1 93.94 294 TYR B N 1
ATOM 4653 C CA . TYR B 1 294 ? 15.398 19.281 15.336 1 93.94 294 TYR B CA 1
ATOM 4654 C C . TYR B 1 294 ? 14.344 19.547 14.273 1 93.94 294 TYR B C 1
ATOM 4656 O O . TYR B 1 294 ? 14.656 19.969 13.156 1 93.94 294 TYR B O 1
ATOM 4664 N N . TYR B 1 295 ? 13.094 19.375 14.602 1 95.94 295 TYR B N 1
ATOM 4665 C CA . TYR B 1 295 ? 12.078 19.578 13.578 1 95.94 295 TYR B CA 1
ATOM 4666 C C . TYR B 1 295 ? 10.93 20.422 14.117 1 95.94 295 TYR B C 1
ATOM 4668 O O . TYR B 1 295 ? 10.68 20.438 15.32 1 95.94 295 TYR B O 1
ATOM 4676 N N . GLY B 1 296 ? 10.258 21.188 13.211 1 98.44 296 GLY B N 1
ATOM 4677 C CA . GLY B 1 296 ? 9.172 22.094 13.547 1 98.44 296 GLY B CA 1
ATOM 4678 C C . GLY B 1 296 ? 7.801 21.469 13.422 1 98.44 296 GLY B C 1
ATOM 4679 O O . GLY B 1 296 ? 7.598 20.578 12.586 1 98.44 296 GLY B O 1
ATOM 4680 N N . MET B 1 297 ? 6.902 21.922 14.266 1 98.81 297 MET B N 1
ATOM 4681 C CA . MET B 1 297 ? 5.496 21.516 14.25 1 98.81 297 MET B CA 1
ATOM 4682 C C . MET B 1 297 ? 4.594 22.734 14.469 1 98.81 297 MET B C 1
ATOM 4684 O O . MET B 1 297 ? 4.91 23.609 15.273 1 98.81 297 MET B O 1
ATOM 4688 N N . ALA B 1 298 ? 3.549 22.766 13.727 1 98.94 298 ALA B N 1
ATOM 4689 C CA . ALA B 1 298 ? 2.516 23.781 13.938 1 98.94 298 ALA B CA 1
ATOM 4690 C C . ALA B 1 298 ? 1.14 23.141 14.086 1 98.94 298 ALA B C 1
ATOM 4692 O O . ALA B 1 298 ? 0.885 22.062 13.531 1 98.94 298 ALA B O 1
ATOM 4693 N N . ILE B 1 299 ? 0.345 23.719 14.875 1 98.94 299 ILE B N 1
ATOM 4694 C CA . ILE B 1 299 ? -1.041 23.312 15.062 1 98.94 299 ILE B CA 1
ATOM 4695 C C . ILE B 1 299 ? -1.972 24.5 14.82 1 98.94 299 ILE B C 1
ATOM 4697 O O . ILE B 1 299 ? -1.831 25.547 15.453 1 98.94 299 ILE B O 1
ATOM 4701 N N . ALA B 1 300 ? -2.861 24.344 13.898 1 98.94 300 ALA B N 1
ATOM 4702 C CA . ALA B 1 300 ? -3.752 25.438 13.516 1 98.94 300 ALA B CA 1
ATOM 4703 C C . ALA B 1 300 ? -5.109 24.906 13.07 1 98.94 300 ALA B C 1
ATOM 4705 O O . ALA B 1 300 ? -5.25 23.719 12.758 1 98.94 300 ALA B O 1
ATOM 4706 N N . SER B 1 301 ? -6.078 25.75 13.125 1 98.88 301 SER B N 1
ATOM 4707 C CA . SER B 1 301 ? -7.414 25.469 12.609 1 98.88 301 SER B CA 1
ATOM 4708 C C . SER B 1 301 ? -7.895 26.578 11.688 1 98.88 301 SER B C 1
ATOM 4710 O O . SER B 1 301 ? -7.434 27.719 11.789 1 98.88 301 SER B O 1
ATOM 4712 N N . MET B 1 302 ? -8.625 26.297 10.703 1 98.75 302 MET B N 1
ATOM 4713 C CA . MET B 1 302 ? -9.406 27.188 9.844 1 98.75 302 MET B CA 1
ATOM 4714 C C . MET B 1 302 ? -10.891 26.844 9.914 1 98.75 302 MET B C 1
ATOM 4716 O O . MET B 1 302 ? -11.32 25.812 9.398 1 98.75 302 MET B O 1
ATOM 4720 N N . LYS B 1 303 ? -11.641 27.719 10.523 1 98.38 303 LYS B N 1
ATOM 4721 C CA . LYS B 1 303 ? -13.07 27.484 10.664 1 98.38 303 LYS B CA 1
ATOM 4722 C C . LYS B 1 303 ? -13.852 28.188 9.562 1 98.38 303 LYS B C 1
ATOM 4724 O O . LYS B 1 303 ? -13.562 29.344 9.227 1 98.38 303 LYS B O 1
ATOM 4729 N N . ARG B 1 304 ? -14.711 27.391 9 1 97.69 304 ARG B N 1
ATOM 4730 C CA . ARG B 1 304 ? -15.508 27.938 7.906 1 97.69 304 ARG B CA 1
ATOM 4731 C C . ARG B 1 304 ? -16.641 28.812 8.438 1 97.69 304 ARG B C 1
ATOM 4733 O O . ARG B 1 304 ? -17.344 28.422 9.367 1 97.69 304 ARG B O 1
ATOM 4740 N N . SER B 1 305 ? -16.734 30.047 7.926 1 91.38 305 SER B N 1
ATOM 4741 C CA . SER B 1 305 ? -17.844 30.938 8.258 1 91.38 305 SER B CA 1
ATOM 4742 C C . SER B 1 305 ? -19 30.781 7.277 1 91.38 305 SER B C 1
ATOM 4744 O O . SER B 1 305 ? -18.812 30.859 6.062 1 91.38 305 SER B O 1
ATOM 4746 N N . PHE B 1 306 ? -20.125 30.266 7.727 1 79.94 306 PHE B N 1
ATOM 4747 C CA . PHE B 1 306 ? -21.297 30.109 6.859 1 79.94 306 PHE B CA 1
ATOM 4748 C C . PHE B 1 306 ? -22.141 31.375 6.859 1 79.94 306 PHE B C 1
ATOM 4750 O O . PHE B 1 306 ? -22.312 32.031 7.902 1 79.94 306 PHE B O 1
ATOM 4757 N N . ASN B 1 307 ? -22.094 32.219 5.746 1 57.88 307 ASN B N 1
ATOM 4758 C CA . ASN B 1 307 ? -23.031 33.344 5.668 1 57.88 307 ASN B CA 1
ATOM 4759 C C . ASN B 1 307 ? -24.484 32.875 5.68 1 57.88 307 ASN B C 1
ATOM 4761 O O . ASN B 1 307 ? -24.797 31.797 5.141 1 57.88 307 ASN B O 1
#

Organism: Ramazzottius varieornatus (NCBI:txid947166)